Protein AF-A0A814CYY3-F1 (afdb_monomer_lite)

Foldseek 3Di:
DDDDDDDDDDDDDDDDLPDLFQEAEEEEPQPPPDPQSVVLVLLLCLQPVHYDYHPDLVVVLVVLVVDDLSHAYAYEYELVSCVVNCVPPLLRNNYQAYEYAYPCQPVSCVVLVVGLRHPYYDPDSVVVSVVCNVLSVLCCQASQDWPKQWDDDDDPPCDDCQDSNVVLLLLVLLLLQLLPEDDDVVLLVVLLVVLCVSSPPNVSQVVVSVCCVVPDDLLQLQAVCQDSHSSVRNQQSLLNVPPVNSSSVSSCSPSLNSVQVVLVVQFDPDWAKWKAKYKDFPVVLVVLQVQAQTKMFGQGKDKTARDPVLRCVSVPSDDPRPTIAIEMEIEGEDQVQCPPWGKHQCLVSYPNVPRSIIITRGGWMKRFNHWADDPPDRYIYTYIYGHHCCPPSNVVVSVVVCCVQDVVHRYLQSVLVSCLVVVVLVVSLVSLVVVVVVDDPLDLVLLVSLQVQLVSCVVVVNNVSSVVSPVSSVVSVVVVVVVVDVVDDDDDDDDDDDDDDDDDDDDDDDDPDPPDPDDDDDPCVCLVVDDADALLVLCPLVCVVQVCLNVLLVVLLVPADCCAPLRDHSRLLSLQQLLQDADPPRCSRPLNVQLVQLPDPPSVSCVSNSNSCSSNVVSQVSFDFDQAKWKAKDQAACDVVADAFDKDFRRGKGKTAPDPCCRQVDNRYHVDAQMEMETERDGGWGQSLSSYNNVPRSITIDHGGWMKGFHDWDAPDVNYIYTYIYTDDHPD

Sequence (732 aa):
MASASSSTDVSDTKSEEMHLEIFCLLWLDASSSTKEGRDTEPKLRSIINHLKKFQDAAQCQKYIHERSTKERVVMIVSGRLGREIVPSIHQLRQVISIYVYCMDKAGNEKWARNYKKIKAVVTDLDELVSRIKADHKIQKMVEEPLSINIFTAGGGAGSSTTGLNGKFVFSQVLTDLLIQLQCTEDDKKELIDLCKKQYKGNNYELSNIRDFQEEYSSDKVLWWYTRESFFYKTLNAVLRRTPADIHTIFLFRKYIADIQNQLKSHQTKKRLRVYRSQMISNNELETLKQNCGKFISINSFFSTSFDEQKALSFLKDSDDTENLEAILFQIDADPNMAITKPFADITKFSEFKDEAEVLFMLGSIFRLDSVKRRKNSQIWIIEMTLCNDEEHDLKQVLIDMKEQFMSEGINLQTLAKILWEMSEFNLARKYFMRLLEQLSINDPLRIDLYQDLGKLEANAGDLDKSMEWRRKATELKKQIQSTSSSSVSKSKNPVGENIDLQQDRRVWNILQDLQDFEEISVPFRGYAKMPLVSLMEAVTPLISILPKIQTYARMAKQRCDSIPPDDLTQDESASIMLYSLEWEPHDECLYFNLNATLRTEDRQKLKPWFSYLKLILTALKKLPSIRDLVFRGVNLDLSNQYTKGKEFVWWGFSSCTTSIGAVADGQLLSKEGERTIFAIQCDSGKDISRHSYYQSEKEVLLLPARQFIVVACSQPAPGLHMIQLKETKSLI

pLDDT: mean 78.84, std 19.11, range [20.8, 97.56]

InterPro domains:
  IPR000768 NAD:arginine ADP-ribosyltransferase, ART [PF01129] (555-729)
  IPR003540 ADP ribosyltransferase [PF03496] (219-383)
  IPR011990 Tetratricopeptide-like helical domain superfamily [G3DSA:1.25.40.10] (410-494)
  IPR050999 Arg-specific ADP-ribosyltransferase [PTHR10339] (560-729)

Organism: NCBI:txid433720

Structure (mmCIF, N/CA/C/O backbone):
data_AF-A0A814CYY3-F1
#
_entry.id   AF-A0A814CYY3-F1
#
loop_
_atom_site.group_PDB
_atom_site.id
_atom_site.type_symbol
_atom_site.label_atom_id
_atom_site.label_alt_id
_atom_site.label_comp_id
_atom_site.label_asym_id
_atom_site.label_entity_id
_atom_site.label_seq_id
_atom_site.pdbx_PDB_ins_code
_atom_site.Cartn_x
_atom_site.Cartn_y
_atom_site.Cartn_z
_atom_site.occupancy
_atom_site.B_iso_or_equiv
_atom_site.auth_seq_id
_atom_site.auth_comp_id
_atom_site.auth_asym_id
_atom_site.auth_atom_id
_atom_site.pdbx_PDB_model_num
ATOM 1 N N . MET A 1 1 ? 44.680 37.556 23.921 1.00 32.66 1 MET A N 1
ATOM 2 C CA . MET A 1 1 ? 43.218 37.397 23.766 1.00 32.66 1 MET A CA 1
ATOM 3 C C . MET A 1 1 ? 42.987 36.395 22.656 1.00 32.66 1 MET A C 1
ATOM 5 O O . MET A 1 1 ? 43.627 36.529 21.623 1.00 32.66 1 MET A O 1
ATOM 9 N N . ALA A 1 2 ? 42.163 35.377 22.893 1.00 22.52 2 ALA A N 1
ATOM 10 C CA . ALA A 1 2 ? 41.892 34.308 21.937 1.00 22.52 2 ALA A CA 1
ATOM 11 C C . ALA A 1 2 ? 40.385 34.221 21.678 1.00 22.52 2 ALA A C 1
ATOM 13 O O . ALA A 1 2 ? 39.597 34.396 22.604 1.00 22.52 2 ALA A O 1
ATOM 14 N N . SER A 1 3 ? 40.004 33.916 20.440 1.00 22.88 3 SER A N 1
ATOM 15 C CA . SER A 1 3 ? 38.641 33.525 20.074 1.00 22.88 3 SER A CA 1
ATOM 16 C C . SER A 1 3 ? 38.689 32.676 18.804 1.00 22.88 3 SER A C 1
ATOM 18 O O . SER A 1 3 ? 38.605 33.194 17.692 1.00 22.88 3 SER A O 1
ATOM 20 N N . ALA A 1 4 ? 38.860 31.367 18.979 1.00 21.38 4 ALA A N 1
ATOM 21 C CA . ALA A 1 4 ? 38.615 30.380 17.937 1.00 21.38 4 ALA A CA 1
ATOM 22 C C . ALA A 1 4 ? 37.272 29.710 18.248 1.00 21.38 4 ALA A C 1
ATOM 24 O O . ALA A 1 4 ? 37.129 29.068 19.286 1.00 21.38 4 ALA A O 1
ATOM 25 N N . SER A 1 5 ? 36.279 29.903 17.382 1.00 23.25 5 SER A N 1
ATOM 26 C CA . SER A 1 5 ? 34.970 29.257 17.484 1.00 23.25 5 SER A CA 1
ATOM 27 C C . SER A 1 5 ? 35.002 27.922 16.744 1.00 23.25 5 SER A C 1
ATOM 29 O O . SER A 1 5 ? 35.154 27.896 15.523 1.00 23.25 5 SER A O 1
ATOM 31 N N . SER A 1 6 ? 34.869 26.821 17.479 1.00 22.80 6 SER A N 1
ATOM 32 C CA . SER A 1 6 ? 34.861 25.464 16.933 1.00 22.80 6 SER A CA 1
ATOM 33 C C . SER A 1 6 ? 33.574 25.164 16.167 1.00 22.80 6 SER A C 1
ATOM 35 O O . SER A 1 6 ? 32.483 25.229 16.733 1.00 22.80 6 SER A O 1
ATOM 37 N N . SER A 1 7 ? 33.710 24.748 14.911 1.00 21.17 7 SER A N 1
ATOM 38 C CA . SER A 1 7 ? 32.679 23.998 14.198 1.00 21.17 7 SER A CA 1
ATOM 39 C C . SER A 1 7 ? 32.516 22.614 14.832 1.00 21.17 7 SER A C 1
ATOM 41 O O . SER A 1 7 ? 33.495 21.875 14.935 1.00 21.17 7 SER A O 1
ATOM 43 N N . THR A 1 8 ? 31.300 22.248 15.229 1.00 23.88 8 THR A N 1
ATOM 44 C CA . THR A 1 8 ? 30.953 20.866 15.595 1.00 23.88 8 THR A CA 1
ATOM 45 C C . THR A 1 8 ? 30.152 20.225 14.477 1.00 23.88 8 THR A C 1
ATOM 47 O O . THR A 1 8 ? 29.076 20.719 14.137 1.00 23.88 8 THR A O 1
ATOM 50 N N . ASP A 1 9 ? 30.682 19.128 13.939 1.00 21.84 9 ASP A N 1
ATOM 51 C CA . ASP A 1 9 ? 29.998 18.280 12.967 1.00 21.84 9 ASP A CA 1
ATOM 52 C C . ASP A 1 9 ? 28.665 17.773 13.527 1.00 21.84 9 ASP A C 1
ATOM 54 O O . ASP A 1 9 ? 28.610 17.163 14.598 1.00 21.84 9 ASP A O 1
ATOM 58 N N . VAL A 1 10 ? 27.592 17.977 12.764 1.00 26.16 10 VAL A N 1
ATOM 59 C CA . VAL A 1 10 ? 26.349 17.221 12.922 1.00 26.16 10 VAL A CA 1
ATOM 60 C C . VAL A 1 10 ? 26.362 16.151 11.842 1.00 26.16 10 VAL A C 1
ATOM 62 O O . VAL A 1 10 ? 26.433 16.457 10.656 1.00 26.16 10 VAL A O 1
ATOM 65 N N . SER A 1 11 ? 26.348 14.894 12.273 1.00 24.00 11 SER A N 1
ATOM 66 C CA . SER A 1 11 ? 26.443 13.733 11.391 1.00 24.00 11 SER A CA 1
ATOM 67 C C . SER A 1 11 ? 25.264 13.648 10.417 1.00 24.00 11 SER A C 1
ATOM 69 O O . SER A 1 11 ? 24.104 13.650 10.828 1.00 24.00 11 SER A O 1
ATOM 71 N N . ASP A 1 12 ? 25.576 13.517 9.123 1.00 22.48 12 ASP A N 1
ATOM 72 C CA . ASP A 1 12 ? 24.605 13.226 8.066 1.00 22.48 12 ASP A CA 1
ATOM 73 C C . ASP A 1 12 ? 23.913 11.876 8.322 1.00 22.48 12 ASP A C 1
ATOM 75 O O . ASP A 1 12 ? 24.414 10.803 7.966 1.00 22.48 12 ASP A O 1
ATOM 79 N N . THR A 1 13 ? 22.714 11.914 8.898 1.00 24.55 13 THR A N 1
ATOM 80 C CA . THR A 1 13 ? 21.773 10.800 8.807 1.00 24.55 13 THR A CA 1
ATOM 81 C C . THR A 1 13 ? 21.213 10.761 7.390 1.00 24.55 13 THR A C 1
ATOM 83 O O . THR A 1 13 ? 20.516 11.675 6.951 1.00 24.55 13 THR A O 1
ATOM 86 N N . LYS A 1 14 ? 21.539 9.690 6.652 1.00 25.17 14 LYS A N 1
ATOM 87 C CA . LYS A 1 14 ? 21.060 9.455 5.281 1.00 25.17 14 LYS A CA 1
ATOM 88 C C . LYS A 1 14 ? 19.540 9.613 5.213 1.00 25.17 14 LYS A C 1
ATOM 90 O O . LYS A 1 14 ? 18.811 8.731 5.662 1.00 25.17 14 LYS A O 1
ATOM 95 N N . SER A 1 15 ? 19.065 10.693 4.599 1.00 25.31 15 SER A N 1
ATOM 96 C CA . SER A 1 15 ? 17.674 10.764 4.176 1.00 25.31 15 SER A CA 1
ATOM 97 C C . SER A 1 15 ? 17.496 9.832 2.982 1.00 25.31 15 SER A C 1
ATOM 99 O O . SER A 1 15 ? 18.059 10.041 1.906 1.00 25.31 15 SER A O 1
ATOM 101 N N . GLU A 1 16 ? 16.728 8.764 3.169 1.00 31.27 16 GLU A N 1
ATOM 102 C CA . GLU A 1 16 ? 16.226 8.001 2.035 1.00 31.27 16 GLU A CA 1
ATOM 103 C C . GLU A 1 16 ? 15.272 8.912 1.254 1.00 31.27 16 GLU A C 1
ATOM 105 O O . GLU A 1 16 ? 14.190 9.263 1.730 1.00 31.27 16 GLU A O 1
ATOM 110 N N . GLU A 1 17 ? 15.692 9.352 0.063 1.00 38.97 17 GLU A N 1
ATOM 111 C CA . GLU A 1 17 ? 14.819 10.064 -0.872 1.00 38.97 17 GLU A CA 1
ATOM 112 C C . GLU A 1 17 ? 13.631 9.148 -1.200 1.00 38.97 17 GLU A C 1
ATOM 114 O O . GLU A 1 17 ? 13.770 8.187 -1.960 1.00 38.97 17 GLU A O 1
ATOM 119 N N . MET A 1 18 ? 12.471 9.421 -0.591 1.00 46.00 18 MET A N 1
ATOM 120 C CA . MET A 1 18 ? 11.293 8.559 -0.680 1.00 46.00 18 MET A CA 1
ATOM 121 C C . MET A 1 18 ? 10.748 8.524 -2.114 1.00 46.00 18 MET A C 1
ATOM 123 O O . MET A 1 18 ? 9.956 9.369 -2.533 1.00 46.00 18 MET A O 1
ATOM 127 N N . HIS A 1 19 ? 11.190 7.523 -2.870 1.00 61.34 19 HIS A N 1
ATOM 128 C CA . HIS A 1 19 ? 10.814 7.318 -4.258 1.00 61.34 19 HIS A CA 1
ATOM 129 C C . HIS A 1 19 ? 9.380 6.770 -4.347 1.00 61.34 19 HIS A C 1
ATOM 131 O O . HIS A 1 19 ? 9.086 5.679 -3.855 1.00 61.34 19 HIS A O 1
ATOM 137 N N . LEU A 1 20 ? 8.477 7.550 -4.949 1.00 66.06 20 LEU A N 1
ATOM 138 C CA . LEU A 1 20 ? 7.057 7.197 -5.101 1.00 66.06 20 LEU A CA 1
ATOM 139 C C . LEU A 1 20 ? 6.754 6.449 -6.409 1.00 66.06 20 LEU A C 1
ATOM 141 O O . LEU A 1 20 ? 5.795 5.683 -6.468 1.00 66.06 20 LEU A O 1
ATOM 145 N N . GLU A 1 21 ? 7.556 6.646 -7.457 1.00 75.62 21 GLU A N 1
ATOM 146 C CA . GLU A 1 21 ? 7.372 5.962 -8.742 1.00 75.62 21 GLU A CA 1
ATOM 147 C C . GLU A 1 21 ? 7.878 4.505 -8.674 1.00 75.62 21 GLU A C 1
ATOM 149 O O . GLU A 1 21 ? 8.710 4.148 -7.843 1.00 75.62 21 GLU A O 1
ATOM 154 N N . ILE A 1 22 ? 7.370 3.630 -9.544 1.00 80.12 22 ILE A N 1
ATOM 155 C CA . ILE A 1 22 ? 7.840 2.230 -9.637 1.00 80.12 22 ILE A CA 1
ATOM 156 C C . ILE A 1 22 ? 9.045 2.113 -10.582 1.00 80.12 22 ILE A C 1
ATOM 158 O O . ILE A 1 22 ? 9.870 1.208 -10.446 1.00 80.12 22 ILE A O 1
ATOM 162 N N . PHE A 1 23 ? 9.155 3.041 -11.533 1.00 87.50 23 PHE A N 1
ATOM 163 C CA . PHE A 1 23 ? 10.136 3.002 -12.607 1.00 87.50 23 PHE A CA 1
ATOM 164 C C . PHE A 1 23 ? 11.363 3.861 -12.291 1.00 87.50 23 PHE A C 1
ATOM 166 O O . PHE A 1 23 ? 11.253 4.969 -11.773 1.00 87.50 23 PHE A O 1
ATOM 173 N N . CYS A 1 24 ? 12.533 3.346 -12.650 1.00 91.12 24 CYS A N 1
ATOM 174 C CA . CYS A 1 24 ? 13.832 3.993 -12.545 1.00 91.12 24 CYS A CA 1
ATOM 175 C C . CYS A 1 24 ? 14.511 3.935 -13.915 1.00 91.12 24 CYS A C 1
ATOM 177 O O . CYS A 1 24 ? 14.521 2.883 -14.559 1.00 91.12 24 CYS A O 1
ATOM 179 N N . LEU A 1 25 ? 15.084 5.053 -14.359 1.00 92.88 25 LEU A N 1
ATOM 180 C CA . LEU A 1 25 ? 15.838 5.126 -15.604 1.00 92.88 25 LEU A CA 1
ATOM 181 C C . LEU A 1 25 ? 17.334 5.195 -15.297 1.00 92.88 25 LEU A C 1
ATOM 183 O O . LEU A 1 25 ? 17.804 6.116 -14.628 1.00 92.88 25 LEU A O 1
ATOM 187 N N . LEU A 1 26 ? 18.093 4.230 -15.806 1.00 93.31 26 LEU A N 1
ATOM 188 C CA . LEU A 1 26 ? 19.543 4.178 -15.668 1.00 93.31 26 LEU A CA 1
ATOM 189 C C . LEU A 1 26 ? 20.215 4.526 -16.990 1.00 93.31 26 LEU A C 1
ATOM 191 O O . LEU A 1 26 ? 19.881 3.946 -18.017 1.00 93.31 26 LEU A O 1
ATOM 195 N N . TRP A 1 27 ? 21.190 5.433 -16.971 1.00 92.06 27 TRP A N 1
ATOM 196 C CA . TRP A 1 27 ? 21.990 5.763 -18.152 1.00 92.06 27 TRP A CA 1
ATOM 197 C C . TRP A 1 27 ? 23.473 5.517 -17.872 1.00 92.06 27 TRP A C 1
ATOM 199 O O . TRP A 1 27 ? 24.129 6.284 -17.165 1.00 92.06 27 TRP A O 1
ATOM 209 N N . LEU A 1 28 ? 23.986 4.421 -18.427 1.00 89.50 28 LEU A N 1
ATOM 210 C CA . LEU A 1 28 ? 25.390 4.025 -18.390 1.00 89.50 28 LEU A CA 1
ATOM 211 C C . LEU A 1 28 ? 26.115 4.582 -19.629 1.00 89.50 28 LEU A C 1
ATOM 213 O O . LEU A 1 28 ? 25.600 4.450 -20.739 1.00 89.50 28 LEU A O 1
ATOM 217 N N . ASP A 1 29 ? 27.298 5.175 -19.438 1.00 80.88 29 ASP A N 1
ATOM 218 C CA . ASP A 1 29 ? 28.050 5.945 -20.457 1.00 80.88 29 ASP A CA 1
ATOM 219 C C . ASP A 1 29 ? 27.402 7.304 -20.814 1.00 80.88 29 ASP A C 1
ATOM 221 O O . ASP A 1 29 ? 27.403 7.770 -21.956 1.00 80.88 29 ASP A O 1
ATOM 225 N N . ALA A 1 30 ? 26.779 7.958 -19.827 1.00 66.81 30 ALA A N 1
ATOM 226 C CA . ALA A 1 30 ? 26.155 9.264 -20.021 1.00 66.81 30 ALA A CA 1
ATOM 227 C C . ALA A 1 30 ? 27.219 10.379 -20.057 1.00 66.81 30 ALA A C 1
ATOM 229 O O . ALA A 1 30 ? 27.645 10.869 -19.006 1.00 66.81 30 ALA A O 1
ATOM 230 N N . SER A 1 31 ? 27.632 10.820 -21.248 1.00 60.91 31 SER A N 1
ATOM 231 C CA . SER A 1 31 ? 28.627 11.889 -21.416 1.00 60.91 31 SER A CA 1
ATOM 232 C C . SER A 1 31 ? 28.072 13.263 -20.996 1.00 60.91 31 SER A C 1
ATOM 234 O O . SER A 1 31 ? 27.535 14.035 -21.789 1.00 60.91 31 SER A O 1
ATOM 236 N N . SER A 1 32 ? 28.224 13.593 -19.710 1.00 50.34 32 SER A N 1
ATOM 237 C CA . SER A 1 32 ? 27.711 14.817 -19.065 1.00 50.34 32 SER A CA 1
ATOM 238 C C . SER A 1 32 ? 28.243 16.134 -19.651 1.00 50.34 32 SER A C 1
ATOM 240 O O . SER A 1 32 ? 27.687 17.200 -19.388 1.00 50.34 32 SER A O 1
ATOM 242 N N . SER A 1 33 ? 29.305 16.073 -20.453 1.00 47.78 33 SER A N 1
ATOM 243 C CA . SER A 1 33 ? 29.939 17.208 -21.125 1.00 47.78 33 SER A CA 1
ATOM 244 C C . SER A 1 33 ? 29.256 17.622 -22.438 1.00 47.78 33 SER A C 1
ATOM 246 O O . SER A 1 33 ? 29.307 18.805 -22.797 1.00 47.78 33 SER A O 1
ATOM 248 N N . THR A 1 34 ? 28.593 16.700 -23.144 1.00 58.03 34 THR A N 1
ATOM 249 C CA . THR A 1 34 ? 28.006 16.965 -24.470 1.00 58.03 34 THR A CA 1
ATOM 250 C C . THR A 1 34 ? 26.757 17.848 -24.377 1.00 58.03 34 THR A C 1
ATOM 252 O O . THR A 1 34 ? 26.016 17.817 -23.393 1.00 58.03 34 THR A O 1
ATOM 255 N N . LYS A 1 35 ? 26.527 18.690 -25.395 1.00 58.12 35 LYS A N 1
ATOM 256 C CA . LYS A 1 35 ? 25.342 19.566 -25.453 1.00 58.12 35 LYS A CA 1
ATOM 257 C C . LYS A 1 35 ? 24.056 18.735 -25.590 1.00 58.12 35 LYS A C 1
ATOM 259 O O . LYS A 1 35 ? 23.123 18.914 -24.819 1.00 58.12 35 LYS A O 1
ATOM 264 N N . GLU A 1 36 ? 24.084 17.744 -26.475 1.00 61.12 36 GLU A N 1
ATOM 265 C CA . GLU A 1 36 ? 22.992 16.798 -26.745 1.00 61.12 36 GLU A CA 1
ATOM 266 C C . GLU A 1 36 ? 22.547 16.020 -25.491 1.00 61.12 36 GLU A C 1
ATOM 268 O O . GLU A 1 36 ? 21.350 15.842 -25.256 1.00 61.12 36 GLU A O 1
ATOM 273 N N . GLY A 1 37 ? 23.490 15.619 -24.627 1.00 63.47 37 GLY A N 1
ATOM 274 C CA . GLY A 1 37 ? 23.184 14.954 -23.357 1.00 63.47 37 GLY A CA 1
ATOM 275 C C . GLY A 1 37 ? 22.469 15.852 -22.337 1.00 63.47 37 GLY A C 1
ATOM 276 O O . GLY A 1 37 ? 21.671 15.353 -21.539 1.00 63.47 37 GLY A O 1
ATOM 277 N N . ARG A 1 38 ? 22.708 17.172 -22.374 1.00 66.94 38 ARG A N 1
ATOM 278 C CA . ARG A 1 38 ? 22.007 18.160 -21.530 1.00 66.94 38 ARG A CA 1
ATOM 279 C C . ARG A 1 38 ? 20.586 18.434 -22.011 1.00 66.94 38 ARG A C 1
ATOM 281 O O . ARG A 1 38 ? 19.701 18.588 -21.177 1.00 66.94 38 ARG A O 1
ATOM 288 N N . ASP A 1 39 ? 20.363 18.427 -23.322 1.00 75.88 39 ASP A N 1
ATOM 289 C CA . ASP A 1 39 ? 19.039 18.655 -23.915 1.00 75.88 39 ASP A CA 1
ATOM 290 C C . ASP A 1 39 ? 18.141 17.397 -23.843 1.00 75.88 39 ASP A C 1
ATOM 292 O O . ASP A 1 39 ? 16.913 17.496 -23.842 1.00 75.88 39 ASP A O 1
ATOM 296 N N . THR A 1 40 ? 18.741 16.205 -23.726 1.00 81.38 40 THR A N 1
ATOM 297 C CA . THR A 1 40 ? 18.022 14.915 -23.682 1.00 81.38 40 THR A CA 1
ATOM 298 C C . THR A 1 40 ? 17.597 14.491 -22.274 1.00 81.38 40 THR A C 1
ATOM 300 O O . THR A 1 40 ? 16.533 13.895 -22.112 1.00 81.38 40 THR A O 1
ATOM 303 N N . GLU A 1 41 ? 18.365 14.813 -21.227 1.00 85.56 41 GLU A N 1
ATOM 304 C CA . GLU A 1 41 ? 17.978 14.489 -19.842 1.00 85.56 41 GLU A CA 1
ATOM 305 C C . GLU A 1 41 ? 16.579 15.019 -19.452 1.00 85.56 41 GLU A C 1
ATOM 307 O O . GLU A 1 41 ? 15.791 14.227 -18.931 1.00 85.56 41 GLU A O 1
ATOM 312 N N . PRO A 1 42 ? 16.204 16.286 -19.727 1.00 84.94 42 PRO A N 1
ATOM 313 C CA . PRO A 1 42 ? 14.858 16.785 -19.444 1.00 84.94 42 PRO A CA 1
ATOM 314 C C . PRO A 1 42 ? 13.757 16.014 -20.186 1.00 84.94 42 PRO A C 1
ATOM 316 O O . PRO A 1 42 ? 12.700 15.767 -19.609 1.00 84.94 42 PRO A O 1
ATOM 319 N N . LYS A 1 43 ? 14.014 15.588 -21.434 1.00 87.62 43 LYS A N 1
ATOM 320 C CA . LYS A 1 43 ? 13.086 14.765 -22.230 1.00 87.62 43 LYS A CA 1
ATOM 321 C C . LYS A 1 43 ? 12.911 13.363 -21.642 1.00 87.62 43 LYS A C 1
ATOM 323 O O . LYS A 1 43 ? 11.819 12.821 -21.668 1.00 87.62 43 LYS A O 1
ATOM 328 N N . LEU A 1 44 ? 13.971 12.766 -21.100 1.00 88.94 44 LEU A N 1
ATOM 329 C CA . LEU A 1 44 ? 13.883 11.466 -20.432 1.00 88.94 44 LEU A CA 1
ATOM 330 C C . LEU A 1 44 ? 13.180 11.570 -19.070 1.00 88.94 44 LEU A C 1
ATOM 332 O O . LEU A 1 44 ? 12.365 10.713 -18.730 1.00 88.94 44 LEU A O 1
ATOM 336 N N . ARG A 1 45 ? 13.445 12.649 -18.320 1.00 88.31 45 ARG A N 1
ATOM 337 C CA . ARG A 1 45 ? 12.833 12.908 -17.007 1.00 88.31 45 ARG A CA 1
ATOM 338 C C . ARG A 1 45 ? 11.362 13.327 -17.070 1.00 88.31 45 ARG A C 1
ATOM 340 O O . ARG A 1 45 ? 10.682 13.233 -16.050 1.00 88.31 45 ARG A O 1
ATOM 347 N N . SER A 1 46 ? 10.839 13.738 -18.229 1.00 86.06 46 SER A N 1
ATOM 348 C CA . SER A 1 46 ? 9.387 13.888 -18.416 1.00 86.06 46 SER A CA 1
ATOM 349 C C . SER A 1 46 ? 8.662 12.536 -18.445 1.00 86.06 46 SER A C 1
ATOM 351 O O . SER A 1 46 ? 7.534 12.440 -17.964 1.00 86.06 46 SER A O 1
ATOM 353 N N . ILE A 1 47 ? 9.330 11.482 -18.928 1.00 87.38 47 ILE A N 1
ATOM 354 C CA . ILE A 1 47 ? 8.800 10.115 -18.976 1.00 87.38 47 ILE A CA 1
ATOM 355 C C . ILE A 1 47 ? 8.962 9.465 -17.589 1.00 87.38 47 ILE A C 1
ATOM 357 O O . ILE A 1 47 ? 7.978 9.279 -16.873 1.00 87.38 47 ILE A O 1
ATOM 361 N N . ILE A 1 48 ? 10.209 9.213 -17.165 1.00 88.50 48 ILE A N 1
ATOM 362 C CA . ILE A 1 48 ? 10.562 8.588 -15.876 1.00 88.50 48 ILE A CA 1
ATOM 363 C C . ILE A 1 48 ? 11.369 9.597 -15.052 1.00 88.50 48 ILE A C 1
ATOM 365 O O . ILE A 1 48 ? 12.501 9.923 -15.409 1.00 88.50 48 ILE A O 1
ATOM 369 N N . ASN A 1 49 ? 10.816 10.096 -13.942 1.00 87.25 49 ASN A N 1
ATOM 370 C CA . ASN A 1 49 ? 11.404 11.226 -13.210 1.00 87.25 49 ASN A CA 1
ATOM 371 C C . ASN A 1 49 ? 12.793 10.912 -12.616 1.00 87.25 49 ASN A C 1
ATOM 373 O O . ASN A 1 49 ? 13.693 11.764 -12.618 1.00 87.25 49 ASN A O 1
ATOM 377 N N . HIS A 1 50 ? 12.965 9.688 -12.111 1.00 87.81 50 HIS A N 1
ATOM 378 C CA . HIS A 1 50 ? 14.177 9.219 -11.439 1.00 87.81 50 HIS A CA 1
ATOM 379 C C . HIS A 1 50 ? 15.191 8.651 -12.431 1.00 87.81 50 HIS A C 1
ATOM 381 O O . HIS A 1 50 ? 15.258 7.446 -12.687 1.00 87.81 50 HIS A O 1
ATOM 387 N N . LEU A 1 51 ? 15.992 9.563 -12.979 1.00 89.62 51 LEU A N 1
ATOM 388 C CA . LEU A 1 51 ? 17.165 9.269 -13.794 1.00 89.62 51 LEU A CA 1
ATOM 389 C C . LEU A 1 51 ? 18.420 9.191 -12.908 1.00 89.62 51 LEU A C 1
ATOM 391 O O . LEU A 1 51 ? 18.778 10.169 -12.248 1.00 89.62 51 LEU A O 1
ATOM 395 N N . LYS A 1 52 ? 19.141 8.066 -12.944 1.00 89.69 52 LYS A N 1
ATOM 396 C CA . LYS A 1 52 ? 20.495 7.938 -12.375 1.00 89.69 52 LYS A CA 1
ATOM 397 C C . LYS A 1 52 ? 21.499 7.622 -13.488 1.00 89.69 52 LYS A C 1
ATOM 399 O O . LYS A 1 52 ? 21.214 6.863 -14.412 1.00 89.69 52 LYS A O 1
ATOM 404 N N . LYS A 1 53 ? 22.679 8.240 -13.414 1.00 90.50 53 LYS A N 1
ATOM 405 C CA . LYS A 1 53 ? 23.737 8.139 -14.430 1.00 90.50 53 LYS A CA 1
ATOM 406 C C . LYS A 1 53 ? 24.949 7.411 -13.863 1.00 90.50 53 LYS A C 1
ATOM 408 O O . LYS A 1 53 ? 25.344 7.685 -12.733 1.00 90.50 53 LYS A O 1
ATOM 413 N N . PHE A 1 54 ? 25.561 6.552 -14.670 1.00 90.12 54 PHE A N 1
ATOM 414 C CA . PHE A 1 54 ? 26.758 5.792 -14.321 1.00 90.12 54 PHE A CA 1
ATOM 415 C C . PHE A 1 54 ? 27.811 5.909 -15.429 1.00 90.12 54 PHE A C 1
ATOM 417 O O . PHE A 1 54 ? 27.477 5.983 -16.610 1.00 90.12 54 PHE A O 1
ATOM 424 N N . GLN A 1 55 ? 29.088 5.904 -15.044 1.00 88.12 55 GLN A N 1
ATOM 425 C CA . GLN A 1 55 ? 30.223 5.770 -15.974 1.00 88.12 55 GLN A CA 1
ATOM 426 C C . GLN A 1 55 ? 30.864 4.377 -15.900 1.00 88.12 55 GLN A C 1
ATOM 428 O O . GLN A 1 55 ? 31.559 3.964 -16.821 1.00 88.12 55 GLN A O 1
ATOM 433 N N . ASP A 1 56 ? 30.623 3.658 -14.804 1.00 88.69 56 ASP A N 1
ATOM 434 C CA . ASP A 1 56 ? 31.226 2.368 -14.496 1.00 88.69 56 ASP A CA 1
ATOM 435 C C . ASP A 1 56 ? 30.160 1.262 -14.471 1.00 88.69 56 ASP A C 1
ATOM 437 O O . ASP A 1 56 ? 29.090 1.415 -13.866 1.00 88.69 56 ASP A O 1
ATOM 441 N N . ALA A 1 57 ? 30.450 0.149 -15.147 1.00 89.75 57 ALA A N 1
ATOM 442 C CA . ALA A 1 57 ? 29.521 -0.968 -15.275 1.00 89.75 57 ALA A CA 1
ATOM 443 C C . ALA A 1 57 ? 29.328 -1.717 -13.946 1.00 89.75 57 ALA A C 1
ATOM 445 O O . ALA A 1 57 ? 28.203 -2.106 -13.633 1.00 89.75 57 ALA A O 1
ATOM 446 N N . ALA A 1 58 ? 30.376 -1.863 -13.128 1.00 89.31 58 ALA A N 1
ATOM 447 C CA . ALA A 1 58 ? 30.296 -2.578 -11.856 1.00 89.31 58 ALA A CA 1
ATOM 448 C C . ALA A 1 58 ? 29.470 -1.805 -10.811 1.00 89.31 58 ALA A C 1
ATOM 450 O O . ALA A 1 58 ? 28.651 -2.401 -10.111 1.00 89.31 58 ALA A O 1
ATOM 451 N N . GLN A 1 59 ? 29.608 -0.477 -10.744 1.00 90.62 59 GLN A N 1
ATOM 452 C CA . GLN A 1 59 ? 28.766 0.396 -9.917 1.00 90.62 59 GLN A CA 1
ATOM 453 C C . GLN A 1 59 ? 27.298 0.347 -10.351 1.00 90.62 59 GLN A C 1
ATOM 455 O O . GLN A 1 59 ? 26.417 0.219 -9.500 1.00 90.62 59 GLN A O 1
ATOM 460 N N . CYS A 1 60 ? 27.031 0.399 -11.661 1.00 91.81 60 CYS A N 1
ATOM 461 C CA . CYS A 1 60 ? 25.678 0.269 -12.204 1.00 91.81 60 CYS A CA 1
ATOM 462 C C . CYS A 1 60 ? 25.071 -1.104 -11.861 1.00 91.81 60 CYS A C 1
ATOM 464 O O . CYS A 1 60 ? 23.966 -1.183 -11.325 1.00 91.81 60 CYS A O 1
ATOM 466 N N . GLN A 1 61 ? 25.821 -2.191 -12.078 1.00 92.00 61 GLN A N 1
ATOM 467 C CA . GLN A 1 61 ? 25.387 -3.545 -11.739 1.00 92.00 61 GLN A CA 1
ATOM 468 C C . GLN A 1 61 ? 25.109 -3.684 -10.238 1.00 92.00 61 GLN A C 1
ATOM 470 O O . GLN A 1 61 ? 24.065 -4.222 -9.868 1.00 92.00 61 GLN A O 1
ATOM 475 N N . LYS A 1 62 ? 25.999 -3.181 -9.374 1.00 91.81 62 LYS A N 1
ATOM 476 C CA . LYS A 1 62 ? 25.811 -3.193 -7.919 1.00 91.81 62 LYS A CA 1
ATOM 477 C C . LYS A 1 62 ? 24.535 -2.449 -7.515 1.00 91.81 62 LYS A C 1
ATOM 479 O O . LYS A 1 62 ? 23.723 -3.016 -6.791 1.00 91.81 62 LYS A O 1
ATOM 484 N N . TYR A 1 63 ? 24.309 -1.250 -8.056 1.00 90.62 63 TYR A N 1
ATOM 485 C CA . TYR A 1 63 ? 23.087 -0.480 -7.808 1.00 90.62 63 TYR A CA 1
ATOM 486 C C . TYR A 1 63 ? 21.819 -1.254 -8.200 1.00 90.62 63 TYR A C 1
ATOM 488 O O . TYR A 1 63 ? 20.840 -1.226 -7.465 1.00 90.62 63 TYR A O 1
ATOM 496 N N . ILE A 1 64 ? 21.836 -1.993 -9.317 1.00 90.00 64 ILE A N 1
ATOM 497 C CA . ILE A 1 64 ? 20.701 -2.833 -9.739 1.00 90.00 64 ILE A CA 1
ATOM 498 C C . ILE A 1 64 ? 20.462 -4.004 -8.765 1.00 90.00 64 ILE A C 1
ATOM 500 O O . ILE A 1 64 ? 19.309 -4.378 -8.557 1.00 90.00 64 ILE A O 1
ATOM 504 N N . HIS A 1 65 ? 21.509 -4.584 -8.168 1.00 87.62 65 HIS A N 1
ATOM 505 C CA . HIS A 1 65 ? 21.390 -5.712 -7.229 1.00 87.62 65 HIS 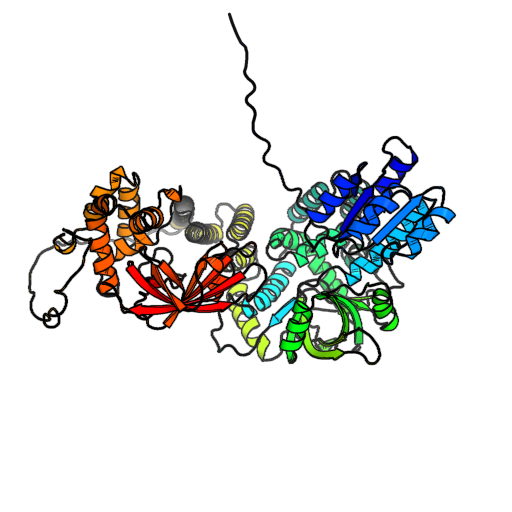A CA 1
ATOM 506 C C . HIS A 1 65 ? 20.972 -5.291 -5.811 1.00 87.62 65 HIS A C 1
ATOM 508 O O . HIS A 1 65 ? 20.308 -6.062 -5.128 1.00 87.62 65 HIS A O 1
ATOM 514 N N . GLU A 1 66 ? 21.323 -4.080 -5.371 1.00 86.38 66 GLU A N 1
ATOM 515 C CA . GLU A 1 66 ? 20.936 -3.530 -4.058 1.00 86.38 66 GLU A CA 1
ATOM 516 C C . GLU A 1 66 ? 19.474 -3.034 -4.008 1.00 86.38 66 GLU A C 1
ATOM 518 O O . GLU A 1 66 ? 19.003 -2.576 -2.967 1.00 86.38 66 GLU A O 1
ATOM 523 N N . ARG A 1 67 ? 18.748 -3.095 -5.131 1.00 78.38 67 ARG A N 1
ATOM 524 C CA . ARG A 1 67 ? 17.386 -2.565 -5.289 1.00 78.38 67 ARG A CA 1
ATOM 525 C C . ARG A 1 67 ? 16.312 -3.628 -5.078 1.00 78.38 67 ARG A C 1
ATOM 527 O O . ARG A 1 67 ? 16.513 -4.810 -5.349 1.00 78.38 67 ARG A O 1
ATOM 534 N N . SER A 1 68 ? 15.133 -3.189 -4.635 1.00 74.56 68 SER A N 1
ATOM 535 C CA . SER A 1 68 ? 13.983 -4.078 -4.455 1.00 74.56 68 SER A CA 1
ATOM 536 C C . SER A 1 68 ? 13.549 -4.699 -5.785 1.00 74.56 68 SER A C 1
ATOM 538 O O . SER A 1 68 ? 13.433 -4.009 -6.797 1.00 74.56 68 SER A O 1
ATOM 540 N N . THR A 1 69 ? 13.178 -5.981 -5.766 1.00 69.69 69 THR A N 1
ATOM 541 C CA . THR A 1 69 ? 12.560 -6.686 -6.908 1.00 69.69 69 THR A CA 1
ATOM 542 C C . THR A 1 69 ? 11.201 -6.099 -7.328 1.00 69.69 69 THR A C 1
ATOM 544 O O . THR A 1 69 ? 10.671 -6.446 -8.389 1.00 69.69 69 THR A O 1
ATOM 547 N N . LYS A 1 70 ? 10.632 -5.194 -6.518 1.00 71.38 70 LYS A N 1
ATOM 548 C CA . LYS A 1 70 ? 9.429 -4.406 -6.829 1.00 71.38 70 LYS A CA 1
ATOM 549 C C . LYS A 1 70 ? 9.711 -3.194 -7.731 1.00 71.38 70 LYS A C 1
ATOM 551 O O . LYS A 1 70 ? 8.790 -2.741 -8.402 1.00 71.38 70 LYS A O 1
ATOM 556 N N . GLU A 1 71 ? 10.943 -2.682 -7.783 1.00 81.75 71 GLU A N 1
ATOM 557 C CA . GLU A 1 71 ? 11.311 -1.589 -8.698 1.00 81.75 71 GLU A CA 1
ATOM 558 C C . GLU A 1 71 ? 11.428 -2.086 -10.153 1.00 81.75 71 GLU A C 1
ATOM 560 O O . GLU A 1 71 ? 11.559 -3.286 -10.428 1.00 81.75 71 GLU A O 1
ATOM 565 N N . ARG A 1 72 ? 11.345 -1.154 -11.109 1.00 87.12 72 ARG A N 1
ATOM 566 C CA . ARG A 1 72 ? 11.403 -1.421 -12.552 1.00 87.12 72 ARG A CA 1
ATOM 567 C C . ARG A 1 72 ? 12.451 -0.548 -13.229 1.00 87.12 72 ARG A C 1
ATOM 569 O O . ARG A 1 72 ? 12.269 0.649 -13.415 1.00 87.12 72 ARG A O 1
ATOM 576 N N . VAL A 1 73 ? 13.558 -1.168 -13.604 1.00 91.25 73 VAL A N 1
ATOM 577 C CA . VAL A 1 73 ? 14.713 -0.553 -14.250 1.00 91.25 73 VAL A CA 1
ATOM 578 C C . VAL A 1 73 ? 14.547 -0.587 -15.768 1.00 91.25 73 VAL A C 1
ATOM 580 O O . VAL A 1 73 ? 14.539 -1.652 -16.396 1.00 91.25 73 VAL A O 1
ATOM 583 N N . VAL A 1 74 ? 14.477 0.606 -16.349 1.00 93.00 74 VAL A N 1
ATOM 584 C CA . VAL A 1 74 ? 14.717 0.865 -17.770 1.00 93.00 74 VAL A CA 1
ATOM 585 C C . VAL A 1 74 ? 16.158 1.352 -17.905 1.00 93.00 74 VAL A C 1
ATOM 587 O O . VAL A 1 74 ? 16.603 2.173 -17.106 1.00 93.00 74 VAL A O 1
ATOM 590 N N . MET A 1 75 ? 16.913 0.847 -18.880 1.00 94.31 75 MET A N 1
ATOM 591 C CA . MET A 1 75 ? 18.351 1.107 -18.966 1.00 94.31 75 MET A CA 1
ATOM 592 C C . MET A 1 75 ? 18.801 1.542 -20.361 1.00 94.31 75 MET A C 1
ATOM 594 O O . MET A 1 75 ? 18.450 0.925 -21.360 1.00 94.31 75 MET A O 1
ATOM 598 N N . ILE A 1 76 ? 19.626 2.582 -20.417 1.00 94.31 76 ILE A N 1
ATOM 599 C CA . ILE A 1 76 ? 20.316 3.084 -21.605 1.00 94.31 76 ILE A CA 1
ATOM 600 C C . ILE A 1 76 ? 21.802 2.746 -21.442 1.00 94.31 76 ILE A C 1
ATOM 602 O O . ILE A 1 76 ? 22.395 3.055 -20.406 1.00 94.31 76 ILE A O 1
ATOM 606 N N . VAL A 1 77 ? 22.404 2.112 -22.449 1.00 93.75 77 VAL A N 1
ATOM 607 C CA . VAL A 1 77 ? 23.823 1.712 -22.457 1.00 93.75 77 VAL A CA 1
ATOM 608 C C . VAL A 1 77 ? 24.508 2.103 -23.758 1.00 93.75 77 VAL A C 1
ATOM 610 O O . VAL A 1 77 ? 23.879 2.091 -24.816 1.00 93.75 77 VAL A O 1
ATOM 613 N N . SER A 1 78 ? 25.819 2.347 -23.718 1.00 90.88 78 SER A N 1
ATOM 614 C CA . SER A 1 78 ? 26.620 2.363 -24.944 1.00 90.88 78 SER A CA 1
ATOM 615 C C . SER A 1 78 ? 26.851 0.957 -25.498 1.00 90.88 78 SER A C 1
ATOM 617 O O . SER A 1 78 ? 26.804 -0.041 -24.778 1.00 90.88 78 SER A O 1
ATOM 619 N N . GLY A 1 79 ? 27.184 0.856 -26.787 1.00 86.50 79 GLY A N 1
ATOM 620 C CA . GLY A 1 79 ? 27.523 -0.426 -27.421 1.00 86.50 79 GLY A CA 1
ATOM 621 C C . GLY A 1 79 ? 28.774 -1.115 -26.846 1.00 86.50 79 GLY A C 1
ATOM 622 O O . GLY A 1 79 ? 28.975 -2.314 -27.049 1.00 86.50 79 GLY A O 1
ATOM 623 N N . ARG A 1 80 ? 29.645 -0.390 -26.127 1.00 88.94 80 ARG A N 1
ATOM 624 C CA . ARG A 1 80 ? 30.772 -0.995 -25.398 1.00 88.94 80 ARG A CA 1
ATOM 625 C C . ARG A 1 80 ? 30.294 -1.564 -24.066 1.00 88.94 80 ARG A C 1
ATOM 627 O O . ARG A 1 80 ? 30.343 -2.778 -23.898 1.00 88.94 80 ARG A O 1
ATOM 634 N N . LEU A 1 81 ? 29.803 -0.711 -23.165 1.00 89.88 81 LEU A N 1
ATOM 635 C CA . LEU A 1 81 ? 29.433 -1.128 -21.809 1.00 89.88 81 LEU A CA 1
ATOM 636 C C . LEU A 1 81 ? 28.208 -2.056 -21.798 1.00 89.88 81 LEU A C 1
ATOM 638 O O . LEU A 1 81 ? 28.107 -2.928 -20.945 1.00 89.88 81 LEU A O 1
ATOM 642 N N . GLY A 1 82 ? 27.327 -1.964 -22.799 1.00 90.31 82 GLY A N 1
ATOM 643 C CA . GLY A 1 82 ? 26.229 -2.908 -23.005 1.00 90.31 82 GLY A CA 1
ATOM 644 C C . GLY A 1 82 ? 26.696 -4.357 -23.188 1.00 90.31 82 GLY A C 1
ATOM 645 O O . GLY A 1 82 ? 26.114 -5.255 -22.589 1.00 90.31 82 GLY A O 1
ATOM 646 N N . ARG A 1 83 ? 27.784 -4.601 -23.934 1.00 90.25 83 ARG A N 1
ATOM 647 C CA . ARG A 1 83 ? 28.347 -5.959 -24.096 1.00 90.25 83 ARG A CA 1
ATOM 648 C C . ARG A 1 83 ? 28.942 -6.525 -22.809 1.00 90.25 83 ARG A C 1
ATOM 650 O O . ARG A 1 83 ? 29.035 -7.740 -22.682 1.00 90.25 83 ARG A O 1
ATOM 657 N N . GLU A 1 84 ? 29.344 -5.654 -21.892 1.00 91.44 84 GLU A N 1
ATOM 658 C CA . GLU A 1 84 ? 29.935 -6.008 -20.603 1.00 91.44 84 GLU A CA 1
ATOM 659 C C . GLU A 1 84 ? 28.854 -6.311 -19.556 1.00 91.44 84 GLU A C 1
ATOM 661 O O . GLU A 1 84 ? 28.892 -7.363 -18.924 1.00 91.44 84 GLU A O 1
ATOM 666 N N . ILE A 1 85 ? 27.855 -5.430 -19.415 1.00 93.62 85 ILE A N 1
ATOM 667 C CA . ILE A 1 85 ? 26.860 -5.512 -18.335 1.00 93.62 85 ILE A CA 1
ATOM 668 C C . ILE A 1 85 ? 25.619 -6.346 -18.679 1.00 93.62 85 ILE A C 1
ATOM 670 O O . ILE A 1 85 ? 25.068 -7.005 -17.803 1.00 93.62 85 ILE A O 1
ATOM 674 N N . VAL A 1 86 ? 25.147 -6.353 -19.934 1.00 93.50 86 VAL A N 1
ATOM 675 C CA . VAL A 1 86 ? 23.903 -7.068 -20.292 1.00 93.50 86 VAL A CA 1
ATOM 676 C C . VAL A 1 86 ? 23.957 -8.563 -19.938 1.00 93.50 86 VAL A C 1
ATOM 678 O O . VAL A 1 86 ? 22.973 -9.032 -19.362 1.00 93.50 86 VAL A O 1
ATOM 681 N N . PRO A 1 87 ? 25.060 -9.308 -20.180 1.00 92.69 87 PRO A N 1
ATOM 682 C CA . PRO A 1 87 ? 25.151 -10.723 -19.814 1.00 92.69 87 PRO A CA 1
ATOM 683 C C . PRO A 1 87 ? 24.926 -11.015 -18.322 1.00 92.69 87 PRO A C 1
ATOM 685 O O . PRO A 1 87 ? 24.424 -12.085 -17.996 1.00 92.69 87 PRO A O 1
ATOM 688 N N . SER A 1 88 ? 25.260 -10.088 -17.413 1.00 90.12 88 SER A N 1
ATOM 689 C CA . SER A 1 88 ? 25.082 -10.290 -15.967 1.00 90.12 88 SER A CA 1
ATOM 690 C C . SER A 1 88 ? 23.714 -9.840 -15.445 1.00 90.12 88 SER A C 1
ATOM 692 O O . SER A 1 88 ? 23.262 -10.358 -14.425 1.00 90.12 88 SER A O 1
ATOM 694 N N . ILE A 1 89 ? 23.034 -8.907 -16.126 1.00 89.94 89 ILE A N 1
ATOM 695 C CA . ILE A 1 89 ? 21.767 -8.328 -15.640 1.00 89.94 89 ILE A CA 1
ATOM 696 C C . ILE A 1 89 ? 20.515 -8.760 -16.408 1.00 89.94 89 ILE A C 1
ATOM 698 O O . ILE A 1 89 ? 19.413 -8.553 -15.904 1.00 89.94 89 ILE A O 1
ATOM 702 N N . HIS A 1 90 ? 20.622 -9.332 -17.614 1.00 86.00 90 HIS A N 1
ATOM 703 C CA . HIS A 1 90 ? 19.435 -9.550 -18.456 1.00 86.00 90 HIS A CA 1
ATOM 704 C C . HIS A 1 90 ? 18.410 -10.519 -17.842 1.00 86.00 90 HIS A C 1
ATOM 706 O O . HIS A 1 90 ? 17.219 -10.394 -18.120 1.00 86.00 90 HIS A O 1
ATOM 712 N N . GLN A 1 91 ? 18.833 -11.436 -16.969 1.00 84.62 91 GLN A N 1
ATOM 713 C CA . GLN A 1 91 ? 17.919 -12.337 -16.259 1.00 84.62 91 GLN A CA 1
ATOM 714 C C . GLN A 1 91 ? 17.209 -11.674 -15.065 1.00 84.62 91 GLN A C 1
ATOM 716 O O . GLN A 1 91 ? 16.165 -12.154 -14.629 1.00 84.62 91 GLN A O 1
ATOM 721 N N . LEU A 1 92 ? 17.708 -10.543 -14.550 1.00 85.00 92 LEU A N 1
ATOM 722 C CA . LEU A 1 92 ? 17.143 -9.889 -13.365 1.00 85.00 92 LEU A CA 1
ATOM 723 C C . LEU A 1 92 ? 15.738 -9.349 -13.643 1.00 85.00 92 LEU A C 1
ATOM 725 O O . LEU A 1 92 ? 15.514 -8.649 -14.634 1.00 85.00 92 LEU A O 1
ATOM 729 N N . ARG A 1 93 ? 14.785 -9.635 -12.747 1.00 80.31 93 ARG A N 1
ATOM 730 C CA . ARG A 1 93 ? 13.378 -9.245 -12.927 1.00 80.31 93 ARG A CA 1
ATOM 731 C C . ARG A 1 93 ? 13.162 -7.734 -12.884 1.00 80.31 93 ARG A C 1
ATOM 733 O O . ARG A 1 93 ? 12.301 -7.243 -13.617 1.00 80.31 93 ARG A O 1
ATOM 740 N N . GLN A 1 94 ? 13.934 -7.010 -12.068 1.00 85.50 94 GLN A N 1
ATOM 741 C CA . GLN A 1 94 ? 13.851 -5.551 -12.014 1.00 85.50 94 GLN A CA 1
ATOM 742 C C . GLN A 1 94 ? 14.245 -4.907 -13.349 1.00 85.50 94 GLN A C 1
ATOM 744 O O . GLN A 1 94 ? 13.671 -3.885 -13.699 1.00 85.50 94 GLN A O 1
ATOM 749 N N . VAL A 1 95 ? 15.146 -5.504 -14.141 1.00 88.62 95 VAL A N 1
ATOM 750 C CA . VAL A 1 95 ? 15.479 -4.996 -15.481 1.00 88.62 95 VAL A CA 1
ATOM 751 C C . VAL A 1 95 ? 14.408 -5.447 -16.471 1.00 88.62 95 VAL A C 1
ATOM 753 O O . VAL A 1 95 ? 14.281 -6.643 -16.741 1.00 88.62 95 VAL A O 1
ATOM 756 N N . ILE A 1 96 ? 13.655 -4.491 -17.021 1.00 86.25 96 ILE A N 1
ATOM 757 C CA . ILE A 1 96 ? 12.544 -4.755 -17.955 1.00 86.25 96 ILE A CA 1
ATOM 758 C C . ILE A 1 96 ? 12.816 -4.325 -19.394 1.00 86.25 96 ILE A C 1
ATOM 760 O O . ILE A 1 96 ? 12.206 -4.855 -20.321 1.00 86.25 96 ILE A O 1
ATOM 764 N N . SER A 1 97 ? 13.711 -3.363 -19.618 1.00 90.44 97 SER A N 1
ATOM 765 C CA . SER A 1 97 ? 14.062 -2.908 -20.965 1.00 90.44 97 SER A CA 1
ATOM 766 C C . SER A 1 97 ? 15.433 -2.267 -21.002 1.00 90.44 97 SER A C 1
ATOM 768 O O . SER A 1 97 ? 15.805 -1.504 -20.112 1.00 90.44 97 SER A O 1
ATOM 770 N N . ILE A 1 98 ? 16.166 -2.578 -22.064 1.00 93.69 98 ILE A N 1
ATOM 771 C CA . ILE A 1 98 ? 17.515 -2.099 -22.327 1.00 93.69 98 ILE A CA 1
ATOM 772 C C . ILE A 1 98 ? 17.536 -1.478 -23.728 1.00 93.69 98 ILE A C 1
ATOM 774 O O . ILE A 1 98 ? 17.018 -2.049 -24.688 1.00 93.69 98 ILE A O 1
ATOM 778 N N . TYR A 1 99 ? 18.158 -0.313 -23.844 1.00 94.50 99 TYR A N 1
ATOM 779 C CA . TYR A 1 99 ? 18.325 0.435 -25.081 1.00 94.50 99 TYR A CA 1
ATOM 780 C C . TYR A 1 99 ? 19.810 0.667 -25.315 1.00 94.50 99 TYR A C 1
ATOM 782 O O . TYR A 1 99 ? 20.503 1.209 -24.453 1.00 94.50 99 TYR A O 1
ATOM 790 N N . VAL A 1 100 ? 20.309 0.260 -26.480 1.00 93.00 100 VAL A N 1
ATOM 791 C CA . VAL A 1 100 ? 21.711 0.467 -26.849 1.00 93.00 100 VAL A CA 1
ATOM 792 C C . VAL A 1 100 ? 21.807 1.741 -27.681 1.00 93.00 100 VAL A C 1
ATOM 794 O O . VAL A 1 100 ? 21.383 1.754 -28.835 1.00 93.00 100 VAL A O 1
ATOM 797 N N . TYR A 1 101 ? 22.361 2.804 -27.102 1.00 91.00 101 TYR A N 1
ATOM 798 C CA . TYR A 1 101 ? 22.655 4.055 -27.798 1.00 91.00 101 TYR A CA 1
ATOM 799 C C . TYR A 1 101 ? 24.102 4.033 -28.307 1.00 91.00 101 TYR A C 1
ATOM 801 O O . TYR A 1 101 ? 25.051 3.971 -27.523 1.00 91.00 101 TYR A O 1
ATOM 809 N N . CYS A 1 102 ? 24.300 4.020 -29.626 1.00 86.50 102 CYS A N 1
ATOM 810 C CA . CYS A 1 102 ? 25.635 3.919 -30.218 1.00 86.50 102 CYS A CA 1
ATOM 811 C C . CYS A 1 102 ? 25.684 4.375 -31.680 1.00 86.50 102 CYS A C 1
ATOM 813 O O . CYS A 1 102 ? 24.740 4.153 -32.429 1.00 86.50 102 CYS A O 1
ATOM 815 N N . MET A 1 103 ? 26.840 4.886 -32.119 1.00 84.38 103 MET A N 1
ATOM 816 C CA . MET A 1 103 ? 27.072 5.253 -33.526 1.00 84.38 103 MET A CA 1
ATOM 817 C C . MET A 1 103 ? 27.125 4.031 -34.466 1.00 84.38 103 MET A C 1
ATOM 819 O O . MET A 1 103 ? 26.628 4.083 -35.586 1.00 84.38 103 MET A O 1
ATOM 823 N N . ASP A 1 104 ? 27.704 2.910 -34.017 1.00 86.31 104 ASP A N 1
ATOM 824 C CA . ASP A 1 104 ? 27.774 1.661 -34.791 1.00 86.31 104 ASP A CA 1
ATOM 825 C C . ASP A 1 104 ? 26.537 0.782 -34.544 1.00 86.31 104 ASP A C 1
ATOM 827 O O . ASP A 1 104 ? 26.563 -0.170 -33.759 1.00 86.31 104 ASP A O 1
ATOM 831 N N . LYS A 1 105 ? 25.430 1.104 -35.216 1.00 88.88 105 LYS A N 1
ATOM 832 C CA . LYS A 1 105 ? 24.190 0.319 -35.126 1.00 88.88 105 LYS A CA 1
ATOM 833 C C . LYS A 1 105 ? 24.386 -1.129 -35.592 1.00 88.88 105 LYS A C 1
ATOM 835 O O . LYS A 1 105 ? 24.033 -2.064 -34.877 1.00 88.88 105 LYS A O 1
ATOM 840 N N . ALA A 1 106 ? 25.003 -1.324 -36.758 1.00 87.69 106 ALA A N 1
ATOM 841 C CA . ALA A 1 106 ? 25.121 -2.633 -37.402 1.00 87.69 106 ALA A CA 1
ATOM 842 C C . ALA A 1 106 ? 26.018 -3.622 -36.632 1.00 87.69 106 ALA A C 1
ATOM 844 O O . ALA A 1 106 ? 25.736 -4.823 -36.610 1.00 87.69 106 ALA A O 1
ATOM 845 N N . GLY A 1 107 ? 27.087 -3.150 -35.986 1.00 88.00 107 GLY A N 1
ATOM 846 C CA . GLY A 1 107 ? 27.920 -3.979 -35.117 1.00 88.00 107 GLY A CA 1
ATOM 847 C C . GLY A 1 107 ? 27.238 -4.341 -33.798 1.00 88.00 107 GLY A C 1
ATOM 848 O O . GLY A 1 107 ? 27.438 -5.450 -33.296 1.00 88.00 107 GLY A O 1
ATOM 849 N N . ASN A 1 108 ? 26.397 -3.454 -33.254 1.00 89.19 108 ASN A N 1
ATOM 850 C CA . ASN A 1 108 ? 25.724 -3.692 -31.977 1.00 89.19 108 ASN A CA 1
ATOM 851 C C . ASN A 1 108 ? 24.423 -4.503 -32.097 1.00 89.19 108 ASN A C 1
ATOM 853 O O . ASN A 1 108 ? 24.146 -5.332 -31.233 1.00 89.19 108 ASN A O 1
ATOM 857 N N . GLU A 1 109 ? 23.686 -4.391 -33.205 1.00 90.38 109 GLU A N 1
ATOM 858 C CA . GLU A 1 109 ? 22.523 -5.250 -33.474 1.00 90.38 109 GLU A CA 1
ATOM 859 C C . GLU A 1 109 ? 22.857 -6.751 -33.448 1.00 90.38 109 GLU A C 1
ATOM 861 O O . GLU A 1 109 ? 22.033 -7.554 -33.011 1.00 90.38 109 GLU A O 1
ATOM 866 N N . LYS A 1 110 ? 24.065 -7.144 -33.879 1.00 90.94 110 LYS A N 1
ATOM 867 C CA . LYS A 1 110 ? 24.485 -8.556 -33.951 1.00 90.94 110 LYS A CA 1
ATOM 868 C C . LYS A 1 110 ? 24.457 -9.265 -32.599 1.00 90.94 110 LYS A C 1
ATOM 870 O O . LYS A 1 110 ? 24.062 -10.423 -32.542 1.00 90.94 110 LYS A O 1
ATOM 875 N N . TRP A 1 111 ? 24.892 -8.592 -31.532 1.00 92.75 111 TRP A N 1
ATOM 876 C CA . TRP A 1 111 ? 24.873 -9.159 -30.182 1.00 92.75 111 TRP A CA 1
ATOM 877 C C . TRP A 1 111 ? 23.570 -8.832 -29.449 1.00 92.75 111 TRP A C 1
ATOM 879 O O . TRP A 1 111 ? 23.095 -9.655 -28.671 1.00 92.75 111 TRP A O 1
ATOM 889 N N . ALA A 1 112 ? 22.964 -7.672 -29.729 1.00 90.50 112 ALA A N 1
ATOM 890 C CA . ALA A 1 112 ? 21.723 -7.245 -29.094 1.00 90.50 112 ALA A CA 1
ATOM 891 C C . ALA A 1 112 ? 20.563 -8.224 -29.338 1.00 90.50 112 ALA A C 1
ATOM 893 O O . ALA A 1 112 ? 19.820 -8.535 -28.413 1.00 90.50 112 ALA A O 1
ATOM 894 N N . ARG A 1 113 ? 20.463 -8.783 -30.555 1.00 89.81 113 ARG A N 1
ATOM 895 C CA . ARG A 1 113 ? 19.437 -9.775 -30.939 1.00 89.81 113 ARG A CA 1
ATOM 896 C C . ARG A 1 113 ? 19.447 -11.058 -30.093 1.00 89.81 113 ARG A C 1
ATOM 898 O O . ARG A 1 113 ? 18.454 -11.777 -30.102 1.00 89.81 113 ARG A O 1
ATOM 905 N N . ASN A 1 114 ? 20.522 -11.336 -29.352 1.00 90.38 114 ASN A N 1
ATOM 906 C CA . ASN A 1 114 ? 20.602 -12.492 -28.453 1.00 90.38 114 ASN A CA 1
ATOM 907 C C . ASN A 1 114 ? 19.877 -12.264 -27.110 1.00 90.38 114 ASN A C 1
ATOM 909 O O . ASN A 1 114 ? 19.692 -13.217 -26.357 1.00 90.38 114 ASN A O 1
ATOM 913 N N . TYR A 1 115 ? 19.461 -11.030 -26.797 1.00 89.56 115 TYR A N 1
ATOM 914 C CA . TYR A 1 115 ? 18.857 -10.661 -25.515 1.00 89.56 115 TYR A CA 1
ATOM 915 C C . TYR A 1 115 ? 17.483 -10.007 -25.723 1.00 89.56 115 TYR A C 1
ATOM 917 O O . TYR A 1 115 ? 17.399 -8.839 -26.094 1.00 89.56 115 TYR A O 1
ATOM 925 N N . LYS A 1 116 ? 16.397 -10.733 -25.414 1.00 84.19 116 LYS A N 1
ATOM 926 C CA . LYS A 1 116 ? 14.998 -10.276 -25.597 1.00 84.19 116 LYS A CA 1
ATOM 927 C C . LYS A 1 116 ? 14.674 -8.921 -24.943 1.00 84.19 116 LYS A C 1
ATOM 929 O O . LYS A 1 116 ? 13.853 -8.163 -25.455 1.00 84.19 116 LYS A O 1
ATOM 934 N N . LYS A 1 117 ? 15.341 -8.595 -23.829 1.00 88.56 117 LYS A N 1
ATOM 935 C CA . LYS A 1 117 ? 15.170 -7.320 -23.113 1.00 88.56 117 LYS A CA 1
ATOM 936 C C . LYS A 1 117 ? 15.816 -6.118 -23.798 1.00 88.56 117 LYS A C 1
ATOM 938 O O . LYS A 1 117 ? 15.540 -4.995 -23.380 1.00 88.56 117 LYS A O 1
ATOM 943 N N . ILE A 1 118 ? 16.652 -6.308 -24.823 1.00 91.44 118 ILE A N 1
ATOM 944 C CA . ILE A 1 118 ? 17.122 -5.186 -25.639 1.00 91.44 118 ILE A CA 1
ATOM 945 C C . ILE A 1 118 ? 16.028 -4.831 -26.645 1.00 91.44 118 ILE A C 1
ATOM 947 O O . ILE A 1 118 ? 15.847 -5.514 -27.650 1.00 91.44 118 ILE A O 1
ATOM 951 N N . LYS A 1 119 ? 15.301 -3.746 -26.366 1.00 90.06 119 LYS A N 1
ATOM 952 C CA . LYS A 1 119 ? 14.160 -3.302 -27.179 1.00 90.06 119 LYS A CA 1
ATOM 953 C C . LYS A 1 119 ? 14.595 -2.553 -28.441 1.00 90.06 119 LYS A C 1
ATOM 955 O O . LYS A 1 119 ? 13.914 -2.621 -29.462 1.00 90.06 119 LYS A O 1
ATOM 960 N N . ALA A 1 120 ? 15.746 -1.873 -28.411 1.00 90.94 120 ALA A N 1
ATOM 961 C CA . ALA A 1 120 ? 16.302 -1.223 -29.597 1.00 90.94 120 ALA A CA 1
ATOM 962 C C . ALA A 1 120 ? 17.821 -0.995 -29.540 1.00 90.94 120 ALA A C 1
ATOM 964 O O . ALA A 1 120 ? 18.409 -0.808 -28.472 1.00 90.94 120 ALA A O 1
ATOM 965 N N . VAL A 1 121 ? 18.423 -0.920 -30.732 1.00 92.00 121 VAL A N 1
ATOM 966 C CA . VAL A 1 121 ? 19.735 -0.305 -30.976 1.00 92.00 121 VAL A CA 1
ATOM 967 C C . VAL A 1 121 ? 19.496 0.967 -31.791 1.00 92.00 121 VAL A C 1
ATOM 969 O O . VAL A 1 121 ? 18.937 0.906 -32.890 1.00 92.00 121 VAL A O 1
ATOM 972 N N . VAL A 1 122 ? 19.879 2.116 -31.243 1.00 91.81 122 VAL A N 1
ATOM 973 C CA . VAL A 1 122 ? 19.562 3.446 -31.781 1.00 91.81 122 VAL A CA 1
ATOM 974 C C . VAL A 1 122 ? 20.807 4.320 -31.883 1.00 91.81 122 VAL A C 1
ATOM 976 O O . VAL A 1 122 ? 21.720 4.243 -31.062 1.00 91.81 122 VAL A O 1
ATOM 979 N N . THR A 1 123 ? 20.832 5.149 -32.921 1.00 88.38 123 THR A N 1
ATOM 980 C CA . THR A 1 123 ? 21.893 6.130 -33.210 1.00 88.38 123 THR A CA 1
ATOM 981 C C . THR A 1 123 ? 21.471 7.556 -32.875 1.00 88.38 123 THR A C 1
ATOM 983 O O . THR A 1 123 ? 22.311 8.445 -32.872 1.00 88.38 123 THR A O 1
ATOM 986 N N . ASP A 1 124 ? 20.179 7.772 -32.629 1.00 87.50 124 ASP A N 1
ATOM 987 C CA . ASP A 1 124 ? 19.559 9.078 -32.440 1.00 87.50 124 ASP A CA 1
ATOM 988 C C . ASP A 1 124 ? 18.850 9.159 -31.078 1.00 87.50 124 ASP A C 1
ATOM 990 O O . ASP A 1 124 ? 18.278 8.174 -30.597 1.00 87.50 124 ASP A O 1
ATOM 994 N N . LEU A 1 125 ? 18.915 10.331 -30.442 1.00 87.00 125 LEU A N 1
ATOM 995 C CA . LEU A 1 125 ? 18.379 10.549 -29.096 1.00 87.00 125 LEU A CA 1
ATOM 996 C C . LEU A 1 125 ? 16.875 10.854 -29.090 1.00 87.00 125 LEU A C 1
ATOM 998 O O . LEU A 1 125 ? 16.210 10.523 -28.109 1.00 87.00 125 LEU A O 1
ATOM 1002 N N . ASP A 1 126 ? 16.316 11.415 -30.163 1.00 87.88 126 ASP A N 1
ATOM 1003 C CA . ASP A 1 126 ? 14.869 11.613 -30.275 1.00 87.88 126 ASP A CA 1
ATOM 1004 C C . ASP A 1 126 ? 14.155 10.293 -30.623 1.00 87.88 126 ASP A C 1
ATOM 1006 O O . ASP A 1 126 ? 13.103 10.001 -30.047 1.00 87.88 126 ASP A O 1
ATOM 1010 N N . GLU A 1 127 ? 14.770 9.420 -31.434 1.00 90.56 127 GLU A N 1
ATOM 1011 C CA . GLU A 1 127 ? 14.349 8.019 -31.602 1.00 90.56 127 GLU A CA 1
ATOM 1012 C C . GLU A 1 127 ? 14.374 7.272 -30.255 1.00 90.56 127 GLU A C 1
ATOM 1014 O O . GLU A 1 127 ? 13.408 6.588 -29.908 1.00 90.56 127 GLU A O 1
ATOM 1019 N N . LEU A 1 128 ? 15.450 7.422 -29.468 1.00 91.25 128 LEU A N 1
ATOM 1020 C CA . LEU A 1 128 ? 15.581 6.812 -28.140 1.00 91.25 128 LEU A CA 1
ATOM 1021 C C . LEU A 1 128 ? 14.460 7.257 -27.189 1.00 91.25 128 LEU A C 1
ATOM 1023 O O . LEU A 1 128 ? 13.785 6.412 -26.600 1.00 91.25 128 LEU A O 1
ATOM 1027 N N . VAL A 1 129 ? 14.248 8.570 -27.055 1.00 90.88 129 VAL A N 1
ATOM 1028 C CA . VAL A 1 129 ? 13.196 9.156 -26.207 1.00 90.88 129 VAL A CA 1
ATOM 1029 C C . VAL A 1 129 ? 11.812 8.691 -26.663 1.00 90.88 129 VAL A C 1
ATOM 1031 O O . VAL A 1 129 ? 11.003 8.283 -25.831 1.00 90.88 129 VAL A O 1
ATOM 1034 N N . SER A 1 130 ? 11.540 8.700 -27.972 1.00 90.00 130 SER A N 1
ATOM 1035 C CA . SER A 1 130 ? 10.255 8.275 -28.539 1.00 90.00 130 SER A CA 1
ATOM 1036 C C . SER A 1 130 ? 9.949 6.801 -28.249 1.00 90.00 130 SER A C 1
ATOM 1038 O O . SER A 1 130 ? 8.848 6.482 -27.795 1.00 90.00 130 SER A O 1
ATOM 1040 N N . ARG A 1 131 ? 10.935 5.908 -28.422 1.00 90.56 131 ARG A N 1
ATOM 1041 C CA . ARG A 1 131 ? 10.799 4.478 -28.099 1.00 90.56 131 ARG A CA 1
ATOM 1042 C C . ARG A 1 131 ? 10.596 4.243 -26.604 1.00 90.56 131 ARG A C 1
ATOM 1044 O O . ARG A 1 131 ? 9.637 3.577 -26.235 1.00 90.56 131 ARG A O 1
ATOM 1051 N N . ILE A 1 132 ? 11.430 4.846 -25.746 1.00 91.88 132 ILE A N 1
ATOM 1052 C CA . ILE A 1 132 ? 11.275 4.746 -24.283 1.00 91.88 132 ILE A CA 1
ATOM 1053 C C . ILE A 1 132 ? 9.881 5.211 -23.860 1.00 91.88 132 ILE A C 1
ATOM 1055 O O . ILE A 1 132 ? 9.261 4.569 -23.018 1.00 91.88 132 ILE A O 1
ATOM 1059 N N . LYS A 1 133 ? 9.362 6.288 -24.462 1.00 89.69 133 LYS A N 1
ATOM 1060 C CA . LYS A 1 133 ? 8.023 6.803 -24.173 1.00 89.69 133 LYS A CA 1
ATOM 1061 C C . LYS A 1 133 ? 6.918 5.801 -24.527 1.00 89.69 133 LYS A C 1
ATOM 1063 O O . LYS A 1 133 ? 6.028 5.562 -23.711 1.00 89.69 133 LYS A O 1
ATOM 1068 N N . ALA A 1 134 ? 6.975 5.214 -25.723 1.00 85.31 134 ALA A N 1
ATOM 1069 C CA . ALA A 1 134 ? 5.993 4.233 -26.184 1.00 85.31 134 ALA A CA 1
ATOM 1070 C C . ALA A 1 134 ? 6.007 2.957 -25.322 1.00 85.31 134 ALA A C 1
ATOM 1072 O O . ALA A 1 134 ? 4.965 2.534 -24.817 1.00 85.31 134 ALA A O 1
ATOM 1073 N N . ASP A 1 135 ? 7.192 2.395 -25.086 1.00 86.94 135 ASP A N 1
ATOM 1074 C CA . ASP A 1 135 ? 7.374 1.174 -24.302 1.00 86.94 135 ASP A CA 1
ATOM 1075 C C . ASP A 1 135 ? 7.008 1.393 -22.826 1.00 86.94 135 ASP A C 1
ATOM 1077 O O . ASP A 1 135 ? 6.301 0.571 -22.240 1.00 86.94 135 ASP A O 1
ATOM 1081 N N . HIS A 1 136 ? 7.416 2.519 -22.221 1.00 86.44 136 HIS A N 1
ATOM 1082 C CA . HIS A 1 136 ? 7.068 2.851 -20.835 1.00 86.44 136 HIS A CA 1
ATOM 1083 C C . HIS A 1 136 ? 5.551 2.934 -20.639 1.00 86.44 136 HIS A C 1
ATOM 1085 O O . HIS A 1 136 ? 5.035 2.435 -19.638 1.00 86.44 136 HIS A O 1
ATOM 1091 N N . LYS A 1 137 ? 4.818 3.496 -21.609 1.00 80.62 137 LYS A N 1
ATOM 1092 C CA . LYS A 1 137 ? 3.354 3.573 -21.555 1.00 80.62 137 LYS A CA 1
ATOM 1093 C C . LYS A 1 137 ? 2.701 2.186 -21.474 1.00 80.62 137 LYS A C 1
ATOM 1095 O O . LYS A 1 137 ? 1.791 1.992 -20.668 1.00 80.62 137 LYS A O 1
ATOM 1100 N N . ILE A 1 138 ? 3.185 1.222 -22.260 1.00 79.44 138 ILE A N 1
ATOM 1101 C CA . ILE A 1 138 ? 2.707 -0.171 -22.232 1.00 79.44 138 ILE A CA 1
ATOM 1102 C C . ILE A 1 138 ? 3.096 -0.839 -20.908 1.00 79.44 138 ILE A C 1
ATOM 1104 O O . ILE A 1 138 ? 2.248 -1.403 -20.216 1.00 79.44 138 ILE A O 1
ATOM 1108 N N . GLN A 1 139 ? 4.370 -0.726 -20.523 1.00 82.69 139 GLN A N 1
ATOM 1109 C CA . GLN A 1 139 ? 4.911 -1.322 -19.300 1.00 82.69 139 GLN A CA 1
ATOM 1110 C C . GLN A 1 139 ? 4.144 -0.856 -18.068 1.00 82.69 139 GLN A C 1
ATOM 1112 O O . GLN A 1 139 ? 3.757 -1.674 -17.247 1.00 82.69 139 GLN A O 1
ATOM 1117 N N . LYS A 1 140 ? 3.844 0.437 -17.966 1.00 80.19 140 LYS A N 1
ATOM 1118 C CA . LYS A 1 140 ? 3.058 1.034 -16.884 1.00 80.19 140 LYS A CA 1
ATOM 1119 C C . LYS A 1 140 ? 1.682 0.375 -16.697 1.00 80.19 140 LYS A C 1
ATOM 1121 O O . LYS A 1 140 ? 1.265 0.171 -15.564 1.00 80.19 140 LYS A O 1
ATOM 1126 N N . MET A 1 141 ? 0.994 -0.021 -17.769 1.00 76.25 141 MET A N 1
ATOM 1127 C CA . MET A 1 141 ? -0.307 -0.701 -17.649 1.00 76.25 141 MET A CA 1
ATOM 1128 C C . MET A 1 141 ? -0.190 -2.151 -17.147 1.00 76.25 141 MET A C 1
ATOM 1130 O O . MET A 1 141 ? -1.094 -2.636 -16.462 1.00 76.25 141 MET A O 1
ATOM 1134 N N . VAL A 1 142 ? 0.922 -2.818 -17.472 1.00 79.75 142 VAL A N 1
ATOM 1135 C CA . VAL A 1 142 ? 1.154 -4.257 -17.251 1.00 79.75 142 VAL A CA 1
ATOM 1136 C C . VAL A 1 142 ? 1.933 -4.560 -15.961 1.00 79.75 142 VAL A C 1
ATOM 1138 O O . VAL A 1 142 ? 1.698 -5.592 -15.336 1.00 79.75 142 VAL A O 1
ATOM 1141 N N . GLU A 1 143 ? 2.856 -3.676 -15.576 1.00 79.69 143 GLU A N 1
ATOM 1142 C CA . GLU A 1 143 ? 3.822 -3.835 -14.476 1.00 79.69 143 GLU A CA 1
ATOM 1143 C C . GLU A 1 143 ? 3.414 -3.125 -13.182 1.00 79.69 143 GLU A C 1
ATOM 1145 O O . GLU A 1 143 ? 3.908 -3.488 -12.114 1.00 79.69 143 GLU A O 1
ATOM 1150 N N . GLU A 1 144 ? 2.552 -2.101 -13.239 1.00 77.75 144 GLU A N 1
ATOM 1151 C CA . GLU A 1 144 ? 2.039 -1.483 -12.014 1.00 77.75 144 GLU A CA 1
ATOM 1152 C C . GLU A 1 144 ? 1.089 -2.472 -11.305 1.00 77.75 144 GLU A C 1
ATOM 1154 O O . GLU A 1 144 ? 0.092 -2.884 -11.907 1.00 77.75 144 GLU A O 1
ATOM 1159 N N . PRO A 1 145 ? 1.358 -2.872 -10.045 1.00 77.12 145 PRO A N 1
ATOM 1160 C CA . PRO A 1 145 ? 0.518 -3.817 -9.317 1.00 77.12 145 PRO A CA 1
ATOM 1161 C C . PRO A 1 145 ? -0.814 -3.168 -8.924 1.00 77.12 145 PRO A C 1
ATOM 1163 O O . PRO A 1 145 ? -0.876 -1.969 -8.636 1.00 77.12 145 PRO A O 1
ATOM 1166 N N . LEU A 1 146 ? -1.881 -3.967 -8.877 1.00 80.06 146 LEU A N 1
ATOM 1167 C CA . LEU A 1 146 ? -3.177 -3.526 -8.356 1.00 80.06 146 LEU A CA 1
ATOM 1168 C C . LEU A 1 146 ? -3.207 -3.715 -6.838 1.00 80.06 146 LEU A C 1
ATOM 1170 O O . LEU A 1 146 ? -2.765 -4.740 -6.325 1.00 80.06 146 LEU A O 1
ATOM 1174 N N . SER A 1 147 ? -3.773 -2.749 -6.114 1.00 81.50 147 SER A N 1
ATOM 1175 C CA . SER A 1 147 ? -4.075 -2.927 -4.690 1.00 81.50 147 SER A CA 1
ATOM 1176 C C . SER A 1 147 ? -5.388 -3.701 -4.569 1.00 81.50 147 SER A C 1
ATOM 1178 O O . SER A 1 147 ? -6.457 -3.117 -4.736 1.00 81.50 147 SER A O 1
ATOM 1180 N N . ILE A 1 148 ? -5.312 -5.017 -4.352 1.00 82.94 148 ILE A N 1
ATOM 1181 C CA . ILE A 1 148 ? -6.481 -5.903 -4.258 1.00 82.94 148 ILE A CA 1
ATOM 1182 C C . ILE A 1 148 ? -6.698 -6.324 -2.802 1.00 82.94 148 ILE A C 1
ATOM 1184 O O . ILE A 1 148 ? -5.833 -6.966 -2.208 1.00 82.94 148 ILE A O 1
ATOM 1188 N N . ASN A 1 149 ? -7.876 -6.026 -2.250 1.00 81.69 149 ASN A N 1
ATOM 1189 C CA . ASN A 1 149 ? -8.366 -6.642 -1.014 1.00 81.69 149 ASN A CA 1
ATOM 1190 C C . ASN A 1 149 ? -9.336 -7.781 -1.351 1.00 81.69 149 ASN A C 1
ATOM 1192 O O . ASN A 1 149 ? -10.085 -7.689 -2.321 1.00 81.69 149 ASN A O 1
ATOM 1196 N N . ILE A 1 150 ? -9.361 -8.833 -0.529 1.00 80.94 150 ILE A N 1
ATOM 1197 C CA . ILE A 1 150 ? -10.257 -9.989 -0.691 1.00 80.94 150 ILE A CA 1
ATOM 1198 C C . ILE A 1 150 ? -11.142 -10.109 0.549 1.00 80.94 150 ILE A C 1
ATOM 1200 O O . ILE A 1 150 ? -10.637 -10.098 1.671 1.00 80.94 150 ILE A O 1
ATOM 1204 N N . PHE A 1 151 ? -12.447 -10.255 0.335 1.00 75.06 151 PHE A N 1
ATOM 1205 C CA . PHE A 1 151 ? -13.432 -10.508 1.381 1.00 75.06 151 PHE A CA 1
ATOM 1206 C C . PHE A 1 151 ? -13.711 -12.011 1.510 1.00 75.06 151 PHE A C 1
ATOM 1208 O O . PHE A 1 151 ? -13.968 -12.704 0.524 1.00 75.06 151 PHE A O 1
ATOM 1215 N N . THR A 1 152 ? -13.677 -12.530 2.733 1.00 64.69 152 THR A N 1
ATOM 1216 C CA . THR A 1 152 ? -13.899 -13.940 3.059 1.00 64.69 152 THR A CA 1
ATOM 1217 C C . THR A 1 152 ? -15.099 -14.106 3.995 1.00 64.69 152 THR A C 1
ATOM 1219 O O . THR A 1 152 ? -14.968 -14.129 5.221 1.00 64.69 152 THR A O 1
ATOM 1222 N N . ALA A 1 153 ? -16.289 -14.280 3.412 1.00 52.03 153 ALA A N 1
ATOM 1223 C CA . ALA A 1 153 ? -17.458 -14.768 4.142 1.00 52.03 153 ALA A CA 1
ATOM 1224 C C . ALA A 1 153 ? -17.184 -16.199 4.654 1.00 52.03 153 ALA A C 1
ATOM 1226 O O . ALA A 1 153 ? -16.788 -17.070 3.876 1.00 52.03 153 ALA A O 1
ATOM 1227 N N . GLY A 1 154 ? -17.335 -16.436 5.962 1.00 43.22 154 GLY A N 1
ATOM 1228 C CA . GLY A 1 154 ? -17.059 -17.744 6.581 1.00 43.22 154 GLY A CA 1
ATOM 1229 C C . GLY A 1 154 ? -16.553 -17.703 8.027 1.00 43.22 154 GLY A C 1
ATOM 1230 O O . GLY A 1 154 ? -16.630 -18.711 8.724 1.00 43.22 154 GLY A O 1
ATOM 1231 N N . GLY A 1 155 ? -16.079 -16.552 8.512 1.00 37.59 155 GLY A N 1
ATOM 1232 C CA . GLY A 1 155 ? -15.994 -16.306 9.954 1.00 37.59 155 GLY A CA 1
ATOM 1233 C C . GLY A 1 155 ? -17.394 -16.051 10.518 1.00 37.59 155 GLY A C 1
ATOM 1234 O O . GLY A 1 155 ? -18.179 -15.350 9.883 1.00 37.59 155 GLY A O 1
ATOM 1235 N N . GLY A 1 156 ? -17.716 -16.607 11.692 1.00 32.44 156 GLY A N 1
ATOM 1236 C CA . GLY A 1 156 ? -18.970 -16.295 12.392 1.00 32.44 156 GLY A CA 1
ATOM 1237 C C . GLY A 1 156 ? -19.099 -14.799 12.719 1.00 32.44 156 GLY A C 1
ATOM 1238 O O . GLY A 1 156 ? -18.117 -14.064 12.609 1.00 32.44 156 GLY A O 1
ATOM 1239 N N . ALA A 1 157 ? -20.295 -14.365 13.140 1.00 31.69 157 ALA A N 1
ATOM 1240 C CA . ALA A 1 157 ? -20.730 -12.965 13.313 1.00 31.69 157 ALA A CA 1
ATOM 1241 C C . ALA A 1 157 ? -20.032 -12.167 14.450 1.00 31.69 157 ALA A C 1
ATOM 1243 O O . ALA A 1 157 ? -20.666 -11.532 15.285 1.00 31.69 157 ALA A O 1
ATOM 1244 N N . GLY A 1 158 ? -18.704 -12.227 14.481 1.00 37.66 158 GLY A N 1
ATOM 1245 C CA . GLY A 1 158 ? -17.784 -11.523 15.366 1.00 37.66 158 GLY A CA 1
ATOM 1246 C C . GLY A 1 158 ? -16.336 -11.586 14.854 1.00 37.66 158 GLY A C 1
ATOM 1247 O O . GLY A 1 158 ? -15.405 -11.463 15.647 1.00 37.66 158 GLY A O 1
ATOM 1248 N N . SER A 1 159 ? -16.114 -11.832 13.551 1.00 37.72 159 SER A N 1
ATOM 1249 C CA . SER A 1 159 ? -14.768 -11.793 12.963 1.00 37.72 159 SER A CA 1
ATOM 1250 C C . SER A 1 159 ? -14.197 -10.380 13.086 1.00 37.72 159 SER A C 1
ATOM 1252 O O . SER A 1 159 ? -14.815 -9.432 12.606 1.00 37.72 159 SER A O 1
ATOM 1254 N N . SER A 1 160 ? -13.040 -10.243 13.733 1.00 39.09 160 SER A N 1
ATOM 1255 C CA . SER A 1 160 ? -12.521 -8.950 14.181 1.00 39.09 160 SER A CA 1
ATOM 1256 C C . SER A 1 160 ? -12.317 -7.929 13.056 1.00 39.09 160 SER A C 1
ATOM 1258 O O . SER A 1 160 ? -11.894 -8.258 11.944 1.00 39.09 160 SER A O 1
ATOM 1260 N N . THR A 1 161 ? -12.493 -6.654 13.412 1.00 41.25 161 THR A N 1
ATOM 1261 C CA . THR A 1 161 ? -12.177 -5.459 12.603 1.00 41.25 161 THR A CA 1
ATOM 1262 C C . THR A 1 161 ? -10.714 -5.384 12.137 1.00 41.25 161 THR A C 1
ATOM 1264 O O . THR A 1 161 ? -10.373 -4.546 11.310 1.00 41.25 161 THR A O 1
ATOM 1267 N N . THR A 1 162 ? -9.850 -6.278 12.624 1.00 40.03 162 THR A N 1
ATOM 1268 C CA . THR A 1 162 ? -8.409 -6.342 12.343 1.00 40.03 162 THR A CA 1
ATOM 1269 C C . THR A 1 162 ? -8.008 -7.334 11.239 1.00 40.03 162 THR A C 1
ATOM 1271 O O . THR A 1 162 ? -6.867 -7.302 10.782 1.00 40.03 162 THR A O 1
ATOM 1274 N N . GLY A 1 163 ? -8.910 -8.218 10.788 1.00 50.41 163 GLY A N 1
ATOM 1275 C CA . GLY A 1 163 ? -8.599 -9.258 9.791 1.00 50.41 163 GLY A CA 1
ATOM 1276 C C . GLY A 1 163 ? -8.553 -8.778 8.328 1.00 50.41 163 GLY A C 1
ATOM 1277 O O . GLY A 1 163 ? -8.678 -7.590 8.032 1.00 50.41 163 GLY A O 1
ATOM 1278 N N . LEU A 1 164 ? -8.447 -9.718 7.375 1.00 50.78 164 LEU A N 1
ATOM 1279 C CA . LEU A 1 164 ? -8.559 -9.428 5.928 1.00 50.78 164 LEU A CA 1
ATOM 1280 C C . LEU A 1 164 ? -9.888 -8.735 5.576 1.00 50.78 164 LEU A C 1
ATOM 1282 O O . LEU A 1 164 ? -9.888 -7.746 4.845 1.00 50.78 164 LEU A O 1
ATOM 1286 N N . ASN A 1 165 ? -10.994 -9.184 6.181 1.00 63.19 165 ASN A N 1
ATOM 1287 C CA . ASN A 1 165 ? -12.300 -8.526 6.068 1.00 63.19 165 ASN A CA 1
ATOM 1288 C C . ASN A 1 165 ? -12.272 -7.104 6.645 1.00 63.19 165 ASN A C 1
ATOM 1290 O O . ASN A 1 165 ? -12.849 -6.202 6.048 1.00 63.19 165 ASN A O 1
ATOM 1294 N N . GLY A 1 166 ? -11.540 -6.881 7.740 1.00 63.59 166 GLY A N 1
ATOM 1295 C CA . GLY A 1 166 ? -11.292 -5.550 8.295 1.00 63.59 166 GLY A CA 1
ATOM 1296 C C . GLY A 1 166 ? -10.602 -4.628 7.290 1.00 63.59 166 GLY A C 1
ATOM 1297 O O . GLY A 1 166 ? -11.116 -3.555 6.996 1.00 63.59 166 GLY A O 1
ATOM 1298 N N . LYS A 1 167 ? -9.500 -5.077 6.670 1.00 69.25 167 LYS A N 1
ATOM 1299 C CA . LYS A 1 167 ? -8.775 -4.320 5.625 1.00 69.25 167 LYS A CA 1
ATOM 1300 C C . LYS A 1 167 ? -9.660 -4.020 4.406 1.00 69.25 167 LYS A C 1
ATOM 1302 O O . LYS A 1 167 ? -9.630 -2.897 3.899 1.00 69.25 167 LYS A O 1
ATOM 1307 N N . PHE A 1 168 ? -10.473 -4.987 3.970 1.00 75.88 168 PHE A N 1
ATOM 1308 C CA . PHE A 1 168 ? -11.471 -4.799 2.913 1.00 75.88 168 PHE A CA 1
ATOM 1309 C C . PHE A 1 168 ? -12.480 -3.706 3.295 1.00 75.88 168 PHE A C 1
ATOM 1311 O O . PHE A 1 168 ? -12.534 -2.670 2.633 1.00 75.88 168 PHE A O 1
ATOM 1318 N N . VAL A 1 169 ? -13.228 -3.880 4.387 1.00 74.81 169 VAL A N 1
ATOM 1319 C CA . VAL A 1 169 ? -14.313 -2.963 4.777 1.00 74.81 169 VAL A CA 1
ATOM 1320 C C . VAL A 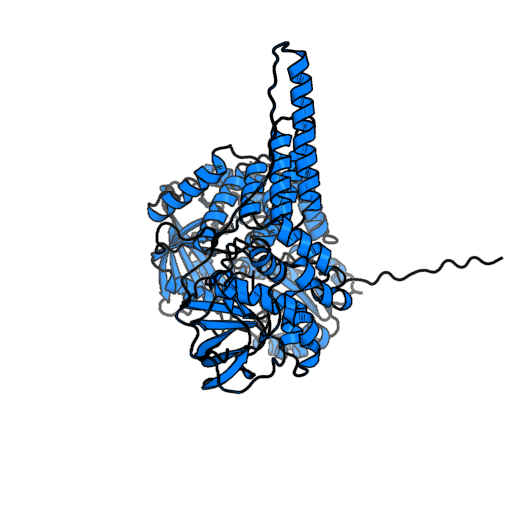1 169 ? -13.771 -1.573 5.125 1.00 74.81 169 VAL A C 1
ATOM 1322 O O . VAL A 1 169 ? -14.331 -0.573 4.678 1.00 74.81 169 VAL A O 1
ATOM 1325 N N . PHE A 1 170 ? -12.625 -1.489 5.806 1.00 74.81 170 PHE A N 1
ATOM 1326 C CA . PHE A 1 170 ? -11.918 -0.232 6.056 1.00 74.81 170 PHE A CA 1
ATOM 1327 C C . PHE A 1 170 ? -11.616 0.531 4.762 1.00 74.81 170 PHE A C 1
ATOM 1329 O O . PHE A 1 170 ? -11.911 1.720 4.678 1.00 74.81 170 PHE A O 1
ATOM 1336 N N . SER A 1 171 ? -11.071 -0.133 3.734 1.00 80.56 171 SER A N 1
ATOM 1337 C CA . SER A 1 171 ? -10.744 0.535 2.464 1.00 80.56 171 SER A CA 1
ATOM 1338 C C . SER A 1 171 ? -11.979 1.114 1.758 1.00 80.56 171 SER A C 1
ATOM 1340 O O . SER A 1 171 ? -11.895 2.183 1.150 1.00 80.56 171 SER A O 1
ATOM 1342 N N . GLN A 1 172 ? -13.137 0.461 1.908 1.00 83.19 172 GLN A N 1
ATOM 1343 C CA . GLN A 1 172 ? -14.425 0.939 1.403 1.00 83.19 172 GLN A CA 1
ATOM 1344 C C . GLN A 1 172 ? -14.907 2.169 2.189 1.00 83.19 172 GLN A C 1
ATOM 1346 O O . GLN A 1 172 ? -15.145 3.222 1.602 1.00 83.19 172 GLN A O 1
ATOM 1351 N N . VAL A 1 173 ? -14.986 2.066 3.522 1.00 80.88 173 VAL A N 1
ATOM 1352 C CA . VAL A 1 173 ? -15.475 3.149 4.396 1.00 80.88 173 VAL A CA 1
ATOM 1353 C C . VAL A 1 173 ? -14.560 4.378 4.347 1.00 80.88 173 VAL A C 1
ATOM 1355 O O . VAL A 1 173 ? -15.056 5.500 4.266 1.00 80.88 173 VAL A O 1
ATOM 1358 N N . LEU A 1 174 ? -13.234 4.196 4.328 1.00 83.44 174 LEU A N 1
ATOM 1359 C CA . LEU A 1 174 ? -12.275 5.296 4.194 1.00 83.44 174 LEU A CA 1
ATOM 1360 C C . LEU A 1 174 ? -12.450 6.033 2.859 1.00 83.44 174 LEU A C 1
ATOM 1362 O O . LEU A 1 174 ? -12.434 7.262 2.841 1.00 83.44 174 LEU A O 1
ATOM 1366 N N . THR A 1 175 ? -12.631 5.302 1.755 1.00 84.06 175 THR A N 1
ATOM 1367 C CA . THR A 1 175 ? -12.861 5.893 0.426 1.00 84.06 175 THR A CA 1
ATOM 1368 C C . THR A 1 175 ? -14.137 6.731 0.418 1.00 84.06 175 THR A C 1
ATOM 1370 O O . THR A 1 175 ? -14.093 7.912 0.066 1.00 84.06 175 THR A O 1
ATOM 1373 N N . ASP A 1 176 ? -15.249 6.142 0.868 1.00 83.06 176 ASP A N 1
ATOM 1374 C CA . ASP A 1 176 ? -16.550 6.809 0.938 1.00 83.06 176 ASP A CA 1
ATOM 1375 C C . ASP A 1 176 ? -16.490 8.066 1.826 1.00 83.06 176 ASP A C 1
ATOM 1377 O O . ASP A 1 176 ? -17.062 9.099 1.471 1.00 83.06 176 ASP A O 1
ATOM 1381 N N . LEU A 1 177 ? -15.774 8.013 2.956 1.00 85.06 177 LEU A N 1
ATOM 1382 C CA . LEU A 1 177 ? -15.598 9.154 3.855 1.00 85.06 177 LEU A CA 1
ATOM 1383 C C . LEU A 1 177 ? -14.755 10.264 3.213 1.00 85.06 177 LEU A C 1
ATOM 1385 O O . LEU A 1 177 ? -15.177 11.420 3.199 1.00 85.06 177 LEU A O 1
ATOM 1389 N N . LEU A 1 178 ? -13.569 9.935 2.685 1.00 88.06 178 LEU A N 1
ATOM 1390 C CA . LEU A 1 178 ? -12.626 10.922 2.146 1.00 88.06 178 LEU A CA 1
ATOM 1391 C C . LEU A 1 178 ? -13.253 11.760 1.029 1.00 88.06 178 LEU A C 1
ATOM 1393 O O . LEU A 1 178 ? -13.073 12.975 1.010 1.00 88.06 178 LEU A O 1
ATOM 1397 N N . ILE A 1 179 ? -14.018 11.125 0.142 1.00 87.31 179 ILE A N 1
ATOM 1398 C CA . ILE A 1 179 ? -14.706 11.766 -0.988 1.00 87.31 179 ILE A CA 1
ATOM 1399 C C . ILE A 1 179 ? -15.759 12.788 -0.530 1.00 87.31 179 ILE A C 1
ATOM 1401 O O . ILE A 1 179 ? -15.981 13.789 -1.209 1.00 87.31 179 ILE A O 1
ATOM 1405 N N . GLN A 1 180 ? -16.392 12.561 0.622 1.00 85.88 180 GLN A N 1
ATOM 1406 C CA . GLN A 1 180 ? -17.445 13.429 1.159 1.00 85.88 180 GLN A CA 1
ATOM 1407 C C . GLN A 1 180 ? -16.902 14.586 2.024 1.00 85.88 180 GLN A C 1
ATOM 1409 O O . GLN A 1 180 ? -17.636 15.531 2.323 1.00 85.88 180 GLN A O 1
ATOM 1414 N N . LEU A 1 181 ? -15.620 14.559 2.408 1.00 87.44 181 LEU A N 1
ATOM 1415 C CA . LEU A 1 181 ? -14.991 15.633 3.181 1.00 87.44 181 LEU A CA 1
ATOM 1416 C C . LEU A 1 181 ? -14.704 16.870 2.320 1.00 87.44 181 LEU A C 1
ATOM 1418 O O . LEU A 1 181 ? -13.992 16.808 1.316 1.00 87.44 181 LEU A O 1
ATOM 1422 N N . GLN A 1 182 ? -15.156 18.031 2.797 1.00 85.50 182 GLN A N 1
ATOM 1423 C CA . GLN A 1 182 ? -14.856 19.331 2.189 1.00 85.50 182 GLN A CA 1
ATOM 1424 C C . GLN A 1 182 ? -13.344 19.584 2.089 1.00 85.50 182 GLN A C 1
ATOM 1426 O O . GLN A 1 182 ? -12.576 19.142 2.944 1.00 85.50 182 GLN A O 1
ATOM 1431 N N . CYS A 1 183 ? -12.923 20.307 1.049 1.00 88.19 183 CYS A N 1
ATOM 1432 C CA . CYS A 1 183 ? -11.527 20.630 0.743 1.00 88.19 183 CYS A CA 1
ATOM 1433 C C . CYS A 1 183 ? -11.300 22.142 0.816 1.00 88.19 183 CYS A C 1
ATOM 1435 O O . CYS A 1 183 ? -11.996 22.898 0.137 1.00 88.19 183 CYS A O 1
ATOM 1437 N N . THR A 1 184 ? -10.319 22.576 1.606 1.00 88.62 184 THR A N 1
ATOM 1438 C CA . THR A 1 184 ? -9.926 23.985 1.740 1.00 88.62 184 THR A CA 1
ATOM 1439 C C . THR A 1 184 ? -8.889 24.373 0.681 1.00 88.62 184 THR A C 1
ATOM 1441 O O . THR A 1 184 ? -8.330 23.520 -0.013 1.00 88.62 184 THR A O 1
ATOM 1444 N N . GLU A 1 185 ? -8.604 25.670 0.547 1.00 89.44 185 GLU A N 1
ATOM 1445 C CA . GLU A 1 185 ? -7.492 26.137 -0.295 1.00 89.44 185 GLU A CA 1
ATOM 1446 C C . GLU A 1 185 ? -6.122 25.745 0.287 1.00 89.44 185 GLU A C 1
ATOM 1448 O O . GLU A 1 185 ? -5.194 25.461 -0.472 1.00 89.44 185 GLU A O 1
ATOM 1453 N N . ASP A 1 186 ? -6.006 25.631 1.616 1.00 89.81 186 ASP A N 1
ATOM 1454 C CA . ASP A 1 186 ? -4.786 25.155 2.278 1.00 89.81 186 ASP A CA 1
ATOM 1455 C C . ASP A 1 186 ? -4.490 23.686 1.952 1.00 89.81 186 ASP A C 1
ATOM 1457 O O . ASP A 1 186 ? -3.333 23.344 1.726 1.00 89.81 186 ASP A O 1
ATOM 1461 N N . ASP A 1 187 ? -5.514 22.827 1.838 1.00 91.94 187 ASP A N 1
ATOM 1462 C CA . ASP A 1 187 ? -5.339 21.442 1.372 1.00 91.94 187 ASP A CA 1
ATOM 1463 C C . ASP A 1 187 ? -4.737 21.394 -0.042 1.00 91.94 187 ASP A C 1
ATOM 1465 O O . ASP A 1 187 ? -3.803 20.633 -0.304 1.00 91.94 187 ASP A O 1
ATOM 1469 N N . LYS A 1 188 ? -5.239 22.231 -0.962 1.00 93.19 188 LYS A N 1
ATOM 1470 C CA . LYS A 1 188 ? -4.699 22.302 -2.330 1.00 93.19 188 LYS A CA 1
ATOM 1471 C C . LYS A 1 188 ? -3.262 22.809 -2.327 1.00 93.19 188 LYS A C 1
ATOM 1473 O O . LYS A 1 188 ? -2.430 22.294 -3.068 1.00 93.19 188 LYS A O 1
ATOM 1478 N N . LYS A 1 189 ? -2.955 23.811 -1.500 1.00 94.44 189 LYS A N 1
ATOM 1479 C CA . LYS A 1 189 ? -1.599 24.348 -1.374 1.00 94.44 189 LYS A CA 1
ATOM 1480 C C . LYS A 1 189 ? -0.634 23.303 -0.803 1.00 94.44 189 LYS A C 1
ATOM 1482 O O . LYS A 1 189 ? 0.430 23.105 -1.381 1.00 94.44 189 LYS A O 1
ATOM 1487 N N . GLU A 1 190 ? -1.030 22.587 0.252 1.00 94.69 190 GLU A N 1
ATOM 1488 C CA . GLU A 1 190 ? -0.264 21.485 0.857 1.00 94.69 190 GLU A CA 1
ATOM 1489 C C . GLU A 1 190 ? 0.019 20.377 -0.179 1.00 94.69 190 GLU A C 1
ATOM 1491 O O . GLU A 1 190 ? 1.158 19.918 -0.281 1.00 94.69 190 GLU A O 1
ATOM 1496 N N . LEU A 1 191 ? -0.963 20.024 -1.026 1.00 94.88 191 LEU A N 1
ATOM 1497 C CA . LEU A 1 191 ? -0.771 19.092 -2.147 1.00 94.88 191 LEU A CA 1
ATOM 1498 C C . LEU A 1 191 ? 0.261 19.598 -3.163 1.00 94.88 191 LEU A C 1
ATOM 1500 O O . LEU A 1 191 ? 1.190 18.880 -3.531 1.00 94.88 191 LEU A O 1
ATOM 1504 N N . ILE A 1 192 ? 0.094 20.835 -3.631 1.00 95.75 192 ILE A N 1
ATOM 1505 C CA . ILE A 1 192 ? 0.945 21.428 -4.664 1.00 95.75 192 ILE A CA 1
ATOM 1506 C C . ILE A 1 192 ? 2.391 21.578 -4.171 1.00 95.75 192 ILE A C 1
ATOM 1508 O O . ILE A 1 192 ? 3.325 21.294 -4.924 1.00 95.75 192 ILE A O 1
ATOM 1512 N N . ASP A 1 193 ? 2.598 21.976 -2.916 1.00 94.75 193 ASP A N 1
ATOM 1513 C CA . ASP A 1 193 ? 3.931 22.111 -2.323 1.00 94.75 193 ASP A CA 1
ATOM 1514 C C . ASP A 1 193 ? 4.596 20.736 -2.100 1.00 94.75 193 ASP A C 1
ATOM 1516 O O . ASP A 1 193 ? 5.798 20.585 -2.351 1.00 94.75 193 ASP A O 1
ATOM 1520 N N . LEU A 1 194 ? 3.822 19.698 -1.745 1.00 92.88 194 LEU A N 1
ATOM 1521 C CA . LEU A 1 194 ? 4.286 18.304 -1.702 1.00 92.88 194 LEU A CA 1
ATOM 1522 C C . LEU A 1 194 ? 4.738 17.826 -3.091 1.00 92.88 194 LEU A C 1
ATOM 1524 O O . LEU A 1 194 ? 5.854 17.316 -3.230 1.00 92.88 194 LEU A O 1
ATOM 1528 N N . CYS A 1 195 ? 3.938 18.055 -4.137 1.00 91.88 195 CYS A N 1
ATOM 1529 C CA . CYS A 1 195 ? 4.302 17.704 -5.512 1.00 91.88 195 CYS A CA 1
ATOM 1530 C C . CYS A 1 195 ? 5.539 18.481 -6.001 1.00 91.88 195 CYS A C 1
ATOM 1532 O O . CYS A 1 195 ? 6.451 17.884 -6.573 1.00 91.88 195 CYS A O 1
ATOM 1534 N N . LYS A 1 196 ? 5.647 19.788 -5.717 1.00 93.75 196 LYS A N 1
ATOM 1535 C CA . LYS A 1 196 ? 6.841 20.598 -6.044 1.00 93.75 196 LYS A CA 1
ATOM 1536 C C . LYS A 1 196 ? 8.105 20.077 -5.350 1.00 93.75 196 LYS A C 1
ATOM 1538 O O . LYS A 1 196 ? 9.183 20.117 -5.943 1.00 93.75 196 LYS A O 1
ATOM 1543 N N . LYS A 1 197 ? 7.986 19.559 -4.121 1.00 91.94 197 LYS A N 1
ATOM 1544 C CA . LYS A 1 197 ? 9.090 18.909 -3.397 1.00 91.94 197 LYS A CA 1
ATOM 1545 C C . LYS A 1 197 ? 9.478 17.565 -4.028 1.00 91.94 197 LYS A C 1
ATOM 1547 O O . LYS A 1 197 ? 10.670 17.316 -4.189 1.00 91.94 197 LYS A O 1
ATOM 1552 N N . GLN A 1 198 ? 8.503 16.737 -4.414 1.00 87.50 198 GLN A N 1
ATOM 1553 C CA . GLN A 1 198 ? 8.720 15.440 -5.076 1.00 87.50 198 GLN A CA 1
ATOM 1554 C C . GLN A 1 198 ? 9.411 15.591 -6.444 1.00 87.50 198 GLN A C 1
ATOM 1556 O O . GLN A 1 198 ? 10.356 14.868 -6.750 1.00 87.50 198 GLN A O 1
ATOM 1561 N N . TYR A 1 199 ? 8.973 16.554 -7.258 1.00 89.06 199 TYR A N 1
ATOM 1562 C CA . TYR A 1 199 ? 9.484 16.794 -8.614 1.00 89.06 199 TYR A CA 1
ATOM 1563 C C . TYR A 1 199 ? 10.579 17.875 -8.669 1.00 89.06 199 TYR A C 1
ATOM 1565 O O . TYR A 1 199 ? 10.801 18.517 -9.700 1.00 89.06 199 TYR A O 1
ATOM 1573 N N . LYS A 1 200 ? 11.305 18.085 -7.562 1.00 87.88 200 LYS A N 1
ATOM 1574 C CA . LYS A 1 200 ? 12.378 19.083 -7.476 1.00 87.88 200 LYS A CA 1
ATOM 1575 C C . LYS A 1 200 ? 13.446 18.832 -8.551 1.00 87.88 200 LYS A C 1
ATOM 1577 O O . LYS A 1 200 ? 14.013 17.748 -8.667 1.00 87.88 200 LYS A O 1
ATOM 1582 N N . GLY A 1 201 ? 13.735 19.863 -9.345 1.00 84.75 201 GLY A N 1
ATOM 1583 C CA . GLY A 1 201 ? 14.692 19.781 -10.453 1.00 84.75 201 GLY A CA 1
ATOM 1584 C C . GLY A 1 201 ? 14.175 19.057 -11.704 1.00 84.75 201 GLY A C 1
ATOM 1585 O O . GLY A 1 201 ? 14.974 18.786 -12.597 1.00 84.75 201 GLY A O 1
ATOM 1586 N N . ASN A 1 202 ? 12.877 18.744 -11.789 1.00 87.69 202 ASN A N 1
ATOM 1587 C CA . ASN A 1 202 ? 12.216 18.300 -13.015 1.00 87.69 202 ASN A CA 1
ATOM 1588 C C . ASN A 1 202 ? 11.348 19.440 -13.569 1.00 87.69 202 ASN A C 1
ATOM 1590 O O . ASN A 1 202 ? 10.178 19.582 -13.220 1.00 87.69 202 ASN A O 1
ATOM 1594 N N . ASN A 1 203 ? 11.932 20.280 -14.427 1.00 88.62 203 ASN A N 1
ATOM 1595 C CA . ASN A 1 203 ? 11.259 21.477 -14.947 1.00 88.62 203 ASN A CA 1
ATOM 1596 C C . ASN A 1 203 ? 9.987 21.166 -15.755 1.00 88.62 203 ASN A C 1
ATOM 1598 O O . ASN A 1 203 ? 9.101 22.014 -15.813 1.00 88.62 203 ASN A O 1
ATOM 1602 N N . TYR A 1 204 ? 9.883 19.972 -16.351 1.00 88.06 204 TYR A N 1
ATOM 1603 C CA . TYR A 1 204 ? 8.692 19.548 -17.087 1.00 88.06 204 TYR A CA 1
ATOM 1604 C C . TYR A 1 204 ? 7.509 19.335 -16.136 1.00 88.06 204 TYR A C 1
ATOM 1606 O O . TYR A 1 204 ? 6.468 19.969 -16.288 1.00 88.06 204 TYR A O 1
ATOM 1614 N N . GLU A 1 205 ? 7.697 18.524 -15.092 1.00 90.62 205 GLU A N 1
ATOM 1615 C CA . GLU A 1 205 ? 6.638 18.278 -14.106 1.00 90.62 205 GLU A CA 1
ATOM 1616 C C . GLU A 1 205 ? 6.339 19.520 -13.256 1.00 90.62 205 GLU A C 1
ATOM 1618 O O . GLU A 1 205 ? 5.184 19.779 -12.936 1.00 90.62 205 GLU A O 1
ATOM 1623 N N . LEU A 1 206 ? 7.338 20.362 -12.969 1.00 93.44 206 LEU A N 1
ATOM 1624 C CA . LEU A 1 206 ? 7.109 21.666 -12.334 1.00 93.44 206 LEU A CA 1
ATOM 1625 C C . LEU A 1 206 ? 6.292 22.629 -13.218 1.00 93.44 206 LEU A C 1
ATOM 1627 O O . LEU A 1 206 ? 5.598 23.486 -12.668 1.00 93.44 206 LEU A O 1
ATOM 1631 N N . SER A 1 207 ? 6.338 22.487 -14.550 1.00 93.56 207 SER A N 1
ATOM 1632 C CA . SER A 1 207 ? 5.413 23.186 -15.453 1.00 93.56 207 SER A CA 1
ATOM 1633 C C . SER A 1 207 ? 4.022 22.565 -15.387 1.00 93.56 207 SER A C 1
ATOM 1635 O O . SER A 1 207 ? 3.082 23.287 -15.093 1.00 93.56 207 SER A O 1
ATOM 1637 N N . ASN A 1 208 ? 3.887 21.238 -15.517 1.00 93.56 208 ASN A N 1
ATOM 1638 C CA . ASN A 1 208 ? 2.590 20.554 -15.391 1.00 93.56 208 ASN A CA 1
ATOM 1639 C C . ASN A 1 208 ? 1.869 20.895 -14.068 1.00 93.56 208 ASN A C 1
ATOM 1641 O O . ASN A 1 208 ? 0.652 21.051 -14.054 1.00 93.56 208 ASN A O 1
ATOM 1645 N N . ILE A 1 209 ? 2.606 21.039 -12.959 1.00 95.56 209 ILE A N 1
ATOM 1646 C CA . ILE A 1 209 ? 2.066 21.464 -11.657 1.00 95.56 209 ILE A CA 1
ATOM 1647 C C . ILE A 1 209 ? 1.570 22.920 -11.692 1.00 95.56 209 ILE A C 1
ATOM 1649 O O . ILE A 1 209 ? 0.572 23.230 -11.042 1.00 95.56 209 ILE A O 1
ATOM 1653 N N . ARG A 1 210 ? 2.236 23.817 -12.433 1.00 95.88 210 ARG A N 1
ATOM 1654 C CA . ARG A 1 210 ? 1.773 25.199 -12.636 1.00 95.88 210 ARG A CA 1
ATOM 1655 C C . ARG A 1 210 ? 0.525 25.232 -13.514 1.00 95.88 210 ARG A C 1
ATOM 1657 O O . ARG A 1 210 ? -0.473 25.794 -13.081 1.00 95.88 210 ARG A O 1
ATOM 1664 N N . ASP A 1 211 ? 0.564 24.573 -14.672 1.00 95.00 211 ASP A N 1
ATOM 1665 C CA . ASP A 1 211 ? -0.575 24.432 -15.585 1.00 95.00 211 ASP A CA 1
ATOM 1666 C C . ASP A 1 211 ? -1.808 23.903 -14.822 1.00 95.00 211 ASP A C 1
ATOM 1668 O O . ASP A 1 211 ? -2.907 24.429 -14.945 1.00 95.00 211 ASP A O 1
ATOM 1672 N N . PHE A 1 212 ? -1.624 22.894 -13.963 1.00 95.19 212 PHE A N 1
ATOM 1673 C CA . PHE A 1 212 ? -2.683 22.359 -13.106 1.00 95.19 212 PHE A CA 1
ATOM 1674 C C . PHE A 1 212 ? -3.156 23.372 -12.051 1.00 95.19 212 PHE A C 1
ATOM 1676 O O . PHE A 1 212 ? -4.351 23.487 -11.801 1.00 95.19 212 PHE A O 1
ATOM 1683 N N . GLN A 1 213 ? -2.248 24.124 -11.425 1.00 94.31 213 GLN A N 1
ATOM 1684 C CA . GLN A 1 213 ? -2.611 25.145 -10.438 1.00 94.31 213 GLN A CA 1
ATOM 1685 C C . GLN A 1 213 ? -3.410 26.312 -11.061 1.00 94.31 213 GLN A C 1
ATOM 1687 O O . GLN A 1 213 ? -4.246 26.897 -10.373 1.00 94.31 213 GLN A O 1
ATOM 1692 N N . GLU A 1 214 ? -3.164 26.641 -12.332 1.00 93.69 214 GLU A N 1
ATOM 1693 C CA . GLU A 1 214 ? -3.762 27.785 -13.039 1.00 93.69 214 GLU A CA 1
ATOM 1694 C C . GLU A 1 214 ? -5.003 27.409 -13.877 1.00 93.69 214 GLU A C 1
ATOM 1696 O O . GLU A 1 214 ? -5.959 28.181 -13.925 1.00 93.69 214 GLU A O 1
ATOM 1701 N N . GLU A 1 215 ? -5.031 26.222 -14.496 1.00 93.50 215 GLU A N 1
ATOM 1702 C CA . GLU A 1 215 ? -6.070 25.806 -15.456 1.00 93.50 215 GLU A CA 1
ATOM 1703 C C . GLU A 1 215 ? -7.005 24.681 -14.966 1.00 93.50 215 GLU A C 1
ATOM 1705 O O . GLU A 1 215 ? -7.874 24.234 -15.725 1.00 93.50 215 GLU A O 1
ATOM 1710 N N . TYR A 1 216 ? -6.843 24.166 -13.738 1.00 95.44 216 TYR A N 1
ATOM 1711 C CA . TYR A 1 216 ? -7.693 23.072 -13.255 1.00 95.44 216 TYR A CA 1
ATOM 1712 C C . TYR A 1 216 ? -9.170 23.472 -13.153 1.00 95.44 216 TYR A C 1
ATOM 1714 O O . TYR A 1 216 ? -9.549 24.405 -12.443 1.00 95.44 216 TYR A O 1
ATOM 1722 N N . SER A 1 217 ? -10.020 22.654 -13.768 1.00 95.12 217 SER A N 1
ATOM 1723 C CA . SER A 1 217 ? -11.469 22.701 -13.632 1.00 95.12 217 SER A CA 1
ATOM 1724 C C . SER A 1 217 ? -12.028 21.284 -13.461 1.00 95.12 217 SER A C 1
ATOM 1726 O O . SER A 1 217 ? -11.471 20.311 -13.981 1.00 95.12 217 SER A O 1
ATOM 1728 N N . SER A 1 218 ? -13.122 21.140 -12.708 1.00 95.06 218 SER A N 1
ATOM 1729 C CA . SER A 1 218 ? -13.686 19.824 -12.371 1.00 95.06 218 SER A CA 1
ATOM 1730 C C . SER A 1 218 ? -14.278 19.088 -13.578 1.00 95.06 218 SER A C 1
ATOM 1732 O O . SER A 1 218 ? -14.384 17.866 -13.541 1.00 95.06 218 SER A O 1
ATOM 1734 N N . ASP A 1 219 ? -14.582 19.785 -14.679 1.00 93.69 219 ASP A N 1
ATOM 1735 C CA . ASP A 1 219 ? -14.954 19.218 -15.986 1.00 93.69 219 ASP A CA 1
ATOM 1736 C C . ASP A 1 219 ? -13.754 18.676 -16.791 1.00 93.69 219 ASP A C 1
ATOM 1738 O O . ASP A 1 219 ? -13.942 17.849 -17.683 1.00 93.69 219 ASP A O 1
ATOM 1742 N N . LYS A 1 220 ? -12.512 19.015 -16.420 1.00 93.62 220 LYS A N 1
ATOM 1743 C CA . LYS A 1 220 ? -11.282 18.495 -17.049 1.00 93.62 220 LYS A CA 1
ATOM 1744 C C . LYS A 1 220 ? -10.553 17.420 -16.235 1.00 93.62 220 LYS A C 1
ATOM 1746 O O . LYS A 1 220 ? -9.492 16.965 -16.658 1.00 93.62 220 LYS A O 1
ATOM 1751 N N . VAL A 1 221 ? -11.074 16.981 -15.086 1.00 95.88 221 VAL A N 1
ATOM 1752 C CA . VAL A 1 221 ? -10.342 16.062 -14.189 1.00 95.88 221 VAL A CA 1
ATOM 1753 C C . VAL A 1 221 ? -9.998 14.709 -14.830 1.00 95.88 221 VAL A C 1
ATOM 1755 O O . VAL A 1 221 ? -8.914 14.196 -14.577 1.00 95.88 221 VAL A O 1
ATOM 1758 N N . LEU A 1 222 ? -10.836 14.158 -15.721 1.00 95.12 222 LEU A N 1
ATOM 1759 C CA . LEU A 1 222 ? -10.513 12.925 -16.460 1.00 95.12 222 LEU A CA 1
ATOM 1760 C C . LEU A 1 222 ? -9.381 13.126 -17.482 1.00 95.12 222 LEU A C 1
ATOM 1762 O O . LEU A 1 222 ? -8.559 12.230 -17.683 1.00 95.12 222 LEU A O 1
ATOM 1766 N N . TRP A 1 223 ? -9.290 14.313 -18.085 1.00 93.94 223 TRP A N 1
ATOM 1767 C CA . TRP A 1 223 ? -8.170 14.668 -18.955 1.00 93.94 223 TRP A CA 1
ATOM 1768 C C . TRP A 1 223 ? -6.878 14.822 -18.147 1.00 93.94 223 TRP A C 1
ATOM 1770 O O . TRP A 1 223 ? -5.860 14.244 -18.504 1.00 93.94 223 TRP A O 1
ATOM 1780 N N . TRP A 1 224 ? -6.928 15.505 -16.999 1.00 93.94 224 TRP A N 1
ATOM 1781 C CA . TRP A 1 224 ? -5.788 15.589 -16.077 1.00 93.94 224 TRP A CA 1
ATOM 1782 C C . TRP A 1 224 ? -5.363 14.228 -15.518 1.00 93.94 224 TRP A C 1
ATOM 1784 O O . TRP A 1 224 ? -4.170 13.982 -15.361 1.00 93.94 224 TRP A O 1
ATOM 1794 N N . TYR A 1 225 ? -6.324 13.340 -15.245 1.00 93.31 225 TYR A N 1
ATOM 1795 C CA . TYR A 1 225 ? -6.062 11.972 -14.812 1.00 93.31 225 TYR A CA 1
ATOM 1796 C C . TYR A 1 225 ? -5.348 11.158 -15.890 1.00 93.31 225 TYR A C 1
ATOM 1798 O O . TYR A 1 225 ? -4.394 10.461 -15.582 1.00 93.31 225 TYR A O 1
ATOM 1806 N N . THR A 1 226 ? -5.776 11.247 -17.147 1.00 90.25 226 THR A N 1
ATOM 1807 C CA . THR A 1 226 ? -5.176 10.472 -18.248 1.00 90.25 226 THR A CA 1
ATOM 1808 C C . THR A 1 226 ? -3.892 11.093 -18.804 1.00 90.25 226 THR A C 1
ATOM 1810 O O . THR A 1 226 ? -3.049 10.353 -19.314 1.00 90.25 226 THR A O 1
ATOM 1813 N N . ARG A 1 227 ? -3.704 12.416 -18.665 1.00 87.25 227 ARG A N 1
ATOM 1814 C CA . ARG A 1 227 ? -2.513 13.145 -19.125 1.00 87.25 227 ARG A CA 1
ATOM 1815 C C . ARG A 1 227 ? -1.242 12.638 -18.454 1.00 87.25 227 ARG A C 1
ATOM 1817 O O . ARG A 1 227 ? -1.172 12.488 -17.231 1.00 87.25 227 ARG A O 1
ATOM 1824 N N . GLU A 1 228 ? -0.190 12.454 -19.248 1.00 82.06 228 GLU A N 1
ATOM 1825 C CA . GLU A 1 228 ? 1.129 12.054 -18.751 1.00 82.06 228 GLU A CA 1
ATOM 1826 C C . GLU A 1 228 ? 1.789 13.172 -17.920 1.00 82.06 228 GLU A C 1
ATOM 1828 O O . GLU A 1 228 ? 2.523 14.023 -18.419 1.00 82.06 228 GLU A O 1
ATOM 1833 N N . SER A 1 229 ? 1.489 13.179 -16.622 1.00 88.69 229 SER A N 1
ATOM 1834 C CA . SER A 1 229 ? 1.899 14.220 -15.681 1.00 88.69 229 SER A CA 1
ATOM 1835 C C . SER A 1 229 ? 1.998 13.695 -14.247 1.00 88.69 229 SER A C 1
ATOM 1837 O O . SER A 1 229 ? 1.537 12.588 -13.934 1.00 88.69 229 SER A O 1
ATOM 1839 N N . PHE A 1 230 ? 2.534 14.532 -13.356 1.00 90.12 230 PHE A N 1
ATOM 1840 C CA . PHE A 1 230 ? 2.559 14.326 -11.906 1.00 90.12 230 PHE A CA 1
ATOM 1841 C C . PHE A 1 230 ? 1.213 13.849 -11.327 1.00 90.12 230 PHE A C 1
ATOM 1843 O O . PHE A 1 230 ? 1.208 13.060 -10.385 1.00 90.12 230 PHE A O 1
ATOM 1850 N N . PHE A 1 231 ? 0.078 14.299 -11.881 1.00 92.19 231 PHE A N 1
ATOM 1851 C CA . PHE A 1 231 ? -1.241 14.032 -11.315 1.00 92.19 231 PHE A CA 1
ATOM 1852 C C . PHE A 1 231 ? -1.586 12.537 -11.377 1.00 92.19 231 PHE A C 1
ATOM 1854 O O . PHE A 1 231 ? -1.837 11.944 -10.329 1.00 92.19 231 PHE A O 1
ATOM 1861 N N . TYR A 1 232 ? -1.481 11.886 -12.548 1.00 88.75 232 TYR A N 1
ATOM 1862 C CA . TYR A 1 232 ? -1.584 10.418 -12.628 1.00 88.75 232 TYR A CA 1
ATOM 1863 C C . TYR A 1 232 ? -0.521 9.756 -11.748 1.00 88.75 232 TYR A C 1
ATOM 1865 O O . TYR A 1 232 ? -0.832 8.826 -10.997 1.00 88.75 232 TYR A O 1
ATOM 1873 N N . LYS A 1 233 ? 0.746 10.175 -11.915 1.00 86.94 233 LYS A N 1
ATOM 1874 C CA . LYS A 1 233 ? 1.927 9.476 -11.379 1.00 86.94 233 LYS A CA 1
ATOM 1875 C C . LYS A 1 233 ? 1.863 9.392 -9.857 1.00 86.94 233 LYS A C 1
ATOM 1877 O O . LYS A 1 233 ? 1.920 8.292 -9.310 1.00 86.94 233 LYS A O 1
ATOM 1882 N N . THR A 1 234 ? 1.667 10.523 -9.182 1.00 89.38 234 THR A N 1
ATOM 1883 C CA . THR A 1 234 ? 1.573 10.577 -7.722 1.00 89.38 234 THR A CA 1
ATOM 1884 C C . THR A 1 234 ? 0.270 9.956 -7.214 1.00 89.38 234 THR A C 1
ATOM 1886 O O . THR A 1 234 ? 0.335 9.171 -6.273 1.00 89.38 234 THR A O 1
ATOM 1889 N N . LEU A 1 235 ? -0.892 10.217 -7.833 1.00 91.19 235 LEU A N 1
ATOM 1890 C CA . LEU A 1 235 ? -2.178 9.682 -7.355 1.00 91.19 235 LEU A CA 1
ATOM 1891 C C . LEU A 1 235 ? -2.213 8.146 -7.369 1.00 91.19 235 LEU A C 1
ATOM 1893 O O . LEU A 1 235 ? -2.541 7.520 -6.362 1.00 91.19 235 LEU A O 1
ATOM 1897 N N . ASN A 1 236 ? -1.812 7.516 -8.476 1.00 87.25 236 ASN A N 1
ATOM 1898 C CA . ASN A 1 236 ? -1.783 6.055 -8.555 1.00 87.25 236 ASN A CA 1
ATOM 1899 C C . ASN A 1 236 ? -0.668 5.440 -7.693 1.00 87.25 236 ASN A C 1
ATOM 1901 O O . ASN A 1 236 ? -0.850 4.349 -7.150 1.00 87.25 236 ASN A O 1
ATOM 1905 N N . ALA A 1 237 ? 0.458 6.138 -7.502 1.00 84.69 237 ALA A N 1
ATOM 1906 C CA . ALA A 1 237 ? 1.507 5.706 -6.581 1.00 84.69 237 ALA A CA 1
ATOM 1907 C C . ALA A 1 237 ? 1.030 5.642 -5.120 1.00 84.69 237 ALA A C 1
ATOM 1909 O O . ALA A 1 237 ? 1.274 4.633 -4.456 1.00 84.69 237 ALA A O 1
ATOM 1910 N N . VAL A 1 238 ? 0.331 6.672 -4.626 1.00 86.81 238 VAL A N 1
ATOM 1911 C CA . VAL A 1 238 ? -0.119 6.708 -3.221 1.00 86.81 238 VAL A CA 1
ATOM 1912 C C . VAL A 1 238 ? -1.243 5.714 -2.941 1.00 86.81 238 VAL A C 1
ATOM 1914 O O . VAL A 1 238 ? -1.210 5.045 -1.911 1.00 86.81 238 VAL A O 1
ATOM 1917 N N . LEU A 1 239 ? -2.173 5.517 -3.885 1.00 86.25 239 LEU A N 1
ATOM 1918 C CA . LEU A 1 239 ? -3.247 4.522 -3.754 1.00 86.25 239 LEU A CA 1
ATOM 1919 C C . LEU A 1 239 ? -2.689 3.097 -3.569 1.00 86.25 239 LEU A C 1
ATOM 1921 O O . LEU A 1 239 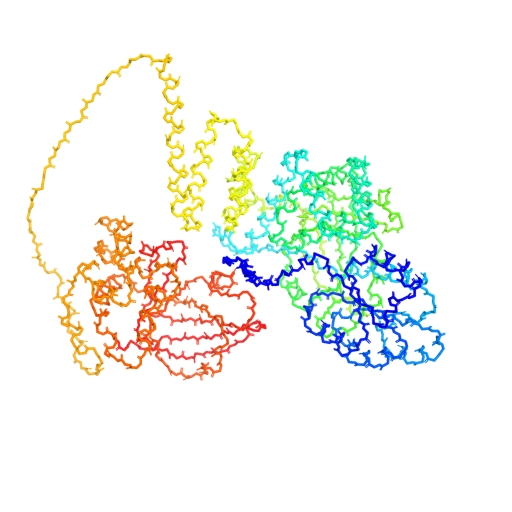? -3.159 2.353 -2.706 1.00 86.25 239 LEU A O 1
ATOM 1925 N N . ARG A 1 240 ? -1.614 2.745 -4.291 1.00 79.88 240 ARG A N 1
ATOM 1926 C CA . ARG A 1 240 ? -0.907 1.455 -4.146 1.00 79.88 240 ARG A CA 1
ATOM 1927 C C . ARG A 1 240 ? -0.184 1.271 -2.808 1.00 79.88 240 ARG A C 1
ATOM 1929 O O . ARG A 1 240 ? 0.100 0.135 -2.442 1.00 79.88 240 ARG A O 1
ATOM 1936 N N . ARG A 1 241 ? 0.140 2.358 -2.101 1.00 75.12 241 ARG A N 1
ATOM 1937 C CA . ARG A 1 241 ? 0.940 2.364 -0.861 1.00 75.12 241 ARG A CA 1
ATOM 1938 C C . ARG A 1 241 ? 0.102 2.540 0.415 1.00 75.12 241 ARG A C 1
ATOM 1940 O O . ARG A 1 241 ? 0.655 2.606 1.511 1.00 75.12 241 ARG A O 1
ATOM 1947 N N . THR A 1 242 ? -1.225 2.569 0.296 1.00 63.25 242 THR A N 1
ATOM 1948 C CA . THR A 1 242 ? -2.179 2.539 1.421 1.00 63.25 242 THR A CA 1
ATOM 1949 C C . THR A 1 242 ? -1.858 1.376 2.384 1.00 63.25 242 THR A C 1
ATOM 1951 O O . THR A 1 242 ? -1.711 0.249 1.908 1.00 63.25 242 THR A O 1
ATOM 1954 N N . PRO A 1 243 ? -1.755 1.589 3.716 1.00 57.44 243 PRO A N 1
ATOM 1955 C CA . PRO A 1 243 ? -2.141 2.787 4.475 1.00 57.44 243 PRO A CA 1
ATOM 1956 C C . PRO A 1 243 ? -1.079 3.898 4.606 1.00 57.44 243 PRO A C 1
ATOM 1958 O O . PRO A 1 243 ? -1.423 4.993 5.041 1.00 57.44 243 PRO A O 1
ATOM 1961 N N . ALA A 1 244 ? 0.178 3.680 4.205 1.00 57.38 244 ALA A N 1
ATOM 1962 C CA . ALA A 1 244 ? 1.283 4.602 4.514 1.00 57.38 244 ALA A CA 1
ATOM 1963 C C . ALA A 1 244 ? 1.088 6.037 3.974 1.00 57.38 244 ALA A C 1
ATOM 1965 O O . ALA A 1 244 ? 1.540 6.999 4.590 1.00 57.38 244 ALA A O 1
ATOM 1966 N N . ASP A 1 245 ? 0.390 6.190 2.844 1.00 79.69 245 ASP A N 1
ATOM 1967 C CA . ASP A 1 245 ? 0.191 7.475 2.162 1.00 79.69 245 ASP A CA 1
ATOM 1968 C C . ASP A 1 245 ? -1.249 8.037 2.277 1.00 79.69 245 ASP A C 1
ATOM 1970 O O . ASP A 1 245 ? -1.641 8.903 1.489 1.00 79.69 245 ASP A O 1
ATOM 1974 N N . ILE A 1 246 ? -2.045 7.608 3.277 1.00 86.06 246 ILE A N 1
ATOM 1975 C CA . ILE A 1 246 ? -3.436 8.085 3.487 1.00 86.06 246 ILE A CA 1
ATOM 1976 C C . ILE A 1 246 ? -3.536 9.615 3.523 1.00 86.06 246 ILE A C 1
ATOM 1978 O O . ILE A 1 246 ? -4.482 10.182 2.974 1.00 86.06 246 ILE A O 1
ATOM 1982 N N . HIS A 1 247 ? -2.561 10.308 4.119 1.00 90.00 247 HIS A N 1
ATOM 1983 C CA . HIS A 1 247 ? -2.588 11.770 4.153 1.00 90.00 247 HIS A CA 1
ATOM 1984 C C . HIS A 1 247 ? -2.537 12.394 2.750 1.00 90.00 247 HIS A C 1
ATOM 1986 O O . HIS A 1 247 ? -3.265 13.344 2.469 1.00 90.00 247 HIS A O 1
ATOM 1992 N N . THR A 1 248 ? -1.739 11.835 1.842 1.00 91.06 248 THR A N 1
ATOM 1993 C CA . THR A 1 248 ? -1.663 12.314 0.458 1.00 91.06 248 THR A CA 1
ATOM 1994 C C . THR A 1 248 ? -2.954 11.993 -0.301 1.00 91.06 248 THR A C 1
ATOM 1996 O O . THR A 1 248 ? -3.439 12.835 -1.051 1.00 91.06 248 THR A O 1
ATOM 1999 N N . ILE A 1 249 ? -3.583 10.838 -0.045 1.00 91.81 249 ILE A N 1
ATOM 2000 C CA . ILE A 1 249 ? -4.915 10.503 -0.592 1.00 91.81 249 ILE A CA 1
ATOM 2001 C C . ILE A 1 249 ? -5.970 11.510 -0.102 1.00 91.81 249 ILE A C 1
ATOM 2003 O O . ILE A 1 249 ? -6.776 11.995 -0.894 1.00 91.81 249 ILE A O 1
ATOM 2007 N N . PHE A 1 250 ? -5.927 11.907 1.175 1.00 92.75 250 PHE A N 1
ATOM 2008 C CA . PHE A 1 250 ? -6.765 12.983 1.710 1.00 92.75 250 PHE A CA 1
ATOM 2009 C C . PHE A 1 250 ? -6.526 14.317 0.991 1.00 92.75 250 PHE A C 1
ATOM 2011 O O . PHE A 1 250 ? -7.491 15.005 0.670 1.00 92.75 250 PHE A O 1
ATOM 2018 N N . LEU A 1 251 ? -5.284 14.693 0.681 1.00 94.50 251 LEU A N 1
ATOM 2019 C CA . LEU A 1 251 ? -5.014 15.902 -0.109 1.00 94.50 251 LEU A CA 1
ATOM 2020 C C . LEU A 1 251 ? -5.569 15.791 -1.546 1.00 94.50 251 LEU A C 1
ATOM 2022 O O . LEU A 1 251 ? -6.081 16.769 -2.088 1.00 94.50 251 LEU A O 1
ATOM 2026 N N . PHE A 1 252 ? -5.578 14.589 -2.133 1.00 95.00 252 PHE A N 1
ATOM 2027 C CA . PHE A 1 252 ? -6.209 14.320 -3.431 1.00 95.00 252 PHE A CA 1
ATOM 2028 C C . PHE A 1 252 ? -7.748 14.207 -3.403 1.00 95.00 252 PHE A C 1
ATOM 2030 O O . PHE A 1 252 ? -8.365 14.188 -4.471 1.00 95.00 252 PHE A O 1
ATOM 2037 N N . ARG A 1 253 ? -8.395 14.153 -2.229 1.00 94.38 253 ARG A N 1
ATOM 2038 C CA . ARG A 1 253 ? -9.812 13.754 -2.081 1.00 94.38 253 ARG A CA 1
ATOM 2039 C C . ARG A 1 253 ? -10.804 14.527 -2.952 1.00 94.38 253 ARG A C 1
ATOM 2041 O O . ARG A 1 253 ? -11.706 13.920 -3.521 1.00 94.38 253 ARG A O 1
ATOM 2048 N N . LYS A 1 254 ? -10.602 15.840 -3.127 1.00 94.94 254 LYS A N 1
ATOM 2049 C CA . LYS A 1 254 ? -11.445 16.670 -4.003 1.00 94.94 254 LYS A CA 1
ATOM 2050 C C . LYS A 1 254 ? -11.391 16.180 -5.448 1.00 94.94 254 LYS A C 1
ATOM 2052 O O . LYS A 1 254 ? -12.420 16.047 -6.094 1.00 94.94 254 LYS A O 1
ATOM 2057 N N . TYR A 1 255 ? -10.191 15.907 -5.944 1.00 95.88 255 TYR A N 1
ATOM 2058 C CA . TYR A 1 255 ? -9.973 15.473 -7.318 1.00 95.88 255 TYR A CA 1
ATOM 2059 C C . TYR A 1 255 ? -10.508 14.052 -7.539 1.00 95.88 255 TYR A C 1
ATOM 2061 O O . TYR A 1 255 ? -11.072 13.763 -8.587 1.00 95.88 255 TYR A O 1
ATOM 2069 N N . ILE A 1 256 ? -10.418 13.188 -6.522 1.00 95.81 256 ILE A N 1
ATOM 2070 C CA . ILE A 1 256 ? -11.062 11.866 -6.512 1.00 95.81 256 ILE A CA 1
ATOM 2071 C C . ILE A 1 256 ? -12.597 12.006 -6.590 1.00 95.81 256 ILE A C 1
ATOM 2073 O O . ILE A 1 256 ? -13.232 11.301 -7.374 1.00 95.81 256 ILE A O 1
ATOM 2077 N N . ALA A 1 257 ? -13.192 12.940 -5.840 1.00 95.12 257 ALA A N 1
ATOM 2078 C CA . ALA A 1 257 ? -14.624 13.243 -5.908 1.00 95.12 257 ALA A CA 1
ATOM 2079 C C . ALA A 1 257 ? -15.038 13.834 -7.271 1.00 95.12 257 ALA A C 1
ATOM 2081 O O . ALA A 1 257 ? -16.050 13.427 -7.840 1.00 95.12 257 ALA A O 1
ATOM 2082 N N . ASP A 1 258 ? -14.237 14.739 -7.841 1.00 96.56 258 ASP A N 1
ATOM 2083 C CA . ASP A 1 258 ? -14.453 15.282 -9.188 1.00 96.56 258 ASP A CA 1
ATOM 2084 C C . ASP A 1 258 ? -14.404 14.156 -10.252 1.00 96.56 258 ASP A C 1
ATOM 2086 O O . ASP A 1 258 ? -15.266 14.119 -11.135 1.00 96.56 258 ASP A O 1
ATOM 2090 N N . ILE A 1 259 ? -13.486 13.179 -10.134 1.00 96.56 259 ILE A N 1
ATOM 2091 C CA . ILE A 1 259 ? -13.466 11.972 -10.989 1.00 96.56 259 ILE A CA 1
ATOM 2092 C C . ILE A 1 259 ? -14.750 11.156 -10.806 1.00 96.56 259 ILE A C 1
ATOM 2094 O O . ILE A 1 259 ? -15.393 10.823 -11.800 1.00 96.56 259 ILE A O 1
ATOM 2098 N N . GLN A 1 260 ? -15.167 10.865 -9.568 1.00 95.56 260 GLN A N 1
ATOM 2099 C CA . GLN A 1 260 ? -16.405 10.118 -9.304 1.00 95.56 260 GLN A CA 1
ATOM 2100 C C . GLN A 1 260 ? -17.624 10.799 -9.946 1.00 95.56 260 GLN A C 1
ATOM 2102 O O . GLN A 1 260 ? -18.442 10.136 -10.584 1.00 95.56 260 GLN A O 1
ATOM 2107 N N . ASN A 1 261 ? -17.721 12.126 -9.830 1.00 95.31 261 ASN A N 1
ATOM 2108 C CA . ASN A 1 261 ? -18.793 12.921 -10.423 1.00 95.31 261 ASN A CA 1
ATOM 2109 C C . ASN A 1 261 ? -18.779 12.859 -11.960 1.00 95.31 261 ASN A C 1
ATOM 2111 O O . ASN A 1 261 ? -19.840 12.696 -12.566 1.00 95.31 261 ASN A O 1
ATOM 2115 N N . GLN A 1 262 ? -17.602 12.925 -12.594 1.00 95.94 262 GLN A N 1
ATOM 2116 C CA . GLN A 1 262 ? -17.476 12.758 -14.046 1.00 95.94 262 GLN A CA 1
ATOM 2117 C C . GLN A 1 262 ? -17.797 11.341 -14.530 1.00 95.94 262 GLN A C 1
ATOM 2119 O O . GLN A 1 262 ? -18.446 11.185 -15.563 1.00 95.94 262 GLN A O 1
ATOM 2124 N N . LEU A 1 263 ? -17.368 10.307 -13.803 1.00 95.75 263 LEU A N 1
ATOM 2125 C CA . LEU A 1 263 ? -17.719 8.924 -14.127 1.00 95.75 263 LEU A CA 1
ATOM 2126 C C . LEU A 1 263 ? -19.233 8.712 -13.990 1.00 95.75 263 LEU A C 1
ATOM 2128 O O . LEU A 1 263 ? -19.847 8.101 -14.857 1.00 95.75 263 LEU A O 1
ATOM 2132 N N . LYS A 1 264 ? -19.863 9.288 -12.959 1.00 94.50 264 LYS A N 1
ATOM 2133 C CA . LYS A 1 264 ? -21.314 9.207 -12.739 1.00 94.50 264 LYS A CA 1
ATOM 2134 C C . LYS A 1 264 ? -22.126 9.925 -13.821 1.00 94.50 264 LYS A C 1
ATOM 2136 O O . LYS A 1 264 ? -23.159 9.407 -14.238 1.00 94.50 264 LYS A O 1
ATOM 2141 N N . SER A 1 265 ? -21.682 11.091 -14.298 1.00 93.81 265 SER A N 1
ATOM 2142 C CA . SER A 1 265 ? -22.376 11.821 -15.372 1.00 93.81 265 SER A CA 1
ATOM 2143 C C . SER A 1 265 ? -22.226 11.161 -16.749 1.00 93.81 265 SER A C 1
ATOM 2145 O O . SER A 1 265 ? -23.122 11.291 -17.584 1.00 93.81 265 SER A O 1
ATOM 2147 N N . HIS A 1 266 ? -21.151 10.395 -16.962 1.00 93.44 266 HIS A N 1
ATOM 2148 C CA . HIS A 1 266 ? -20.879 9.649 -18.198 1.00 93.44 266 HIS A CA 1
ATOM 2149 C C . HIS A 1 266 ? -21.081 8.129 -18.068 1.00 93.44 266 HIS A C 1
ATOM 2151 O O . HIS A 1 266 ? -20.667 7.374 -18.951 1.00 93.44 266 HIS A O 1
ATOM 2157 N N . GLN A 1 267 ? -21.745 7.681 -16.998 1.00 92.88 267 GLN A N 1
ATOM 2158 C CA . GLN A 1 267 ? -22.019 6.273 -16.709 1.00 92.88 267 GLN A CA 1
ATOM 2159 C C . GLN A 1 267 ? -22.650 5.583 -17.927 1.00 92.88 267 GLN A C 1
ATOM 2161 O O . GLN A 1 267 ? -23.640 6.060 -18.498 1.00 92.88 267 GLN A O 1
ATOM 2166 N N . THR A 1 268 ? -22.095 4.437 -18.332 1.00 89.69 268 THR A N 1
ATOM 2167 C CA . THR A 1 268 ? -22.672 3.656 -19.438 1.00 89.69 268 THR A CA 1
ATOM 2168 C C . THR A 1 268 ? -24.107 3.228 -19.109 1.00 89.69 268 THR A C 1
ATOM 2170 O O . THR A 1 268 ? -24.428 2.880 -17.977 1.00 89.69 268 THR A O 1
ATOM 2173 N N . LYS A 1 269 ? -24.988 3.212 -20.116 1.00 90.44 269 LYS A N 1
ATOM 2174 C CA . LYS A 1 269 ? -26.377 2.723 -19.988 1.00 90.44 269 LYS A CA 1
ATOM 2175 C C . LYS A 1 269 ? -26.545 1.253 -20.378 1.00 90.44 269 LYS A C 1
ATOM 2177 O O . LYS A 1 269 ? -27.656 0.734 -20.349 1.00 90.44 269 LYS A O 1
ATOM 2182 N N . LYS A 1 270 ? -25.469 0.598 -20.818 1.00 92.19 270 LYS A N 1
ATOM 2183 C CA . LYS A 1 270 ? -25.464 -0.801 -21.261 1.00 92.19 270 LYS A CA 1
ATOM 2184 C C . LYS A 1 270 ? -24.450 -1.586 -20.445 1.00 92.19 270 LYS A C 1
ATOM 2186 O O . LYS A 1 270 ? -23.393 -1.052 -20.118 1.00 92.19 270 LYS A O 1
ATOM 2191 N N . ARG A 1 271 ? -24.764 -2.853 -20.176 1.00 93.88 271 ARG A N 1
ATOM 2192 C CA . ARG A 1 271 ? -23.814 -3.834 -19.647 1.00 93.88 271 ARG A CA 1
ATOM 2193 C C . ARG A 1 271 ? -22.660 -4.004 -20.634 1.00 93.88 271 ARG A C 1
ATOM 2195 O O . ARG A 1 271 ? -22.903 -4.167 -21.831 1.00 93.88 271 ARG A O 1
ATOM 2202 N N . LEU A 1 272 ? -21.431 -3.909 -20.140 1.00 93.62 272 LEU A N 1
ATOM 2203 C CA . LEU A 1 272 ? -20.207 -3.946 -20.938 1.00 93.62 272 LEU A CA 1
ATOM 2204 C C . LEU A 1 272 ? -19.359 -5.151 -20.542 1.00 93.62 272 LEU A C 1
ATOM 2206 O O . LEU A 1 272 ? -19.335 -5.538 -19.376 1.00 93.62 272 LEU A O 1
ATOM 2210 N N . ARG A 1 273 ? -18.606 -5.692 -21.501 1.00 95.62 273 ARG A N 1
ATOM 2211 C CA . ARG A 1 273 ? -17.484 -6.584 -21.211 1.00 95.62 273 ARG A CA 1
ATOM 2212 C C . ARG A 1 273 ? -16.190 -5.873 -21.564 1.00 95.62 273 ARG A C 1
ATOM 2214 O O . ARG A 1 273 ? -16.063 -5.371 -22.678 1.00 95.62 273 ARG A O 1
ATOM 2221 N N . VAL A 1 274 ? -15.279 -5.803 -20.603 1.00 95.56 274 VAL A N 1
ATOM 2222 C CA . VAL A 1 274 ? -14.025 -5.048 -20.709 1.00 95.56 274 VAL A CA 1
ATOM 2223 C C . VAL A 1 274 ? -12.854 -5.873 -20.197 1.00 95.56 274 VAL A C 1
ATOM 2225 O O . VAL A 1 274 ? -13.028 -6.829 -19.436 1.00 95.56 274 VAL A O 1
ATOM 2228 N N . TYR A 1 275 ? -11.660 -5.509 -20.651 1.00 93.69 275 TYR A N 1
ATOM 2229 C CA . TYR A 1 275 ? -10.464 -6.324 -20.534 1.00 93.69 275 TYR A CA 1
ATOM 2230 C C . TYR A 1 275 ? -9.285 -5.518 -19.993 1.00 93.69 275 TYR A C 1
ATOM 2232 O O . TYR A 1 275 ? -9.081 -4.359 -20.365 1.00 93.69 275 TYR A O 1
ATOM 2240 N N . ARG A 1 276 ? -8.470 -6.153 -19.147 1.00 91.56 276 ARG A N 1
ATOM 2241 C CA . ARG A 1 276 ? -7.182 -5.613 -18.694 1.00 91.56 276 ARG A CA 1
ATOM 2242 C C . ARG A 1 276 ? -6.141 -6.713 -18.570 1.00 91.56 276 ARG A C 1
ATOM 2244 O O . ARG A 1 276 ? -6.358 -7.701 -17.881 1.00 91.56 276 ARG A O 1
ATOM 2251 N N . SER A 1 277 ? -4.991 -6.488 -19.189 1.00 90.25 277 SER A N 1
ATOM 2252 C CA . SER A 1 277 ? -3.807 -7.325 -19.029 1.00 90.25 277 SER A CA 1
ATOM 2253 C C . SER A 1 277 ? -2.947 -6.891 -17.845 1.00 90.25 277 SER A C 1
ATOM 2255 O O . SER A 1 277 ? -2.831 -5.696 -17.576 1.00 90.25 277 SER A O 1
ATOM 2257 N N . GLN A 1 278 ? -2.305 -7.848 -17.177 1.00 88.88 278 GLN A N 1
ATOM 2258 C CA . GLN A 1 278 ? -1.314 -7.593 -16.129 1.00 88.88 278 GLN A CA 1
ATOM 2259 C C . GLN A 1 278 ? -0.325 -8.764 -16.018 1.00 88.88 278 GLN A C 1
ATOM 2261 O O . GLN A 1 278 ? -0.660 -9.892 -16.377 1.00 88.88 278 GLN A O 1
ATOM 2266 N N . MET A 1 279 ? 0.877 -8.510 -15.498 1.00 85.56 279 MET A N 1
ATOM 2267 C CA . MET A 1 279 ? 1.771 -9.558 -14.995 1.00 85.56 279 MET A CA 1
ATOM 2268 C C . MET A 1 279 ? 1.647 -9.626 -13.471 1.00 85.56 279 MET A C 1
ATOM 2270 O O . MET A 1 279 ? 1.899 -8.626 -12.800 1.00 85.56 279 MET A O 1
ATOM 2274 N N . ILE A 1 280 ? 1.292 -10.788 -12.922 1.00 85.50 280 ILE A N 1
ATOM 2275 C CA . ILE A 1 280 ? 1.201 -11.005 -11.465 1.00 85.50 280 ILE A CA 1
ATOM 2276 C C . ILE A 1 280 ? 2.084 -12.172 -11.031 1.00 85.50 280 ILE A C 1
ATOM 2278 O O . ILE A 1 280 ? 2.480 -12.999 -11.850 1.00 85.50 280 ILE A O 1
ATOM 2282 N N . SER A 1 281 ? 2.418 -12.247 -9.745 1.00 84.56 281 SER A N 1
ATOM 2283 C CA . SER A 1 281 ? 3.211 -13.353 -9.209 1.00 84.56 281 SER A CA 1
ATOM 2284 C C . SER A 1 281 ? 2.419 -14.651 -9.106 1.00 84.56 281 SER A C 1
ATOM 2286 O O . SER A 1 281 ? 1.198 -14.649 -8.939 1.00 84.56 281 SER A O 1
ATOM 2288 N N . ASN A 1 282 ? 3.140 -15.775 -9.107 1.00 84.81 282 ASN A N 1
ATOM 2289 C CA . ASN A 1 282 ? 2.566 -17.095 -8.833 1.00 84.81 282 ASN A CA 1
ATOM 2290 C C . ASN A 1 282 ? 1.744 -17.099 -7.529 1.00 84.81 282 ASN A C 1
ATOM 2292 O O . ASN A 1 282 ? 0.662 -17.676 -7.482 1.00 84.81 282 ASN A O 1
ATOM 2296 N N . ASN A 1 283 ? 2.211 -16.398 -6.488 1.00 82.69 283 ASN A N 1
ATOM 2297 C CA . ASN A 1 283 ? 1.500 -16.296 -5.213 1.00 82.69 283 ASN A CA 1
ATOM 2298 C C . ASN A 1 283 ? 0.188 -15.497 -5.321 1.00 82.69 283 ASN A C 1
ATOM 2300 O O . ASN A 1 283 ? -0.825 -15.905 -4.755 1.00 82.69 283 ASN A O 1
ATOM 2304 N N . GLU A 1 284 ? 0.171 -14.385 -6.062 1.00 85.62 284 GLU A N 1
ATOM 2305 C CA . GLU A 1 284 ? -1.060 -13.625 -6.332 1.00 85.62 284 GLU A CA 1
ATOM 2306 C C . GLU A 1 284 ? -2.045 -14.449 -7.173 1.00 85.62 284 GLU A C 1
ATOM 2308 O O . GLU A 1 284 ? -3.239 -14.470 -6.879 1.00 85.62 284 GLU A O 1
ATOM 2313 N N . LEU A 1 285 ? -1.553 -15.197 -8.166 1.00 89.75 285 LEU A N 1
ATOM 2314 C CA . LEU A 1 285 ? -2.386 -16.063 -8.999 1.00 89.75 285 LEU A CA 1
ATOM 2315 C C . LEU A 1 285 ? -3.009 -17.210 -8.189 1.00 89.75 285 LEU A C 1
ATOM 2317 O O . LEU A 1 285 ? -4.207 -17.462 -8.318 1.00 89.75 285 LEU A O 1
ATOM 2321 N N . GLU A 1 286 ? -2.234 -17.890 -7.338 1.00 89.25 286 GLU A N 1
ATOM 2322 C CA . GLU A 1 286 ? -2.766 -18.912 -6.426 1.00 89.25 286 GLU A CA 1
ATOM 2323 C C . GLU A 1 286 ? -3.737 -18.314 -5.402 1.00 89.25 286 GLU A C 1
ATOM 2325 O O . GLU A 1 286 ? -4.784 -18.904 -5.135 1.00 89.25 286 GLU A O 1
ATOM 2330 N N . THR A 1 287 ? -3.465 -17.105 -4.902 1.00 87.19 287 THR A N 1
ATOM 2331 C CA . THR A 1 287 ? -4.398 -16.375 -4.033 1.00 87.19 287 THR A CA 1
ATOM 2332 C C . THR A 1 287 ? -5.730 -16.120 -4.746 1.00 87.19 287 THR A C 1
ATOM 2334 O O . THR A 1 287 ? -6.787 -16.337 -4.155 1.00 87.19 287 THR A O 1
ATOM 2337 N N . LEU A 1 288 ? -5.725 -15.726 -6.024 1.00 90.56 288 LEU A N 1
ATOM 2338 C CA . LEU A 1 288 ? -6.958 -15.551 -6.800 1.00 90.56 288 LEU A CA 1
ATOM 2339 C C . LEU A 1 288 ? -7.664 -16.900 -7.039 1.00 90.56 288 LEU A C 1
ATOM 2341 O O . LEU A 1 288 ? -8.862 -17.013 -6.779 1.00 90.56 288 LEU A O 1
ATOM 2345 N N . LYS A 1 289 ? -6.941 -17.963 -7.420 1.00 91.56 289 LYS A N 1
ATOM 2346 C CA . LYS A 1 289 ? -7.513 -19.319 -7.575 1.00 91.56 289 LYS A CA 1
ATOM 2347 C C . LYS A 1 289 ? -8.224 -19.801 -6.302 1.00 91.56 289 LYS A C 1
ATOM 2349 O O . LYS A 1 289 ? -9.364 -20.252 -6.381 1.00 91.56 289 LYS A O 1
ATOM 2354 N N . GLN A 1 290 ? -7.600 -19.647 -5.133 1.00 89.62 290 GLN A N 1
ATOM 2355 C CA . GLN A 1 290 ? -8.151 -20.055 -3.829 1.00 89.62 290 GLN A CA 1
ATOM 2356 C C . GLN A 1 290 ? -9.371 -19.233 -3.372 1.00 89.62 290 GLN A C 1
ATOM 2358 O O . GLN A 1 290 ? -10.081 -19.640 -2.450 1.00 89.62 290 GLN A O 1
ATOM 2363 N N . ASN A 1 291 ? -9.622 -18.078 -3.992 1.00 87.06 291 ASN A N 1
ATOM 2364 C CA . ASN A 1 291 ? -10.710 -17.168 -3.635 1.00 87.06 291 ASN A CA 1
ATOM 2365 C C . ASN A 1 291 ? -11.763 -17.016 -4.751 1.00 87.06 291 ASN A C 1
ATOM 2367 O O . ASN A 1 291 ? -12.558 -16.077 -4.722 1.00 87.06 291 ASN A O 1
ATOM 2371 N N . CYS A 1 292 ? -11.827 -17.960 -5.699 1.00 91.69 292 CYS A N 1
ATOM 2372 C CA . CYS A 1 292 ? -12.956 -18.060 -6.628 1.00 91.69 292 CYS A CA 1
ATOM 2373 C C . CYS A 1 292 ? -14.290 -18.183 -5.864 1.00 91.69 292 CYS A C 1
ATOM 2375 O O . CYS A 1 292 ? -14.373 -18.845 -4.829 1.00 91.69 292 CYS A O 1
ATOM 2377 N N . GLY A 1 293 ? -15.328 -17.522 -6.374 1.00 87.81 293 GLY A N 1
ATOM 2378 C CA . GLY A 1 293 ? -16.636 -17.360 -5.736 1.00 87.81 293 GLY A CA 1
ATOM 2379 C C . GLY A 1 293 ? -16.721 -16.218 -4.715 1.00 87.81 293 GLY A C 1
ATOM 2380 O O . GLY A 1 293 ? -17.827 -15.885 -4.299 1.00 87.81 293 GLY A O 1
ATOM 2381 N N . LYS A 1 294 ? -15.599 -15.601 -4.316 1.00 87.88 294 LYS A N 1
ATOM 2382 C CA . LYS A 1 294 ? -15.565 -14.525 -3.310 1.00 87.88 294 LYS A CA 1
ATOM 2383 C C . LYS A 1 294 ? -15.488 -13.135 -3.940 1.00 87.88 294 LYS A C 1
ATOM 2385 O O . LYS A 1 294 ? -15.254 -12.988 -5.140 1.00 87.88 294 LYS A O 1
ATOM 2390 N N . PHE A 1 295 ? -15.655 -12.110 -3.109 1.00 87.88 295 PHE A N 1
ATOM 2391 C CA . PHE A 1 295 ? -15.564 -10.712 -3.519 1.00 87.88 295 PHE A CA 1
ATOM 2392 C C . PHE A 1 295 ? -14.148 -10.164 -3.339 1.00 87.88 295 PHE A C 1
ATOM 2394 O O . PHE A 1 295 ? -13.468 -10.454 -2.352 1.00 87.88 295 PHE A O 1
ATOM 2401 N N . ILE A 1 296 ? -13.727 -9.336 -4.287 1.00 89.44 296 ILE A N 1
ATOM 2402 C CA . ILE A 1 296 ? -12.479 -8.578 -4.254 1.00 89.44 296 ILE A CA 1
ATOM 2403 C C . ILE A 1 296 ? -12.780 -7.092 -4.471 1.00 89.44 296 ILE A C 1
ATOM 2405 O O . ILE A 1 296 ? -13.722 -6.756 -5.187 1.00 89.44 296 ILE A O 1
ATOM 2409 N N . SER A 1 297 ? -11.984 -6.198 -3.886 1.00 88.88 297 SER A N 1
ATOM 2410 C CA . SER A 1 297 ? -12.030 -4.763 -4.187 1.00 88.88 297 SER A CA 1
ATOM 2411 C C . SER A 1 297 ? -10.690 -4.280 -4.706 1.00 88.88 297 SER A C 1
ATOM 2413 O O . SER A 1 297 ? -9.640 -4.712 -4.230 1.00 88.88 297 SER A O 1
ATOM 2415 N N . ILE A 1 298 ? -10.730 -3.365 -5.673 1.00 88.94 298 ILE A N 1
ATOM 2416 C CA . ILE A 1 298 ? -9.532 -2.768 -6.265 1.00 88.94 298 ILE A CA 1
ATOM 2417 C C . ILE A 1 298 ? -9.395 -1.345 -5.725 1.00 88.94 298 ILE A C 1
ATOM 2419 O O . ILE A 1 298 ? -10.151 -0.452 -6.095 1.00 88.94 298 ILE A O 1
ATOM 2423 N N . ASN A 1 299 ? -8.426 -1.119 -4.840 1.00 84.75 299 ASN A N 1
ATOM 2424 C CA . ASN A 1 299 ? -8.233 0.141 -4.108 1.00 84.75 299 ASN A CA 1
ATOM 2425 C C . ASN A 1 299 ? -7.422 1.178 -4.910 1.00 84.75 299 ASN A C 1
ATOM 2427 O O . ASN A 1 299 ? -6.692 2.000 -4.362 1.00 84.75 299 ASN A O 1
ATOM 2431 N N . SER A 1 300 ? -7.531 1.119 -6.232 1.00 88.69 300 SER A N 1
ATOM 2432 C CA . SER A 1 300 ? -6.989 2.078 -7.188 1.00 88.69 300 SER A CA 1
ATOM 2433 C C . SER A 1 300 ? -8.010 2.269 -8.302 1.00 88.69 300 SER A C 1
ATOM 2435 O O . SER A 1 300 ? -8.881 1.421 -8.494 1.00 88.69 300 SER A O 1
ATOM 2437 N N . PHE A 1 301 ? -7.898 3.343 -9.078 1.00 91.69 301 PHE A N 1
ATOM 2438 C CA . PHE A 1 301 ? -8.671 3.444 -10.313 1.00 91.69 301 PHE A CA 1
ATOM 2439 C C . PHE A 1 301 ? -8.319 2.275 -11.240 1.00 91.69 301 PHE A C 1
ATOM 2441 O O . PHE A 1 301 ? -7.141 1.957 -11.429 1.00 91.69 301 PHE A O 1
ATOM 2448 N N . PHE A 1 302 ? -9.330 1.625 -11.813 1.00 91.88 302 PHE A N 1
ATOM 2449 C CA . PHE A 1 302 ? -9.122 0.454 -12.661 1.00 91.88 302 PHE A CA 1
ATOM 2450 C C . PHE A 1 302 ? -9.401 0.834 -14.115 1.00 91.88 302 PHE A C 1
ATOM 2452 O O . PHE A 1 302 ? -10.541 0.857 -14.569 1.00 91.88 302 PHE A O 1
ATOM 2459 N N . SER A 1 303 ? -8.335 1.212 -14.822 1.00 91.00 303 SER A N 1
ATOM 2460 C CA . SER A 1 303 ? -8.359 1.485 -16.264 1.00 91.00 303 SER A CA 1
ATOM 2461 C C . SER A 1 303 ? -8.403 0.165 -17.035 1.00 91.00 303 SER A C 1
ATOM 2463 O O . SER A 1 303 ? -7.631 -0.744 -16.720 1.00 91.00 303 SER A O 1
ATOM 2465 N N . THR A 1 304 ? -9.311 0.048 -18.004 1.00 92.44 304 THR A N 1
ATOM 2466 C CA . THR A 1 304 ? -9.592 -1.154 -18.811 1.00 92.44 304 THR A CA 1
ATOM 2467 C C . THR A 1 304 ? -9.927 -0.758 -20.256 1.00 92.44 304 THR A C 1
ATOM 2469 O O . THR A 1 304 ? -10.141 0.421 -20.533 1.00 92.44 304 THR A O 1
ATOM 2472 N N . SER A 1 305 ? -9.990 -1.710 -21.192 1.00 90.38 305 SER A N 1
ATOM 2473 C CA . SER A 1 305 ? -10.370 -1.440 -22.589 1.00 90.38 305 SER A CA 1
ATOM 2474 C C . SER A 1 305 ? -11.517 -2.331 -23.064 1.00 90.38 305 SER A C 1
ATOM 2476 O O . SER A 1 305 ? -11.665 -3.471 -22.619 1.00 90.38 305 SER A O 1
ATOM 2478 N N . PHE A 1 306 ? -12.311 -1.830 -24.010 1.00 88.56 306 PHE A N 1
ATOM 2479 C CA . PHE A 1 306 ? -13.308 -2.623 -24.739 1.00 88.56 306 PHE A CA 1
ATOM 2480 C C . PHE A 1 306 ? -12.698 -3.713 -25.630 1.00 88.56 306 PHE A C 1
ATOM 2482 O O . PHE A 1 306 ? -13.348 -4.720 -25.910 1.00 88.56 306 PHE A O 1
ATOM 2489 N N . ASP A 1 307 ? -11.474 -3.499 -26.112 1.00 88.06 307 ASP A N 1
ATOM 2490 C CA . ASP A 1 307 ? -10.834 -4.358 -27.103 1.00 88.06 307 ASP A CA 1
ATOM 2491 C C . ASP A 1 307 ? -9.915 -5.388 -26.424 1.00 88.06 307 ASP A C 1
ATOM 2493 O O . ASP A 1 307 ? -8.837 -5.072 -25.913 1.00 88.06 307 ASP A O 1
ATOM 2497 N N . GLU A 1 308 ? -10.348 -6.652 -26.446 1.00 89.75 308 GLU A N 1
ATOM 2498 C CA . GLU A 1 308 ? -9.584 -7.800 -25.950 1.00 89.75 308 GLU A CA 1
ATOM 2499 C C . GLU A 1 308 ? -8.225 -7.939 -26.658 1.00 89.75 308 GLU A C 1
ATOM 2501 O O . GLU A 1 308 ? -7.216 -8.215 -26.013 1.00 89.75 308 GLU A O 1
ATOM 2506 N N . GLN A 1 309 ? -8.168 -7.727 -27.978 1.00 86.81 309 GLN A N 1
ATOM 2507 C CA . GLN A 1 309 ? -6.931 -7.842 -28.756 1.00 86.81 309 GLN A CA 1
ATOM 2508 C C . GLN A 1 309 ? -5.967 -6.702 -28.435 1.00 86.81 309 GLN A C 1
ATOM 2510 O O . GLN A 1 309 ? -4.756 -6.933 -28.355 1.00 86.81 309 GLN A O 1
ATOM 2515 N N . LYS A 1 310 ? -6.488 -5.495 -28.185 1.00 83.38 310 LYS A N 1
ATOM 2516 C CA . LYS A 1 310 ? -5.700 -4.364 -27.685 1.00 83.38 310 LYS A CA 1
ATOM 2517 C C . LYS A 1 310 ? -5.144 -4.641 -26.291 1.00 83.38 310 LYS A C 1
ATOM 2519 O O . LYS A 1 310 ? -3.938 -4.492 -26.105 1.00 83.38 310 LYS A O 1
ATOM 2524 N N . ALA A 1 311 ? -5.963 -5.128 -25.356 1.00 84.75 311 ALA A N 1
ATOM 2525 C CA . ALA A 1 311 ? -5.495 -5.514 -24.024 1.00 84.75 311 ALA A CA 1
ATOM 2526 C C . ALA A 1 311 ? -4.406 -6.599 -24.109 1.00 84.75 311 ALA A C 1
ATOM 2528 O O . ALA A 1 311 ? -3.336 -6.459 -23.515 1.00 84.75 311 ALA A O 1
ATOM 2529 N N . LEU A 1 312 ? -4.626 -7.651 -24.902 1.00 86.19 312 LEU A N 1
ATOM 2530 C CA . LEU A 1 312 ? -3.653 -8.727 -25.124 1.00 86.19 312 LEU A CA 1
ATOM 2531 C C . LEU A 1 312 ? -2.377 -8.264 -25.831 1.00 86.19 312 LEU A C 1
ATOM 2533 O O . LEU A 1 312 ? -1.334 -8.887 -25.647 1.00 86.19 312 LEU A O 1
ATOM 2537 N N . SER A 1 313 ? -2.424 -7.199 -26.640 1.00 80.44 313 SER A N 1
ATOM 2538 C CA . SER A 1 313 ? -1.230 -6.702 -27.333 1.00 80.44 313 SER A CA 1
ATOM 2539 C C . SER A 1 313 ? -0.126 -6.287 -26.355 1.00 80.44 313 SER A C 1
ATOM 2541 O O . SER A 1 313 ? 1.041 -6.551 -26.626 1.00 80.44 313 SER A O 1
ATOM 2543 N N . PHE A 1 314 ? -0.501 -5.778 -25.177 1.00 74.94 314 PHE A N 1
ATOM 2544 C CA . PHE A 1 314 ? 0.418 -5.397 -24.107 1.00 74.94 314 PHE A CA 1
ATOM 2545 C C . PHE A 1 314 ? 1.179 -6.579 -23.470 1.00 74.94 314 PHE A C 1
ATOM 2547 O O . PHE A 1 314 ? 2.211 -6.362 -22.843 1.00 74.94 314 PHE A O 1
ATOM 2554 N N . LEU A 1 315 ? 0.710 -7.825 -23.641 1.00 76.31 315 LEU A N 1
ATOM 2555 C CA . LEU A 1 315 ? 1.379 -9.042 -23.142 1.00 76.31 315 LEU A CA 1
ATOM 2556 C C . LEU A 1 315 ? 2.272 -9.722 -24.192 1.00 76.31 315 LEU A C 1
ATOM 2558 O O . LEU A 1 315 ? 2.913 -10.724 -23.896 1.00 76.31 315 LEU A O 1
ATOM 2562 N N . LYS A 1 316 ? 2.323 -9.227 -25.436 1.00 63.91 316 LYS A N 1
ATOM 2563 C CA . LYS A 1 316 ? 3.102 -9.886 -26.505 1.00 63.91 316 LYS A CA 1
ATOM 2564 C C . LYS A 1 316 ? 4.620 -9.768 -26.317 1.00 63.91 316 LYS A C 1
ATOM 2566 O O . LYS A 1 316 ? 5.353 -10.568 -26.888 1.00 63.91 316 LYS A O 1
ATOM 2571 N N . ASP A 1 317 ? 5.059 -8.811 -25.500 1.00 57.06 317 ASP A N 1
ATOM 2572 C CA . ASP A 1 317 ? 6.465 -8.476 -25.243 1.00 57.06 317 ASP A CA 1
ATOM 2573 C C . ASP A 1 317 ? 6.946 -8.812 -23.816 1.00 57.06 317 ASP A C 1
ATOM 2575 O O . ASP A 1 317 ? 8.064 -8.428 -23.445 1.00 57.06 317 ASP A O 1
ATOM 2579 N N . SER A 1 318 ? 6.122 -9.491 -23.004 1.00 55.31 318 SER A N 1
ATOM 2580 C CA . SER A 1 318 ? 6.494 -9.935 -21.655 1.00 55.31 318 SER A CA 1
ATOM 2581 C C . SER A 1 318 ? 7.311 -11.228 -21.708 1.00 55.31 318 SER A C 1
ATOM 2583 O O . SER A 1 318 ? 6.830 -12.244 -22.208 1.00 55.31 318 SER A O 1
ATOM 2585 N N . ASP A 1 319 ? 8.532 -11.196 -21.170 1.00 55.47 319 ASP A N 1
ATOM 2586 C CA . ASP A 1 319 ? 9.391 -12.378 -21.062 1.00 55.47 319 ASP A CA 1
ATOM 2587 C C . ASP A 1 319 ? 8.804 -13.440 -20.116 1.00 55.47 319 ASP A C 1
ATOM 2589 O O . ASP A 1 319 ? 8.280 -13.112 -19.046 1.00 55.47 319 ASP A O 1
ATOM 2593 N N . ASP A 1 320 ? 9.011 -14.715 -20.467 1.00 52.91 320 ASP A N 1
ATOM 2594 C CA . ASP A 1 320 ? 8.894 -15.849 -19.547 1.00 52.91 320 ASP A CA 1
ATOM 2595 C C . ASP A 1 320 ? 9.875 -15.630 -18.377 1.00 52.91 320 ASP A C 1
ATOM 2597 O O . ASP A 1 320 ? 11.075 -15.886 -18.488 1.00 52.91 320 ASP A O 1
ATOM 2601 N N . THR A 1 321 ? 9.379 -15.097 -17.260 1.00 56.47 321 THR A N 1
ATOM 2602 C CA . THR A 1 321 ? 10.164 -14.860 -16.041 1.00 56.47 321 THR A CA 1
ATOM 2603 C C . THR A 1 321 ? 9.718 -15.851 -14.977 1.00 56.47 321 THR A C 1
ATOM 2605 O O . THR A 1 321 ? 8.526 -15.979 -14.726 1.00 56.47 321 THR A O 1
ATOM 2608 N N . GLU A 1 322 ? 10.666 -16.546 -14.338 1.00 57.34 322 GLU A N 1
ATOM 2609 C CA . GLU A 1 322 ? 10.445 -17.804 -13.587 1.00 57.34 322 GLU A CA 1
ATOM 2610 C C . GLU A 1 322 ? 9.454 -17.756 -12.399 1.00 57.34 322 GLU A C 1
ATOM 2612 O O . GLU A 1 322 ? 9.257 -18.769 -11.735 1.00 57.34 322 GLU A O 1
ATOM 2617 N N . ASN A 1 323 ? 8.829 -16.613 -12.098 1.00 68.38 323 ASN A N 1
ATOM 2618 C CA . ASN A 1 323 ? 7.896 -16.453 -10.977 1.00 68.38 323 ASN A CA 1
ATOM 2619 C C . ASN A 1 323 ? 6.651 -15.590 -11.271 1.00 68.38 323 ASN A C 1
ATOM 2621 O O . ASN A 1 323 ? 5.902 -15.299 -10.332 1.00 68.38 323 ASN A O 1
ATOM 2625 N N . LEU A 1 324 ? 6.434 -15.154 -12.521 1.00 77.00 324 LEU A N 1
ATOM 2626 C CA . LEU A 1 324 ? 5.251 -14.375 -12.901 1.00 77.00 324 LEU A CA 1
ATOM 2627 C C . LEU A 1 324 ? 4.450 -15.033 -14.023 1.00 77.00 324 LEU A C 1
ATOM 2629 O O . LEU A 1 324 ? 5.003 -15.626 -14.944 1.00 77.00 324 LEU A O 1
ATOM 2633 N N . GLU A 1 325 ? 3.145 -14.803 -13.983 1.00 85.44 325 GLU A N 1
ATOM 2634 C CA . GLU A 1 325 ? 2.168 -15.326 -14.927 1.00 85.44 325 GLU A CA 1
ATOM 2635 C C . GLU A 1 325 ? 1.452 -14.161 -15.620 1.00 85.44 325 GLU A C 1
ATOM 2637 O O . GLU A 1 325 ? 1.075 -13.163 -14.993 1.00 85.44 325 GLU A O 1
ATOM 2642 N N . ALA A 1 326 ? 1.266 -14.292 -16.934 1.00 89.50 326 ALA A N 1
ATOM 2643 C CA . ALA A 1 326 ? 0.531 -13.325 -17.735 1.00 89.50 326 ALA A CA 1
ATOM 2644 C C . ALA A 1 326 ? -0.973 -13.536 -17.535 1.00 89.50 326 ALA A C 1
ATOM 2646 O O . ALA A 1 326 ? -1.490 -14.638 -17.751 1.00 89.50 326 ALA A O 1
ATOM 2647 N N . ILE A 1 327 ? -1.692 -12.484 -17.143 1.00 91.62 327 ILE A N 1
ATOM 2648 C CA . ILE A 1 327 ? -3.127 -12.560 -16.870 1.00 91.62 327 ILE A CA 1
ATOM 2649 C C . ILE A 1 327 ? -3.933 -11.555 -17.687 1.00 91.62 327 ILE A C 1
ATOM 2651 O O . ILE A 1 327 ? -3.477 -10.453 -17.989 1.00 91.62 327 ILE A O 1
ATOM 2655 N N . LEU A 1 328 ? -5.164 -11.944 -18.009 1.00 93.75 328 LEU A N 1
ATOM 2656 C CA . LEU A 1 328 ? -6.192 -11.108 -18.607 1.00 93.75 328 LEU A CA 1
ATOM 2657 C C . LEU A 1 328 ? -7.418 -11.114 -17.689 1.00 93.75 328 LEU A C 1
ATOM 2659 O O . LEU A 1 328 ? -8.141 -12.108 -17.613 1.00 93.75 328 LEU A O 1
ATOM 2663 N N . PHE A 1 329 ? -7.679 -9.997 -17.021 1.00 94.69 329 PHE A N 1
ATOM 2664 C CA . PHE A 1 329 ? -8.975 -9.746 -16.407 1.00 94.69 329 PHE A CA 1
ATOM 2665 C C . PHE A 1 329 ? -10.029 -9.592 -17.502 1.00 94.69 329 PHE A C 1
ATOM 2667 O O . PHE A 1 329 ? -9.859 -8.790 -18.422 1.00 94.69 329 PHE A O 1
ATOM 2674 N N . GLN A 1 330 ? -11.113 -10.351 -17.380 1.00 96.81 330 GLN A N 1
ATOM 2675 C CA . GLN A 1 330 ? -12.313 -10.257 -18.201 1.00 96.81 330 GLN A CA 1
ATOM 2676 C C . GLN A 1 330 ? -13.473 -9.899 -17.274 1.00 96.81 330 GLN A C 1
ATOM 2678 O O . GLN A 1 330 ? -13.940 -10.735 -16.499 1.00 96.81 330 GLN A O 1
ATOM 2683 N N . ILE A 1 331 ? -13.922 -8.651 -17.358 1.00 96.81 331 ILE A N 1
ATOM 2684 C CA . ILE A 1 331 ? -14.894 -8.073 -16.432 1.00 96.81 331 ILE A CA 1
ATOM 2685 C C . ILE A 1 331 ? -16.246 -7.972 -17.122 1.00 96.81 331 ILE A C 1
ATOM 2687 O O . ILE A 1 331 ? -16.350 -7.384 -18.200 1.00 96.81 331 ILE A O 1
ATOM 2691 N N . ASP A 1 332 ? -17.283 -8.509 -16.491 1.00 96.50 332 ASP A N 1
ATOM 2692 C CA . ASP A 1 332 ? -18.672 -8.291 -16.876 1.00 96.50 332 ASP A CA 1
ATOM 2693 C C . ASP A 1 332 ? -19.286 -7.197 -15.990 1.00 96.50 332 ASP A C 1
ATOM 2695 O O . ASP A 1 332 ? -19.482 -7.380 -14.788 1.00 96.50 332 ASP A O 1
ATOM 2699 N N . ALA A 1 333 ? -19.522 -6.024 -16.574 1.00 95.25 333 ALA A N 1
ATOM 2700 C CA . ALA A 1 333 ? -19.836 -4.799 -15.854 1.00 95.25 333 ALA A CA 1
ATOM 2701 C C . ALA A 1 333 ? -21.257 -4.320 -16.178 1.00 95.25 333 ALA A C 1
ATOM 2703 O O . ALA A 1 333 ? -21.515 -3.740 -17.238 1.00 95.25 333 ALA A O 1
ATOM 2704 N N . ASP A 1 334 ? -22.190 -4.555 -15.255 1.00 93.50 334 ASP A N 1
ATOM 2705 C CA . ASP A 1 334 ? -23.562 -4.053 -15.344 1.00 93.50 334 ASP A CA 1
ATOM 2706 C C . ASP A 1 334 ? -23.669 -2.669 -14.671 1.00 93.50 334 ASP A C 1
ATOM 2708 O O . ASP A 1 334 ? -23.412 -2.557 -13.469 1.00 93.50 334 ASP A O 1
ATOM 2712 N N . PRO A 1 335 ? -24.049 -1.596 -15.393 1.00 90.88 335 PRO A N 1
ATOM 2713 C CA . PRO A 1 335 ? -24.139 -0.258 -14.810 1.00 90.88 335 PRO A CA 1
ATOM 2714 C C . PRO A 1 335 ? -25.155 -0.131 -13.677 1.00 90.88 335 PRO A C 1
ATOM 2716 O O . PRO A 1 335 ? -25.010 0.769 -12.856 1.00 90.88 335 PRO A O 1
ATOM 2719 N N . ASN A 1 336 ? -26.144 -1.024 -13.586 1.00 89.00 336 ASN A N 1
ATOM 2720 C CA . ASN A 1 336 ? -27.114 -1.000 -12.492 1.00 89.00 336 ASN A CA 1
ATOM 2721 C C . ASN A 1 336 ? -26.486 -1.399 -11.145 1.00 89.00 336 ASN A C 1
ATOM 2723 O O . ASN A 1 336 ? -27.046 -1.086 -10.098 1.00 89.00 336 ASN A O 1
ATOM 2727 N N . MET A 1 337 ? -25.327 -2.071 -11.154 1.00 85.69 337 MET A N 1
ATOM 2728 C CA . MET A 1 337 ? -24.578 -2.410 -9.937 1.00 85.69 337 MET A CA 1
ATOM 2729 C C . MET A 1 337 ? -23.674 -1.252 -9.468 1.00 85.69 337 MET A C 1
ATOM 2731 O O . MET A 1 337 ? -23.305 -1.178 -8.299 1.00 85.69 337 MET A O 1
ATOM 2735 N N . ALA A 1 338 ? -23.357 -0.301 -10.350 1.00 83.88 338 ALA A N 1
ATOM 2736 C CA . ALA A 1 338 ? -22.388 0.775 -10.125 1.00 83.88 338 ALA A CA 1
ATOM 2737 C C . ALA A 1 338 ? -22.992 2.034 -9.462 1.00 83.88 338 ALA A C 1
ATOM 2739 O O . ALA A 1 338 ? -22.769 3.157 -9.914 1.00 83.88 338 ALA A O 1
ATOM 2740 N N . ILE A 1 339 ? -23.791 1.858 -8.403 1.00 80.19 339 ILE A N 1
ATOM 2741 C CA . ILE A 1 339 ? -24.580 2.945 -7.787 1.00 80.19 339 ILE A CA 1
ATOM 2742 C C . ILE A 1 339 ? -23.682 3.959 -7.053 1.00 80.19 339 ILE A C 1
ATOM 2744 O O . ILE A 1 339 ? -23.814 5.173 -7.232 1.00 80.19 339 ILE A O 1
ATOM 2748 N N . THR A 1 340 ? -22.774 3.455 -6.217 1.00 81.56 340 THR A N 1
ATOM 2749 C CA . THR A 1 340 ? -21.830 4.226 -5.388 1.00 81.56 340 THR A CA 1
ATOM 2750 C C . THR A 1 340 ? -20.486 4.431 -6.088 1.00 81.56 340 THR A C 1
ATOM 2752 O O . THR A 1 340 ? -19.880 5.499 -5.987 1.00 81.56 340 THR A O 1
ATOM 2755 N N . LYS A 1 341 ? -20.028 3.418 -6.832 1.00 90.56 341 LYS A N 1
ATOM 2756 C CA . LYS A 1 341 ? -18.707 3.357 -7.471 1.00 90.56 341 LYS A CA 1
ATOM 2757 C C . LYS A 1 341 ? -18.879 3.269 -8.996 1.00 90.56 341 LYS A C 1
ATOM 2759 O O . LYS A 1 341 ? -18.920 2.163 -9.536 1.00 90.56 341 LYS A O 1
ATOM 2764 N N . PRO A 1 342 ? -19.058 4.418 -9.678 1.00 94.25 342 PRO A N 1
ATOM 2765 C CA . PRO A 1 342 ? -19.366 4.475 -11.106 1.00 94.25 342 PRO A CA 1
ATOM 2766 C C . PRO A 1 342 ? -18.213 3.976 -11.988 1.00 94.25 342 PRO A C 1
ATOM 2768 O O . PRO A 1 342 ? -17.055 3.919 -11.574 1.00 94.25 342 PRO A O 1
ATOM 2771 N N . PHE A 1 343 ? -18.534 3.665 -13.241 1.00 95.75 343 PHE A N 1
ATOM 2772 C CA . PHE A 1 343 ? -17.567 3.387 -14.298 1.00 95.75 343 PHE A CA 1
ATOM 2773 C C . PHE A 1 343 ? -18.082 3.902 -15.647 1.00 95.75 343 PHE A C 1
ATOM 2775 O O . PHE A 1 343 ? -19.255 3.740 -15.995 1.00 95.75 343 PHE A O 1
ATOM 2782 N N . ALA A 1 344 ? -17.198 4.517 -16.426 1.00 95.19 344 ALA A N 1
ATOM 2783 C CA . ALA A 1 344 ? -17.567 5.163 -17.681 1.00 95.19 344 ALA A CA 1
ATOM 2784 C C . ALA A 1 344 ? -16.559 4.871 -18.790 1.00 95.19 344 ALA A C 1
ATOM 2786 O O . ALA A 1 344 ? -15.376 4.655 -18.534 1.00 95.19 344 ALA A O 1
ATOM 2787 N N . ASP A 1 345 ? -17.047 4.920 -20.029 1.00 93.44 345 ASP A N 1
ATOM 2788 C CA . ASP A 1 345 ? -16.208 5.116 -21.209 1.00 93.44 345 ASP A CA 1
ATOM 2789 C C . ASP A 1 345 ? -15.670 6.553 -21.174 1.00 93.44 345 ASP A C 1
ATOM 2791 O O . ASP A 1 345 ? -16.420 7.517 -21.358 1.00 93.44 345 ASP A O 1
ATOM 2795 N N . ILE A 1 346 ? -14.370 6.690 -20.911 1.00 92.69 346 ILE A N 1
ATOM 2796 C CA . ILE A 1 346 ? -13.692 7.983 -20.808 1.00 92.69 346 ILE A CA 1
ATOM 2797 C C . ILE A 1 346 ? -12.925 8.353 -22.081 1.00 92.69 346 ILE A C 1
ATOM 2799 O O . ILE A 1 346 ? -12.258 9.385 -22.111 1.00 92.69 346 ILE A O 1
ATOM 2803 N N . THR A 1 347 ? -13.066 7.583 -23.164 1.00 89.75 347 THR A N 1
ATOM 2804 C CA . THR A 1 347 ? -12.342 7.757 -24.440 1.00 89.75 347 THR A CA 1
ATOM 2805 C C . THR A 1 347 ? -12.416 9.183 -24.995 1.00 89.75 347 THR A C 1
ATOM 2807 O O . THR A 1 347 ? -11.464 9.677 -25.592 1.00 89.75 347 THR A O 1
ATOM 2810 N N . LYS A 1 348 ? -13.537 9.885 -24.785 1.00 89.81 348 LYS A N 1
ATOM 2811 C CA . LYS A 1 348 ? -13.735 11.272 -25.250 1.00 89.81 348 LYS A CA 1
ATOM 2812 C C . LYS A 1 348 ? -13.021 12.325 -24.397 1.00 89.81 348 LYS A C 1
ATOM 2814 O O . LYS A 1 348 ? -12.765 13.419 -24.900 1.00 89.81 348 LYS A O 1
ATOM 2819 N N . PHE A 1 349 ? -12.729 11.995 -23.142 1.00 88.88 349 PHE A N 1
ATOM 2820 C CA . PHE A 1 349 ? -12.114 12.867 -22.136 1.00 88.88 349 PHE A CA 1
ATOM 2821 C C . PHE A 1 349 ? -10.631 12.549 -21.918 1.00 88.88 349 PHE A C 1
ATOM 2823 O O . PHE A 1 349 ? -9.897 13.400 -21.425 1.00 88.88 349 PHE A O 1
ATOM 2830 N N . SER A 1 350 ? -10.192 11.348 -22.306 1.00 86.31 350 SER A N 1
ATOM 2831 C CA . SER A 1 350 ? -8.798 10.925 -22.233 1.00 86.31 350 SER A CA 1
ATOM 2832 C C . SER A 1 350 ? -7.894 11.783 -23.128 1.00 86.31 350 SER A C 1
ATOM 2834 O O . SER A 1 350 ? -8.276 12.148 -24.246 1.00 86.31 350 SER A O 1
ATOM 2836 N N . GLU A 1 351 ? -6.666 12.064 -22.675 1.00 83.75 351 GLU A N 1
ATOM 2837 C CA . GLU A 1 351 ? -5.582 12.539 -23.553 1.00 83.75 351 GLU A CA 1
ATOM 2838 C C . GLU A 1 351 ? -5.363 11.556 -24.722 1.00 83.75 351 GLU A C 1
ATOM 2840 O O . GLU A 1 351 ? -5.081 11.964 -25.850 1.00 83.75 351 GLU A O 1
ATOM 2845 N N . PHE A 1 352 ? -5.592 10.261 -24.484 1.00 79.12 352 PHE A N 1
ATOM 2846 C CA . PHE A 1 352 ? -5.356 9.179 -25.432 1.00 79.12 352 PHE A CA 1
ATOM 2847 C C . PHE A 1 352 ? -6.663 8.601 -25.987 1.00 79.12 352 PHE A C 1
ATOM 2849 O O . PHE A 1 352 ? -7.077 7.483 -25.678 1.00 79.12 352 PHE A O 1
ATOM 2856 N N . LYS A 1 353 ? -7.300 9.364 -26.878 1.00 76.06 353 LYS A N 1
ATOM 2857 C CA . LYS A 1 353 ? -8.583 9.017 -27.522 1.00 76.06 353 LYS A CA 1
ATOM 2858 C C . LYS A 1 353 ? -8.595 7.678 -28.270 1.00 76.06 353 LYS A C 1
ATOM 2860 O O . LYS A 1 353 ? -9.664 7.124 -28.497 1.00 76.06 353 LYS A O 1
ATOM 2865 N N . ASP A 1 354 ? -7.435 7.140 -28.631 1.00 74.38 354 ASP A N 1
ATOM 2866 C CA . ASP A 1 354 ? -7.336 5.844 -29.306 1.00 74.38 354 ASP A CA 1
ATOM 2867 C C . ASP A 1 354 ? -7.453 4.648 -28.343 1.00 74.38 354 ASP A C 1
ATOM 2869 O O . ASP A 1 354 ? -7.521 3.504 -28.794 1.00 74.38 354 ASP A O 1
ATOM 2873 N N . GLU A 1 355 ? -7.427 4.847 -27.018 1.00 73.31 355 GLU A N 1
ATOM 2874 C CA . GLU A 1 355 ? -7.316 3.743 -26.046 1.00 73.31 355 GLU A CA 1
ATOM 2875 C C . GLU A 1 355 ? -8.616 2.994 -25.752 1.00 73.31 355 GLU A C 1
ATOM 2877 O O . GLU A 1 355 ? -8.551 1.874 -25.237 1.00 73.31 355 GLU A O 1
ATOM 2882 N N . ALA A 1 356 ? -9.762 3.540 -26.176 1.00 81.81 356 ALA A N 1
ATOM 2883 C CA . ALA A 1 356 ? -11.084 2.970 -25.907 1.00 81.81 356 ALA A CA 1
ATOM 2884 C C . ALA A 1 356 ? -11.254 2.656 -24.403 1.00 81.81 356 ALA A C 1
ATOM 2886 O O . ALA A 1 356 ? -11.634 1.546 -24.018 1.00 81.81 356 ALA A O 1
ATOM 2887 N N . GLU A 1 357 ? -10.835 3.610 -23.564 1.00 88.50 357 GLU A N 1
ATOM 2888 C CA . GLU A 1 357 ? -10.603 3.424 -22.135 1.00 88.50 357 GLU A CA 1
ATOM 2889 C C . GLU A 1 357 ? -11.912 3.475 -21.341 1.00 88.50 357 GLU A C 1
ATOM 2891 O O . GLU A 1 357 ? -12.652 4.461 -21.381 1.00 88.50 357 GLU A O 1
ATOM 2896 N N . VAL A 1 358 ? -12.160 2.422 -20.564 1.00 93.31 358 VAL A N 1
ATOM 2897 C CA . VAL A 1 358 ? -13.216 2.360 -19.553 1.00 93.31 358 VAL A CA 1
ATOM 2898 C C . VAL A 1 358 ? -12.565 2.398 -18.178 1.00 93.31 358 VAL A C 1
ATOM 2900 O O . VAL A 1 358 ? -11.785 1.508 -17.829 1.00 93.31 358 VAL A O 1
ATOM 2903 N N . LEU A 1 359 ? -12.894 3.426 -17.398 1.00 95.00 359 LEU A N 1
ATOM 2904 C CA . LEU A 1 359 ? -12.329 3.658 -16.073 1.00 95.00 359 LEU A CA 1
ATOM 2905 C C . LEU A 1 359 ? -13.371 3.346 -14.996 1.00 95.00 359 LEU A C 1
ATOM 2907 O O . LEU A 1 359 ? -14.449 3.943 -14.988 1.00 95.00 359 LEU A O 1
ATOM 2911 N N . PHE A 1 360 ? -13.036 2.441 -14.075 1.00 95.25 360 PHE A N 1
ATOM 2912 C CA . PHE A 1 360 ? -13.817 2.201 -12.859 1.00 95.25 360 PHE A CA 1
ATOM 2913 C C . PHE A 1 360 ? -13.294 3.058 -11.707 1.00 95.25 360 PHE A C 1
ATOM 2915 O O . PHE A 1 360 ? -12.081 3.251 -11.552 1.00 95.25 360 PHE A O 1
ATOM 2922 N N . MET A 1 361 ? -14.224 3.534 -10.881 1.00 94.00 361 MET A N 1
ATOM 2923 C CA . MET A 1 361 ? -13.928 4.238 -9.641 1.00 94.00 361 MET A CA 1
ATOM 2924 C C . MET A 1 361 ? -13.092 3.373 -8.686 1.00 94.00 361 MET A C 1
ATOM 2926 O O . MET A 1 361 ? -13.257 2.155 -8.609 1.00 94.00 361 MET A O 1
ATOM 2930 N N . LEU A 1 362 ? -12.197 4.005 -7.925 1.00 90.56 362 LEU A N 1
ATOM 2931 C CA . LEU A 1 362 ? -11.421 3.291 -6.913 1.00 90.56 362 LEU A CA 1
ATOM 2932 C C . LEU A 1 362 ? -12.339 2.696 -5.830 1.00 90.56 362 LEU A C 1
ATOM 2934 O O . LEU A 1 362 ? -13.361 3.278 -5.464 1.00 90.56 362 LEU A O 1
ATOM 2938 N N . GLY A 1 363 ? -11.976 1.517 -5.335 1.00 88.44 363 GLY A N 1
ATOM 2939 C CA . GLY A 1 363 ? -12.772 0.742 -4.389 1.00 88.44 363 GLY A CA 1
ATOM 2940 C C . GLY A 1 363 ? -13.856 -0.131 -5.031 1.00 88.44 363 GLY A C 1
ATOM 2941 O O . GLY A 1 363 ? -14.524 -0.844 -4.287 1.00 88.44 363 GLY A O 1
ATOM 2942 N N . SER A 1 364 ? -14.048 -0.117 -6.362 1.00 91.94 364 SER A N 1
ATOM 2943 C CA . SER A 1 364 ? -15.024 -0.991 -7.042 1.00 91.94 364 SER A CA 1
ATOM 2944 C C . SER A 1 364 ? -14.872 -2.461 -6.633 1.00 91.94 364 SER A C 1
ATOM 2946 O O . SER A 1 364 ? -13.755 -2.978 -6.520 1.00 91.94 364 SER A O 1
ATOM 2948 N N . ILE A 1 365 ? -16.018 -3.114 -6.414 1.00 91.69 365 ILE A N 1
ATOM 2949 C CA . ILE A 1 365 ? -16.129 -4.479 -5.897 1.00 91.69 365 ILE A CA 1
ATOM 2950 C C . ILE A 1 365 ? -16.515 -5.425 -7.033 1.00 91.69 365 ILE A C 1
ATOM 2952 O O . ILE A 1 365 ? -17.436 -5.154 -7.804 1.00 91.69 365 ILE A O 1
ATOM 2956 N N . PHE A 1 366 ? -15.832 -6.560 -7.113 1.00 93.06 366 PHE A N 1
ATOM 2957 C CA . PHE A 1 366 ? -16.061 -7.585 -8.122 1.00 93.06 366 PHE A CA 1
ATOM 2958 C C . PHE A 1 366 ? -16.173 -8.951 -7.450 1.00 93.06 366 PHE A C 1
ATOM 2960 O O . PHE A 1 366 ? -15.364 -9.276 -6.580 1.00 93.06 366 PHE A O 1
ATOM 2967 N N . ARG A 1 367 ? -17.122 -9.788 -7.872 1.00 93.12 367 ARG A N 1
ATOM 2968 C CA . ARG A 1 367 ? -17.079 -11.219 -7.554 1.00 93.12 367 ARG A CA 1
ATOM 2969 C C . ARG A 1 367 ? -16.133 -11.905 -8.530 1.00 93.12 367 ARG A C 1
ATOM 2971 O O . ARG A 1 367 ? -16.268 -11.752 -9.743 1.00 93.12 367 ARG A O 1
ATOM 2978 N N . LEU A 1 368 ? -15.183 -12.667 -8.002 1.00 93.69 368 LEU A N 1
ATOM 2979 C CA . LEU A 1 368 ? -14.252 -13.465 -8.787 1.00 93.69 368 LEU A CA 1
ATOM 2980 C C . LEU A 1 368 ? -14.941 -14.764 -9.220 1.00 93.69 368 LEU A C 1
ATOM 2982 O O . LEU A 1 368 ? -15.051 -15.698 -8.430 1.00 93.69 368 LEU A O 1
ATOM 2986 N N . ASP A 1 369 ? -15.426 -14.834 -10.458 1.00 94.62 369 ASP A N 1
ATOM 2987 C CA . ASP A 1 369 ? -16.240 -15.961 -10.923 1.00 94.62 369 ASP A CA 1
ATOM 2988 C C . ASP A 1 369 ? -15.382 -17.194 -11.259 1.00 94.62 369 ASP A C 1
ATOM 2990 O O . ASP A 1 369 ? -15.732 -18.308 -10.867 1.00 94.62 369 ASP A O 1
ATOM 2994 N N . SER A 1 370 ? -14.249 -17.031 -11.962 1.00 95.81 370 SER A N 1
ATOM 2995 C CA . SER A 1 370 ? -13.288 -18.132 -12.163 1.00 95.81 370 SER A CA 1
ATOM 2996 C C . SER A 1 370 ? -11.899 -17.694 -12.643 1.00 95.81 370 SER A C 1
ATOM 2998 O O . SER A 1 370 ? -11.743 -16.658 -13.286 1.00 95.81 370 SER A O 1
ATOM 3000 N N . VAL A 1 371 ? -10.893 -18.544 -12.405 1.00 95.69 371 VAL A N 1
ATOM 3001 C CA . VAL A 1 371 ? -9.537 -18.424 -12.970 1.00 95.69 371 VAL A CA 1
ATOM 3002 C C . VAL A 1 371 ? -9.269 -19.621 -13.888 1.00 95.69 371 VAL A C 1
ATOM 3004 O O . VAL A 1 371 ? -9.281 -20.769 -13.442 1.00 95.69 371 VAL A O 1
ATOM 3007 N N . LYS A 1 372 ? -9.039 -19.375 -15.182 1.00 94.50 372 LYS A N 1
ATOM 3008 C CA . LYS A 1 372 ? -8.917 -20.410 -16.231 1.00 94.50 372 LYS A CA 1
ATOM 3009 C C . LYS A 1 372 ? -7.706 -20.142 -17.119 1.00 94.50 372 LYS A C 1
ATOM 3011 O O . LYS A 1 372 ? -7.456 -19.003 -17.481 1.00 94.50 372 LYS A O 1
ATOM 3016 N N . ARG A 1 373 ? -6.983 -21.171 -17.563 1.00 90.81 373 ARG A N 1
ATOM 3017 C CA . ARG A 1 373 ? -5.907 -20.996 -18.559 1.00 90.81 373 ARG A CA 1
ATOM 3018 C C . ARG A 1 373 ? -6.490 -20.956 -19.974 1.00 90.81 373 ARG A C 1
ATOM 3020 O O . ARG A 1 373 ? -7.296 -21.817 -20.335 1.00 90.81 373 ARG A O 1
ATOM 3027 N N . ARG A 1 374 ? -6.094 -19.976 -20.788 1.00 86.38 374 ARG A N 1
ATOM 3028 C CA . ARG A 1 374 ? -6.548 -19.850 -22.181 1.00 86.38 374 ARG A CA 1
ATOM 3029 C C . ARG A 1 374 ? -5.936 -20.960 -23.039 1.00 86.38 374 ARG A C 1
ATOM 3031 O O . ARG A 1 374 ? -4.736 -21.219 -22.974 1.00 86.38 374 ARG A O 1
ATOM 3038 N N . LYS A 1 375 ? -6.751 -21.596 -23.888 1.00 79.75 375 LYS A N 1
ATOM 3039 C CA . LYS A 1 375 ? -6.283 -22.633 -24.824 1.00 79.75 375 LYS A CA 1
ATOM 3040 C C . LYS A 1 375 ? -5.168 -22.079 -25.722 1.00 79.75 375 LYS A C 1
ATOM 3042 O O . LYS A 1 375 ? -5.317 -20.998 -26.284 1.00 79.75 375 LYS A O 1
ATOM 3047 N N . ASN A 1 376 ? -4.088 -22.845 -25.869 1.00 68.25 376 ASN A N 1
ATOM 3048 C CA . ASN A 1 376 ? -2.928 -22.552 -26.721 1.00 68.25 376 ASN A CA 1
ATOM 3049 C C . ASN A 1 376 ? -2.156 -21.256 -26.380 1.00 68.25 376 ASN A C 1
ATOM 3051 O O . ASN A 1 376 ? -1.513 -20.687 -27.257 1.00 68.25 376 ASN A O 1
ATOM 3055 N N . SER A 1 377 ? -2.180 -20.786 -25.126 1.00 71.75 377 SER A N 1
ATOM 3056 C CA . SER A 1 377 ? -1.326 -19.670 -24.682 1.00 71.75 377 SER A CA 1
ATOM 3057 C C . SER A 1 377 ? -0.913 -19.798 -23.212 1.00 71.75 377 SER A C 1
ATOM 3059 O O . SER A 1 377 ? -1.551 -20.519 -22.446 1.00 71.75 377 SER A O 1
ATOM 3061 N N . GLN A 1 378 ? 0.122 -19.057 -22.809 1.00 79.81 378 GLN A N 1
ATOM 3062 C CA . GLN A 1 378 ? 0.583 -18.955 -21.416 1.00 79.81 378 GLN A CA 1
ATOM 3063 C C . GLN A 1 378 ? -0.247 -17.969 -20.567 1.00 79.81 378 GLN A C 1
ATOM 3065 O O . GLN A 1 378 ? 0.207 -17.521 -19.526 1.00 79.81 378 GLN A O 1
ATOM 3070 N N . ILE A 1 379 ? -1.451 -17.596 -21.018 1.00 89.00 379 ILE A N 1
ATOM 3071 C CA . ILE A 1 379 ? -2.250 -16.533 -20.397 1.00 89.00 379 ILE A CA 1
ATOM 3072 C C . ILE A 1 379 ? -3.381 -17.137 -19.562 1.00 89.00 379 ILE A C 1
ATOM 3074 O O . ILE A 1 379 ? -4.153 -17.973 -20.051 1.00 89.00 379 ILE A O 1
ATOM 3078 N N . TRP A 1 380 ? -3.527 -16.677 -18.321 1.00 92.81 380 TRP A N 1
ATOM 3079 C CA . TRP A 1 380 ? -4.694 -16.968 -17.488 1.00 92.81 380 TRP A CA 1
ATOM 3080 C C . TRP A 1 380 ? -5.769 -15.901 -17.680 1.00 92.81 380 TRP A C 1
ATOM 3082 O O . TRP A 1 380 ? -5.498 -14.707 -17.645 1.00 92.81 380 TRP A O 1
ATOM 3092 N N . ILE A 1 381 ? -7.007 -16.334 -17.873 1.00 94.94 381 ILE A N 1
ATOM 3093 C CA . ILE A 1 381 ? -8.193 -15.486 -17.899 1.00 94.94 381 ILE A CA 1
ATOM 3094 C C . ILE A 1 381 ? -8.788 -15.494 -16.494 1.00 94.94 381 ILE A C 1
ATOM 3096 O O . ILE A 1 381 ? -9.057 -16.559 -15.929 1.00 94.94 381 ILE A O 1
ATOM 3100 N N . ILE A 1 382 ? -8.987 -14.300 -15.950 1.00 95.81 382 ILE A N 1
ATOM 3101 C CA . ILE A 1 382 ? -9.608 -14.064 -14.652 1.00 95.81 382 ILE A CA 1
ATOM 3102 C C . ILE A 1 382 ? -10.976 -13.448 -14.924 1.00 95.81 382 ILE A C 1
ATOM 3104 O O . ILE A 1 382 ? -11.085 -12.267 -15.250 1.00 95.81 382 ILE A O 1
ATOM 3108 N N . GLU A 1 383 ? -12.012 -14.279 -14.864 1.00 97.56 383 GLU A N 1
ATOM 3109 C CA . GLU A 1 383 ? -13.395 -13.867 -15.092 1.00 97.56 383 GLU A CA 1
ATOM 3110 C C . GLU A 1 383 ? -13.985 -13.309 -13.799 1.00 97.56 383 GLU A C 1
ATOM 3112 O O . GLU A 1 383 ? -13.927 -13.962 -12.755 1.00 97.56 383 GLU A O 1
ATOM 3117 N N . MET A 1 384 ? -14.555 -12.109 -13.874 1.00 96.19 384 MET A N 1
ATOM 3118 C CA . MET A 1 384 ? -15.184 -11.445 -12.737 1.00 96.19 384 MET A CA 1
ATOM 3119 C C . MET A 1 384 ? -16.409 -10.631 -13.148 1.00 96.19 384 MET A C 1
ATOM 3121 O O . MET A 1 384 ? -16.477 -10.096 -14.256 1.00 96.19 384 MET A O 1
ATOM 3125 N N . THR A 1 385 ? -17.352 -10.493 -12.224 1.00 95.44 385 THR A N 1
ATOM 3126 C CA . THR A 1 385 ? -18.582 -9.717 -12.395 1.00 95.44 385 THR A CA 1
ATOM 3127 C C . THR A 1 385 ? -18.555 -8.521 -11.450 1.00 95.44 385 THR A C 1
ATOM 3129 O O . THR A 1 385 ? -18.218 -8.671 -10.277 1.00 95.44 385 THR A O 1
ATOM 3132 N N . LEU A 1 386 ? -18.909 -7.332 -11.945 1.00 94.25 386 LEU A N 1
ATOM 3133 C CA . LEU A 1 386 ? -19.079 -6.140 -11.112 1.00 94.25 386 LEU A CA 1
ATOM 3134 C C . LEU A 1 386 ? -20.264 -6.325 -10.154 1.00 94.25 386 LEU A C 1
ATOM 3136 O O . LEU A 1 386 ? -21.377 -6.613 -10.597 1.00 94.25 386 LEU A O 1
ATOM 3140 N N . CYS A 1 387 ? -20.023 -6.099 -8.867 1.00 89.19 387 CYS A N 1
ATOM 3141 C CA . CYS A 1 387 ? -21.009 -6.223 -7.797 1.00 89.19 387 CYS A CA 1
ATOM 3142 C C . CYS A 1 387 ? -21.330 -4.854 -7.186 1.00 89.19 387 CYS A C 1
ATOM 3144 O O . CYS A 1 387 ? -20.597 -3.882 -7.378 1.00 89.19 387 CYS A O 1
ATOM 3146 N N . ASN A 1 388 ? -22.440 -4.781 -6.454 1.00 80.56 388 ASN A N 1
ATOM 3147 C CA . ASN A 1 388 ? -22.831 -3.591 -5.701 1.00 80.56 388 ASN A CA 1
ATOM 3148 C C . ASN A 1 388 ? -22.506 -3.751 -4.203 1.00 80.56 388 ASN A C 1
ATOM 3150 O O . ASN A 1 388 ? -22.238 -4.850 -3.722 1.00 80.56 388 ASN A O 1
ATOM 3154 N N . ASP A 1 389 ? -22.571 -2.646 -3.459 1.00 68.94 389 ASP A N 1
ATOM 3155 C CA . ASP A 1 389 ? -22.363 -2.627 -2.001 1.00 68.94 389 ASP A CA 1
ATOM 3156 C C . ASP A 1 389 ? -23.561 -3.231 -1.212 1.00 68.94 389 ASP A C 1
ATOM 3158 O O . ASP A 1 389 ? -23.555 -3.247 0.017 1.00 68.94 389 ASP A O 1
ATOM 3162 N N . GLU A 1 390 ? -24.604 -3.704 -1.909 1.00 63.62 390 GLU A N 1
ATOM 3163 C CA . GLU A 1 390 ? -25.914 -4.106 -1.373 1.00 63.62 390 GLU A CA 1
ATOM 3164 C C . GLU A 1 390 ? -26.146 -5.634 -1.389 1.00 63.62 390 GLU A C 1
ATOM 3166 O O . GLU A 1 390 ? -27.190 -6.099 -0.923 1.00 63.62 390 GLU A O 1
ATOM 3171 N N . GLU A 1 391 ? -25.199 -6.435 -1.899 1.00 66.38 391 GLU A N 1
ATOM 3172 C CA . GLU A 1 391 ? -25.268 -7.900 -1.813 1.00 66.38 391 GLU A CA 1
ATOM 3173 C C . GLU A 1 391 ? -25.207 -8.359 -0.343 1.00 66.38 391 GLU A C 1
ATOM 3175 O O . GLU A 1 391 ? -24.428 -7.843 0.460 1.00 66.38 391 GLU A O 1
ATOM 3180 N N . HIS A 1 392 ? -26.056 -9.332 0.011 1.00 58.75 392 HIS A N 1
ATOM 3181 C CA . HIS A 1 392 ? -26.434 -9.667 1.393 1.00 58.75 392 HIS A CA 1
ATOM 3182 C C . HIS A 1 392 ? -25.242 -9.885 2.349 1.00 58.75 392 HIS A C 1
ATOM 3184 O O . HIS A 1 392 ? -25.283 -9.435 3.493 1.00 58.75 392 HIS A O 1
ATOM 3190 N N . ASP A 1 393 ? -24.166 -10.512 1.868 1.00 63.41 393 ASP A N 1
ATOM 3191 C CA . ASP A 1 393 ? -22.986 -10.854 2.674 1.00 63.41 393 ASP A CA 1
ATOM 3192 C C . ASP A 1 393 ? -22.044 -9.662 2.937 1.00 63.41 393 ASP A C 1
ATOM 3194 O O . ASP A 1 393 ? -21.288 -9.680 3.908 1.00 63.41 393 ASP A O 1
ATOM 3198 N N . LEU A 1 394 ? -22.083 -8.620 2.096 1.00 65.00 394 LEU A N 1
ATOM 3199 C CA . LEU A 1 394 ? -21.330 -7.374 2.302 1.00 65.00 394 LEU A CA 1
ATOM 3200 C C . LEU A 1 394 ? -22.168 -6.321 3.020 1.00 65.00 394 LEU A C 1
ATOM 3202 O O . LEU A 1 394 ? -21.646 -5.577 3.852 1.00 65.00 394 LEU A O 1
ATOM 3206 N N . LYS A 1 395 ? -23.459 -6.258 2.683 1.00 67.38 395 LYS A N 1
ATOM 3207 C CA . LYS A 1 395 ? -24.376 -5.202 3.105 1.00 67.38 395 LYS A CA 1
ATOM 3208 C C . LYS A 1 395 ? -24.418 -5.041 4.620 1.00 67.38 395 LYS A C 1
ATOM 3210 O O . LYS A 1 395 ? -24.282 -3.920 5.095 1.00 67.38 395 LYS A O 1
ATOM 3215 N N . GLN A 1 396 ? -24.553 -6.135 5.374 1.00 63.75 396 GLN A N 1
ATOM 3216 C CA . GLN A 1 396 ? -24.621 -6.057 6.837 1.00 63.75 396 GLN A CA 1
ATOM 3217 C C . GLN A 1 396 ? -23.330 -5.472 7.428 1.00 63.75 396 GLN A C 1
ATOM 3219 O O . GLN A 1 396 ? -23.384 -4.492 8.158 1.00 63.75 396 GLN A O 1
ATOM 3224 N N . VAL A 1 397 ? -22.162 -5.989 7.030 1.00 65.00 397 VAL A N 1
ATOM 3225 C CA . VAL A 1 397 ? -20.862 -5.549 7.570 1.00 65.00 397 VAL A CA 1
ATOM 3226 C C . VAL A 1 397 ? -20.545 -4.095 7.193 1.00 65.00 397 VAL A C 1
ATOM 3228 O O . VAL A 1 397 ? -19.987 -3.346 7.997 1.00 65.00 397 VAL A O 1
ATOM 3231 N N . LEU A 1 398 ? -20.914 -3.676 5.977 1.00 66.94 398 LEU A N 1
ATOM 3232 C CA . LEU A 1 398 ? -20.775 -2.286 5.543 1.00 66.94 398 LEU A CA 1
ATOM 3233 C C . LEU A 1 398 ? -21.743 -1.358 6.283 1.00 66.94 398 LEU A C 1
ATOM 3235 O O . LEU A 1 398 ? -21.326 -0.261 6.638 1.00 66.94 398 LEU A O 1
ATOM 3239 N N . ILE A 1 399 ? -22.992 -1.768 6.529 1.00 68.56 399 ILE A N 1
ATOM 3240 C CA . ILE A 1 399 ? -23.958 -0.986 7.316 1.00 68.56 399 ILE A CA 1
ATOM 3241 C C . ILE A 1 399 ? -23.480 -0.852 8.761 1.00 68.56 399 ILE A C 1
ATOM 3243 O O . ILE A 1 399 ? -23.349 0.277 9.221 1.00 68.56 399 ILE A O 1
ATOM 3247 N N . ASP A 1 400 ? -23.128 -1.951 9.432 1.00 65.06 400 ASP A N 1
ATOM 3248 C CA . ASP A 1 400 ? -22.722 -1.950 10.843 1.00 65.06 400 ASP A CA 1
ATOM 3249 C C . ASP A 1 400 ? -21.560 -0.968 11.093 1.00 65.06 400 ASP A C 1
ATOM 3251 O O . ASP A 1 400 ? -21.625 -0.120 11.985 1.00 65.06 400 ASP A O 1
ATOM 3255 N N . MET A 1 401 ? -20.516 -1.000 10.250 1.00 64.12 401 MET A N 1
ATOM 3256 C CA . MET A 1 401 ? -19.402 -0.048 10.355 1.00 64.12 401 MET A CA 1
ATOM 3257 C C . MET A 1 401 ? -19.789 1.378 9.926 1.00 64.12 401 MET A C 1
ATOM 3259 O O . MET A 1 401 ? -19.312 2.349 10.517 1.00 64.12 401 MET A O 1
ATOM 3263 N N . LYS A 1 402 ? -20.659 1.551 8.923 1.00 67.88 402 LYS A N 1
ATOM 3264 C CA . LYS A 1 402 ? -21.134 2.883 8.510 1.00 67.88 402 LYS A CA 1
ATOM 3265 C C . LYS A 1 402 ? -21.985 3.547 9.597 1.00 67.88 402 LYS A C 1
ATOM 3267 O O . LYS A 1 402 ? -21.808 4.739 9.835 1.00 67.88 402 LYS A O 1
ATOM 3272 N N . GLU A 1 403 ? -22.834 2.801 10.297 1.00 67.88 403 GLU A N 1
ATOM 3273 C CA . GLU A 1 403 ? -23.616 3.290 11.439 1.00 67.88 403 GLU A CA 1
ATOM 3274 C C . GLU A 1 403 ? -22.725 3.579 12.656 1.00 67.88 403 GLU A C 1
ATOM 3276 O O . GLU A 1 403 ? -22.873 4.633 13.282 1.00 67.88 403 GLU A O 1
ATOM 3281 N N . GLN A 1 404 ? -21.742 2.714 12.942 1.00 64.38 404 GLN A N 1
ATOM 3282 C CA . GLN A 1 404 ? -20.790 2.906 14.041 1.00 64.38 404 GLN A CA 1
ATOM 3283 C C . GLN A 1 404 ? -19.973 4.203 13.908 1.00 64.38 404 GLN A C 1
ATOM 3285 O O . GLN A 1 404 ? -19.730 4.867 14.915 1.00 64.38 404 GLN A O 1
ATOM 3290 N N . PHE A 1 405 ? -19.544 4.573 12.694 1.00 58.09 405 PHE A N 1
ATOM 3291 C CA . PHE A 1 405 ? -18.648 5.720 12.494 1.00 58.09 405 PHE A CA 1
ATOM 3292 C C . PHE A 1 405 ? -19.309 6.978 11.911 1.00 58.09 405 PHE A C 1
ATOM 3294 O O . PHE A 1 405 ? -18.829 8.073 12.187 1.00 58.09 405 PHE A O 1
ATOM 3301 N N . MET A 1 406 ? -20.379 6.878 11.112 1.00 59.28 406 MET A N 1
ATOM 3302 C CA . MET A 1 406 ? -20.948 8.036 10.391 1.00 59.28 406 MET A CA 1
ATOM 3303 C C . MET A 1 406 ? -22.272 8.563 10.970 1.00 59.28 406 MET A C 1
ATOM 3305 O O . MET A 1 406 ? -22.830 9.519 10.431 1.00 59.28 406 MET A O 1
ATOM 3309 N N . SER A 1 407 ? -22.760 7.997 12.077 1.00 55.28 407 SER A N 1
ATOM 3310 C CA . SER A 1 407 ? -23.981 8.444 12.772 1.00 55.28 407 SER A CA 1
ATOM 3311 C C . SER A 1 407 ? -23.891 9.868 13.346 1.00 55.28 407 SER A C 1
ATOM 3313 O O . SER A 1 407 ? -24.898 10.570 13.391 1.00 55.28 407 SER A O 1
ATOM 3315 N N . GLU A 1 408 ? -22.692 10.336 13.710 1.00 54.25 408 GLU A N 1
ATOM 3316 C CA . GLU A 1 408 ? -22.429 11.713 14.179 1.00 54.25 408 GLU A CA 1
ATOM 3317 C C . GLU A 1 408 ? -22.167 12.715 13.027 1.00 54.25 408 GLU A C 1
ATOM 3319 O O . GLU A 1 408 ? -21.882 13.891 13.262 1.00 54.25 408 GLU A O 1
ATOM 3324 N N . GLY A 1 409 ? -22.271 12.267 11.771 1.00 60.47 409 GLY A N 1
ATOM 3325 C CA . GLY A 1 409 ? -21.983 13.056 10.573 1.00 60.47 409 GLY A CA 1
ATOM 3326 C C . GLY A 1 409 ? -20.562 12.874 10.024 1.00 60.47 409 GLY A C 1
ATOM 3327 O O . GLY A 1 409 ? -19.679 12.273 10.636 1.00 60.47 409 GLY A O 1
ATOM 3328 N N . ILE A 1 410 ? -20.341 13.389 8.813 1.00 65.25 410 ILE A N 1
ATOM 3329 C CA . ILE A 1 410 ? -19.087 13.229 8.063 1.00 65.25 410 ILE A CA 1
ATOM 3330 C C . ILE A 1 410 ? -18.214 14.470 8.252 1.00 65.25 410 ILE A C 1
ATOM 3332 O O . ILE A 1 410 ? -18.496 15.537 7.706 1.00 65.25 410 ILE A O 1
ATOM 3336 N N . ASN A 1 411 ? -17.147 14.336 9.039 1.00 75.75 411 ASN A N 1
ATOM 3337 C CA . ASN A 1 411 ? -16.216 15.422 9.341 1.00 75.75 411 ASN A CA 1
ATOM 3338 C C . ASN A 1 411 ? -14.792 14.889 9.640 1.00 75.75 411 ASN A C 1
ATOM 3340 O O . ASN A 1 411 ? -14.533 13.682 9.613 1.00 75.75 411 ASN A O 1
ATOM 3344 N N . LEU A 1 412 ? -13.846 15.795 9.918 1.00 82.00 412 LEU A N 1
ATOM 3345 C CA . LEU A 1 412 ? -12.453 15.435 10.231 1.00 82.00 412 LEU A CA 1
ATOM 3346 C C . LEU A 1 412 ? -12.298 14.626 11.533 1.00 82.00 412 LEU A C 1
ATOM 3348 O O . LEU A 1 412 ? -11.331 13.876 11.653 1.00 82.00 412 LEU A O 1
ATOM 3352 N N . GLN A 1 413 ? -13.230 14.744 12.486 1.00 81.81 413 GLN A N 1
ATOM 3353 C CA . GLN A 1 413 ? -13.234 13.943 13.713 1.00 81.81 413 GLN A CA 1
ATOM 3354 C C . GLN A 1 413 ? -13.529 12.477 13.383 1.00 81.81 413 GLN A C 1
ATOM 3356 O O . GLN A 1 413 ? -12.827 11.601 13.873 1.00 81.81 413 GLN A O 1
ATOM 3361 N N . THR A 1 414 ? -14.490 12.207 12.493 1.00 81.12 414 THR A N 1
ATOM 3362 C CA . THR A 1 414 ? -14.798 10.854 11.998 1.00 81.12 414 THR A CA 1
ATOM 3363 C C . THR A 1 414 ? -13.587 10.217 11.314 1.00 81.12 414 THR A C 1
ATOM 3365 O O . THR A 1 414 ? -13.248 9.071 11.605 1.00 81.12 414 THR A O 1
ATOM 3368 N N . LEU A 1 415 ? -12.869 10.976 10.475 1.00 84.69 415 LEU A N 1
ATOM 3369 C CA . LEU A 1 415 ? -11.622 10.512 9.852 1.00 84.69 415 LEU A CA 1
ATOM 3370 C C . LEU A 1 415 ? -10.553 10.186 10.905 1.00 84.69 415 LEU A C 1
ATOM 3372 O O . LEU A 1 415 ? -9.920 9.136 10.837 1.00 84.69 415 LEU A O 1
ATOM 3376 N N . ALA A 1 416 ? -10.365 11.060 11.895 1.00 84.81 416 ALA A N 1
ATOM 3377 C CA . ALA A 1 416 ? -9.391 10.853 12.961 1.00 84.81 416 ALA A CA 1
ATOM 3378 C C . ALA A 1 416 ? -9.740 9.656 13.869 1.00 84.81 416 ALA A C 1
ATOM 3380 O O . ALA A 1 416 ? -8.848 8.872 14.183 1.00 84.81 416 ALA A O 1
ATOM 3381 N N . LYS A 1 417 ? -11.021 9.464 14.226 1.00 79.38 417 LYS A N 1
ATOM 3382 C CA . LYS A 1 417 ? -11.520 8.288 14.965 1.00 79.38 417 LYS A CA 1
ATOM 3383 C C . LYS A 1 417 ? -11.245 6.990 14.188 1.00 79.38 417 LYS A C 1
ATOM 3385 O O . LYS A 1 417 ? -10.655 6.069 14.739 1.00 79.38 417 LYS A O 1
ATOM 3390 N N . ILE A 1 418 ? -11.572 6.945 12.894 1.00 77.25 418 ILE A N 1
ATOM 3391 C CA . ILE A 1 418 ? -11.308 5.777 12.032 1.00 77.25 418 ILE A CA 1
ATOM 3392 C C . ILE A 1 418 ? -9.804 5.464 11.921 1.00 77.25 418 ILE A C 1
ATOM 3394 O O . ILE A 1 418 ? -9.408 4.302 11.964 1.00 77.25 418 ILE A O 1
ATOM 3398 N N . LEU A 1 419 ? -8.946 6.482 11.809 1.00 78.69 419 LEU A N 1
ATOM 3399 C CA . LEU A 1 419 ? -7.490 6.286 11.774 1.00 78.69 419 LEU A CA 1
ATOM 3400 C C . LEU A 1 419 ? -6.926 5.825 13.126 1.00 78.69 419 LEU A C 1
ATOM 3402 O O . LEU A 1 419 ? -5.972 5.052 13.165 1.00 78.69 419 LEU A O 1
ATOM 3406 N N . TRP A 1 420 ? -7.525 6.262 14.233 1.00 78.69 420 TRP A N 1
ATOM 3407 C CA . TRP A 1 420 ? -7.140 5.841 15.577 1.00 78.69 420 TRP A CA 1
ATOM 3408 C C . TRP A 1 420 ? -7.446 4.354 15.817 1.00 78.69 420 TRP A C 1
ATOM 3410 O O . TRP A 1 420 ? -6.563 3.638 16.287 1.00 78.69 420 TRP A O 1
ATOM 3420 N N . GLU A 1 421 ? -8.619 3.863 15.404 1.00 69.31 421 GLU A N 1
ATOM 3421 C CA . GLU A 1 421 ? -8.964 2.427 15.448 1.00 69.31 421 GLU A CA 1
ATOM 3422 C C . GLU A 1 421 ? -7.998 1.561 14.614 1.00 69.31 421 GLU A C 1
ATOM 3424 O O . GLU A 1 421 ? -7.675 0.435 14.985 1.00 69.31 421 GLU A O 1
ATOM 3429 N N . MET A 1 422 ? -7.444 2.110 13.527 1.00 65.81 422 MET A N 1
ATOM 3430 C CA . MET A 1 422 ? -6.404 1.453 12.721 1.00 65.81 422 MET A CA 1
ATOM 3431 C C . MET A 1 422 ? -4.995 1.505 13.334 1.00 65.81 422 MET A C 1
ATOM 3433 O O . MET A 1 422 ? -4.039 1.074 12.693 1.00 65.81 422 MET A O 1
ATOM 3437 N N . SER A 1 423 ? -4.839 2.023 14.558 1.00 68.00 423 SER A N 1
ATOM 3438 C CA . SER A 1 423 ? -3.542 2.282 15.209 1.00 68.00 423 SER A CA 1
ATOM 3439 C C . SER A 1 423 ? -2.645 3.297 14.476 1.00 68.00 423 SER A C 1
ATOM 3441 O O . SER A 1 423 ? -1.466 3.438 14.798 1.00 68.00 423 SER A O 1
ATOM 3443 N N . GLU A 1 424 ? -3.193 4.087 13.544 1.00 71.50 424 GLU A N 1
ATOM 3444 C CA . GLU A 1 424 ? -2.487 5.171 12.843 1.00 71.50 424 GLU A CA 1
ATOM 3445 C C . GLU A 1 424 ? -2.452 6.448 13.709 1.00 71.50 424 GLU A C 1
ATOM 3447 O O . GLU A 1 424 ? -2.849 7.543 13.292 1.00 71.50 424 GLU A O 1
ATOM 3452 N N . PHE A 1 425 ? -1.983 6.311 14.958 1.00 77.38 425 PHE A N 1
ATOM 3453 C CA . PHE A 1 425 ? -2.061 7.337 16.009 1.00 77.38 425 PHE A CA 1
ATOM 3454 C C . PHE A 1 425 ? -1.485 8.692 15.575 1.00 77.38 425 PHE A C 1
ATOM 3456 O O . PHE A 1 425 ? -2.031 9.739 15.915 1.00 77.38 425 PHE A O 1
ATOM 3463 N N . ASN A 1 426 ? -0.401 8.693 14.792 1.00 80.62 426 ASN A N 1
ATOM 3464 C CA . ASN A 1 426 ? 0.234 9.919 14.305 1.00 80.62 426 ASN A CA 1
ATOM 3465 C C . ASN A 1 426 ? -0.646 10.682 13.303 1.00 80.62 426 ASN A C 1
ATOM 3467 O O . ASN A 1 426 ? -0.726 11.911 13.369 1.00 80.62 426 ASN A O 1
ATOM 3471 N N . LEU A 1 427 ? -1.336 9.969 12.406 1.00 82.69 427 LEU A N 1
ATOM 3472 C CA . LEU A 1 427 ? -2.265 10.568 11.448 1.00 82.69 427 LEU A CA 1
ATOM 3473 C C . LEU A 1 427 ? -3.547 11.023 12.146 1.00 82.69 427 LEU A C 1
ATOM 3475 O O . LEU A 1 427 ? -3.966 12.163 11.955 1.00 82.69 427 LEU A O 1
ATOM 3479 N N . ALA A 1 428 ? -4.119 10.188 13.015 1.00 86.19 428 ALA A N 1
ATOM 3480 C CA . ALA A 1 428 ? -5.273 10.556 13.831 1.00 86.19 428 ALA A CA 1
ATOM 3481 C C . ALA A 1 428 ? -4.997 11.815 14.681 1.00 86.19 428 ALA A C 1
ATOM 3483 O O . ALA A 1 428 ? -5.788 12.761 14.648 1.00 86.19 428 ALA A O 1
ATOM 3484 N N . ARG A 1 429 ? -3.821 11.908 15.325 1.00 86.56 429 ARG A N 1
ATOM 3485 C CA . ARG A 1 429 ? -3.353 13.126 16.012 1.00 86.56 429 ARG A CA 1
ATOM 3486 C C . ARG A 1 429 ? -3.270 14.325 15.058 1.00 86.56 429 ARG A C 1
ATOM 3488 O O . ARG A 1 429 ? -3.780 15.388 15.406 1.00 86.56 429 ARG A O 1
ATOM 3495 N N . LYS A 1 430 ? -2.685 14.177 13.854 1.00 89.62 430 LYS A N 1
ATOM 3496 C CA . LYS A 1 430 ? -2.620 15.262 12.845 1.00 89.62 430 LYS A CA 1
ATOM 3497 C C . LYS A 1 430 ? -4.020 15.785 12.497 1.00 89.62 430 LYS A C 1
ATOM 3499 O O . LYS A 1 430 ? -4.206 16.997 12.426 1.00 89.62 430 LYS A O 1
ATOM 3504 N N . TYR A 1 431 ? -5.005 14.905 12.309 1.00 89.44 431 TYR A N 1
ATOM 3505 C CA . TYR A 1 431 ? -6.367 15.310 11.945 1.00 89.44 431 TYR A CA 1
ATOM 3506 C C . TYR A 1 431 ? -7.163 15.917 13.101 1.00 89.44 431 TYR A C 1
ATOM 3508 O O . TYR A 1 431 ? -7.826 16.933 12.888 1.00 89.44 431 TYR A O 1
ATOM 3516 N N . PHE A 1 432 ? -7.047 15.385 14.322 1.00 88.62 432 PHE A N 1
ATOM 3517 C CA . PHE A 1 432 ? -7.627 16.034 15.500 1.00 88.62 432 PHE A CA 1
ATOM 3518 C C . PHE A 1 432 ? -7.027 17.432 15.729 1.00 88.62 432 PHE A C 1
ATOM 3520 O O . PHE A 1 432 ? -7.769 18.374 15.997 1.00 88.62 432 PHE A O 1
ATOM 3527 N N . MET A 1 433 ? -5.713 17.609 15.549 1.00 87.62 433 MET A N 1
ATOM 3528 C CA . MET A 1 433 ? -5.069 18.927 15.642 1.00 87.62 433 MET A CA 1
ATOM 3529 C C . MET A 1 433 ? -5.522 19.885 14.525 1.00 87.62 433 MET A C 1
ATOM 3531 O O . MET A 1 433 ? -5.859 21.029 14.817 1.00 87.62 433 MET A O 1
ATOM 3535 N N . ARG A 1 434 ? -5.635 19.421 13.271 1.00 88.62 434 ARG A N 1
ATOM 3536 C CA . ARG A 1 434 ? -6.148 20.243 12.153 1.00 88.62 434 ARG A CA 1
ATOM 3537 C C . ARG A 1 434 ? -7.597 20.691 12.383 1.00 88.62 434 ARG A C 1
ATOM 3539 O O . ARG A 1 434 ? -7.946 21.819 12.059 1.00 88.62 434 ARG A O 1
ATOM 3546 N N . LEU A 1 435 ? -8.438 19.835 12.970 1.00 86.69 435 LEU A N 1
ATOM 3547 C CA . LEU A 1 435 ? -9.797 20.209 13.377 1.00 86.69 435 LEU A CA 1
ATOM 3548 C C . LEU A 1 435 ? -9.780 21.230 14.528 1.00 86.69 435 LEU A C 1
ATOM 3550 O O . LEU A 1 435 ? -10.532 22.201 14.508 1.00 86.69 435 LEU A O 1
ATOM 3554 N N . LEU A 1 436 ? -8.890 21.052 15.507 1.00 86.44 436 LEU A N 1
ATOM 3555 C CA . LEU A 1 436 ? -8.735 21.958 16.646 1.00 86.44 436 LEU A CA 1
ATOM 3556 C C . LEU A 1 436 ? -8.336 23.381 16.209 1.00 86.44 436 LEU A C 1
ATOM 3558 O O . LEU A 1 436 ? -8.764 24.356 16.828 1.00 86.44 436 LEU A O 1
ATOM 3562 N N . GLU A 1 437 ? -7.541 23.510 15.150 1.00 85.50 437 GLU A N 1
ATOM 3563 C CA . GLU A 1 437 ? -7.161 24.794 14.542 1.00 85.50 437 GLU A CA 1
ATOM 3564 C C . GLU A 1 437 ? -8.329 25.484 13.812 1.00 85.50 437 GLU A C 1
ATOM 3566 O O . GLU A 1 437 ? -8.378 26.711 13.774 1.00 85.50 437 GLU A O 1
ATOM 3571 N N . GLN A 1 438 ? -9.287 24.718 13.277 1.00 82.50 438 GLN A N 1
ATOM 3572 C CA . GLN A 1 438 ? -10.461 25.242 12.561 1.00 82.50 438 GLN A CA 1
ATOM 3573 C C . GLN A 1 438 ? -11.597 25.695 13.492 1.00 82.50 438 GLN A C 1
ATOM 3575 O O . GLN A 1 438 ? -12.371 26.583 13.134 1.00 82.50 438 GLN A O 1
ATOM 3580 N N . LEU A 1 439 ? -11.719 25.094 14.679 1.00 82.00 439 LEU A N 1
ATOM 3581 C CA . LEU A 1 439 ? -12.743 25.456 15.663 1.00 82.00 439 LEU A CA 1
ATOM 3582 C C . LEU A 1 439 ? -12.436 26.804 16.338 1.00 82.00 439 LEU A C 1
ATOM 3584 O O . LEU A 1 439 ? -11.277 27.159 16.565 1.00 82.00 439 LEU A O 1
ATOM 3588 N N . SER A 1 440 ? -13.477 27.525 16.771 1.00 78.62 440 SER A N 1
ATOM 3589 C CA . SER A 1 440 ? -13.303 28.719 17.616 1.00 78.62 440 SER A CA 1
ATOM 3590 C C . SER A 1 440 ? -12.809 28.343 19.024 1.00 78.62 440 SER A C 1
ATOM 3592 O O . SER A 1 440 ? -12.988 27.206 19.464 1.00 78.62 440 SER A O 1
ATOM 3594 N N . ILE A 1 441 ? -12.183 29.274 19.756 1.00 74.69 441 ILE A N 1
ATOM 3595 C CA . ILE A 1 441 ? -11.578 29.004 21.082 1.00 74.69 441 ILE A CA 1
ATOM 3596 C C . ILE A 1 441 ? -12.613 28.519 22.115 1.00 74.69 441 ILE A C 1
ATOM 3598 O O . ILE A 1 441 ? -12.292 27.669 22.944 1.00 74.69 441 ILE A O 1
ATOM 3602 N N . ASN A 1 442 ? -13.853 29.007 22.023 1.00 70.50 442 ASN A N 1
ATOM 3603 C CA . ASN A 1 442 ? -14.948 28.688 22.947 1.00 70.50 442 ASN A CA 1
ATOM 3604 C C . ASN A 1 442 ? -15.927 27.640 22.387 1.00 70.50 442 ASN A C 1
ATOM 3606 O O . ASN A 1 442 ? -17.017 27.475 22.933 1.00 70.50 442 ASN A O 1
ATOM 3610 N N . ASP A 1 443 ? -15.576 26.963 21.292 1.00 75.19 443 ASP A N 1
ATOM 3611 C CA . ASP A 1 443 ? -16.442 25.956 20.684 1.00 75.19 443 ASP A CA 1
ATOM 3612 C C . ASP A 1 443 ? -16.608 24.737 21.617 1.00 75.19 443 ASP A C 1
ATOM 3614 O O . ASP A 1 443 ? -15.593 24.156 22.025 1.00 75.19 443 ASP A O 1
ATOM 3618 N N . PRO A 1 444 ? -17.844 24.317 21.960 1.00 74.81 444 PRO A N 1
ATOM 3619 C CA . PRO A 1 444 ? -18.080 23.137 22.789 1.00 74.81 444 PRO A CA 1
ATOM 3620 C C . PRO A 1 444 ? -17.397 21.869 22.261 1.00 74.81 444 PRO A C 1
ATOM 3622 O O . PRO A 1 444 ? -16.889 21.089 23.067 1.00 74.81 444 PRO A O 1
ATOM 3625 N N . LEU A 1 445 ? -17.281 21.705 20.935 1.00 80.19 445 LEU A N 1
ATOM 3626 C CA . LEU A 1 445 ? -16.639 20.541 20.311 1.00 80.19 445 LEU A CA 1
ATOM 3627 C C . LEU A 1 445 ? -15.146 20.427 20.658 1.00 80.19 445 LEU A C 1
ATOM 3629 O O . LEU A 1 445 ? -14.588 19.330 20.615 1.00 80.19 445 LEU A O 1
ATOM 3633 N N . ARG A 1 446 ? -14.482 21.518 21.081 1.00 82.44 446 ARG A N 1
ATOM 3634 C CA . ARG A 1 446 ? -13.106 21.438 21.607 1.00 82.44 446 ARG A CA 1
ATOM 3635 C C . ARG A 1 446 ? -13.012 20.574 22.860 1.00 82.44 446 ARG A C 1
ATOM 3637 O O . ARG A 1 446 ? -11.968 19.971 23.081 1.00 82.44 446 ARG A O 1
ATOM 3644 N N . ILE A 1 447 ? -14.049 20.535 23.702 1.00 81.88 447 ILE A N 1
ATOM 3645 C CA . ILE A 1 447 ? -14.031 19.740 24.939 1.00 81.88 447 ILE A CA 1
ATOM 3646 C C . ILE A 1 447 ? -13.951 18.252 24.595 1.00 81.88 447 ILE A C 1
ATOM 3648 O O . ILE A 1 447 ? -13.150 17.531 25.192 1.00 81.88 447 ILE A O 1
ATOM 3652 N N . ASP A 1 448 ? -14.742 17.810 23.621 1.00 81.75 448 ASP A N 1
ATOM 3653 C CA . ASP A 1 448 ? -14.764 16.419 23.170 1.00 81.75 448 ASP A CA 1
ATOM 3654 C C . ASP A 1 448 ? -13.488 16.085 22.392 1.00 81.75 448 ASP A C 1
ATOM 3656 O O . ASP A 1 448 ? -12.859 15.062 22.646 1.00 81.75 448 ASP A O 1
ATOM 3660 N N . LEU A 1 449 ? -13.003 17.012 21.563 1.00 85.44 449 LEU A N 1
ATOM 3661 C CA . LEU A 1 449 ? -11.739 16.878 20.840 1.00 85.44 449 LEU A CA 1
ATOM 3662 C C . LEU A 1 449 ? -10.512 16.791 21.767 1.00 85.44 449 LEU A C 1
ATOM 3664 O O . LEU A 1 449 ? -9.604 16.002 21.517 1.00 85.44 449 LEU A O 1
ATOM 3668 N N . TYR A 1 450 ? -10.483 17.548 22.869 1.00 85.38 450 TYR A N 1
ATOM 3669 C CA . TYR A 1 450 ? -9.454 17.414 23.907 1.00 85.38 450 TYR A CA 1
ATOM 3670 C C . TYR A 1 450 ? -9.583 16.100 24.692 1.00 85.38 450 TYR A C 1
ATOM 3672 O O . TYR A 1 450 ? -8.572 15.557 25.137 1.00 85.38 450 TYR A O 1
ATOM 3680 N N . GLN A 1 451 ? -10.794 15.562 24.871 1.00 83.12 451 GLN A N 1
ATOM 3681 C CA . GLN A 1 451 ? -10.972 14.230 25.456 1.00 83.12 451 GLN A CA 1
ATOM 3682 C C . GLN A 1 451 ? -10.496 13.133 24.501 1.00 83.12 451 GLN A C 1
ATOM 3684 O O . GLN A 1 451 ? -9.795 12.229 24.944 1.00 83.12 451 GLN A O 1
ATOM 3689 N N . ASP A 1 452 ? -10.822 13.220 23.212 1.00 83.00 452 ASP A N 1
ATOM 3690 C CA . ASP A 1 452 ? -10.396 12.258 22.193 1.00 83.00 452 ASP A CA 1
ATOM 3691 C C . ASP A 1 452 ? -8.873 12.296 21.992 1.00 83.00 452 ASP A C 1
ATOM 3693 O O . ASP A 1 452 ? -8.240 11.245 22.038 1.00 83.00 452 ASP A O 1
ATOM 3697 N N . LEU A 1 453 ? -8.247 13.481 21.937 1.00 84.06 453 LEU A N 1
ATOM 3698 C CA . LEU A 1 453 ? -6.784 13.621 22.016 1.00 84.06 453 LEU A CA 1
ATOM 3699 C C . LEU A 1 453 ? -6.223 13.023 23.319 1.00 84.06 453 LEU A C 1
ATOM 3701 O O . LEU A 1 453 ? -5.247 12.281 23.291 1.00 84.06 453 LEU A O 1
ATOM 3705 N N . GLY A 1 454 ? -6.858 13.278 24.466 1.00 77.06 454 GLY A N 1
ATOM 3706 C CA . GLY A 1 454 ? -6.446 12.729 25.762 1.00 77.06 454 GLY A CA 1
ATOM 3707 C C . GLY A 1 454 ? -6.606 11.206 25.908 1.00 77.06 454 GLY A C 1
ATOM 3708 O O . GLY A 1 454 ? -5.974 10.607 26.783 1.00 77.06 454 GLY A O 1
ATOM 3709 N N . LYS A 1 455 ? -7.442 10.566 25.084 1.00 75.38 455 LYS A N 1
ATOM 3710 C CA . LYS A 1 455 ? -7.522 9.103 24.950 1.00 75.38 455 LYS A CA 1
ATOM 3711 C C . LYS A 1 455 ? -6.495 8.601 23.931 1.00 75.38 455 LYS A C 1
ATOM 3713 O O . LYS A 1 455 ? -5.787 7.648 24.225 1.00 75.38 455 LYS A O 1
ATOM 3718 N N . LEU A 1 456 ? -6.358 9.270 22.784 1.00 75.81 456 LEU A N 1
ATOM 3719 C CA . LEU A 1 456 ? -5.397 8.912 21.741 1.00 75.81 456 LEU A CA 1
ATOM 3720 C C . LEU A 1 456 ? -3.960 8.924 22.261 1.00 75.81 456 LEU A C 1
ATOM 3722 O O . LEU A 1 456 ? -3.243 7.957 22.034 1.00 75.81 456 LEU A O 1
ATOM 3726 N N . GLU A 1 457 ? -3.541 9.969 22.981 1.00 71.62 457 GLU A N 1
ATOM 3727 C CA . GLU A 1 457 ? -2.183 10.023 23.541 1.00 71.62 457 GLU A CA 1
ATOM 3728 C C . GLU A 1 457 ? -1.970 8.921 24.589 1.00 71.62 457 GLU A C 1
ATOM 3730 O O . GLU A 1 457 ? -0.906 8.315 24.627 1.00 71.62 457 GLU A O 1
ATOM 3735 N N . ALA A 1 458 ? -2.999 8.582 25.378 1.00 61.62 458 ALA A N 1
ATOM 3736 C CA . ALA A 1 458 ? -2.927 7.475 26.331 1.00 61.62 458 ALA A CA 1
ATOM 3737 C C . ALA A 1 458 ? -2.783 6.112 25.627 1.00 61.62 458 ALA A C 1
ATOM 3739 O O . ALA A 1 458 ? -1.966 5.299 26.055 1.00 61.62 458 ALA A O 1
ATOM 3740 N N . ASN A 1 459 ? -3.519 5.883 24.533 1.00 61.53 459 ASN A N 1
ATOM 3741 C CA . ASN A 1 459 ? -3.396 4.679 23.703 1.00 61.53 459 ASN A CA 1
ATOM 3742 C C . ASN A 1 459 ? -2.059 4.633 22.939 1.00 61.53 459 ASN A C 1
ATOM 3744 O O . ASN A 1 459 ? -1.535 3.553 22.699 1.00 61.53 459 ASN A O 1
ATOM 3748 N N . ALA A 1 460 ? -1.487 5.791 22.597 1.00 54.41 460 ALA A N 1
ATOM 3749 C CA . ALA A 1 460 ? -0.161 5.925 21.992 1.00 54.41 460 ALA A CA 1
ATOM 3750 C C . ALA A 1 460 ? 0.997 5.896 23.018 1.00 54.41 460 ALA A C 1
ATOM 3752 O O . ALA A 1 460 ? 2.149 6.093 22.637 1.00 54.41 460 ALA A O 1
ATOM 3753 N N . GLY A 1 461 ? 0.708 5.682 24.309 1.00 56.88 461 GLY A N 1
ATOM 3754 C CA . GLY A 1 461 ? 1.695 5.568 25.392 1.00 56.88 461 GLY A CA 1
ATOM 3755 C C . GLY A 1 461 ? 2.141 6.884 26.050 1.00 56.88 461 GLY A C 1
ATOM 3756 O O . GLY A 1 461 ? 2.809 6.846 27.083 1.00 56.88 461 GLY A O 1
ATOM 3757 N N . ASP A 1 462 ? 1.744 8.046 25.527 1.00 64.31 462 ASP A N 1
ATOM 3758 C CA . ASP A 1 462 ? 2.138 9.366 26.035 1.00 64.31 462 ASP A CA 1
ATOM 3759 C C . ASP A 1 462 ? 1.153 9.892 27.095 1.00 64.31 462 ASP A C 1
ATOM 3761 O O . ASP A 1 462 ? 0.188 10.624 26.837 1.00 64.31 462 ASP A O 1
ATOM 3765 N N . LEU A 1 463 ? 1.396 9.479 28.338 1.00 58.75 463 LEU A N 1
ATOM 3766 C CA . LEU A 1 463 ? 0.542 9.811 29.478 1.00 58.75 463 LEU A CA 1
ATOM 3767 C C . LEU A 1 463 ? 0.583 11.295 29.847 1.00 58.75 463 LEU A C 1
ATOM 3769 O O . LEU A 1 463 ? -0.447 11.833 30.259 1.00 58.75 463 LEU A O 1
ATOM 3773 N N . ASP A 1 464 ? 1.730 11.953 29.676 1.00 63.69 464 ASP A N 1
ATOM 3774 C CA . ASP A 1 464 ? 1.907 13.360 30.033 1.00 63.69 464 ASP A CA 1
ATOM 3775 C C . ASP A 1 464 ? 1.110 14.260 29.081 1.00 63.69 464 ASP A C 1
ATOM 3777 O O . ASP A 1 464 ? 0.325 15.096 29.546 1.00 63.69 464 ASP A O 1
ATOM 3781 N N . LYS A 1 465 ? 1.182 14.022 27.760 1.00 71.81 465 LYS A N 1
ATOM 3782 C CA . LYS A 1 465 ? 0.307 14.705 26.791 1.00 71.81 465 LYS A CA 1
ATOM 3783 C C . LYS A 1 465 ? -1.165 14.361 27.015 1.00 71.81 465 LYS A C 1
ATOM 3785 O O . LYS A 1 465 ? -2.012 15.253 26.958 1.00 71.81 465 LYS A O 1
ATOM 3790 N N . SER A 1 466 ? -1.493 13.104 27.334 1.00 72.69 466 SER A N 1
ATOM 3791 C CA . SER A 1 466 ? -2.866 12.706 27.696 1.00 72.69 466 SER A CA 1
ATOM 3792 C C . SER A 1 466 ? -3.410 13.535 28.868 1.00 72.69 466 SER A C 1
ATOM 3794 O O . SER A 1 466 ? -4.519 14.074 28.794 1.00 72.69 466 SER A O 1
ATOM 3796 N N . MET A 1 467 ? -2.624 13.690 29.937 1.00 69.81 467 MET A N 1
ATOM 3797 C CA . MET A 1 467 ? -3.003 14.485 31.105 1.00 69.81 467 MET A CA 1
ATOM 3798 C C . MET A 1 467 ? -3.081 15.982 30.783 1.00 69.81 467 MET A C 1
ATOM 3800 O O . MET A 1 467 ? -3.991 16.660 31.268 1.00 69.81 467 MET A O 1
ATOM 3804 N N . GLU A 1 468 ? -2.203 16.500 29.920 1.00 83.31 468 GLU A N 1
ATOM 3805 C CA . GLU A 1 468 ? -2.269 17.883 29.440 1.00 83.31 468 GLU A CA 1
ATOM 3806 C C . GLU A 1 468 ? -3.582 18.165 28.687 1.00 83.31 468 GLU A C 1
ATOM 3808 O O . GLU A 1 468 ? -4.269 19.149 28.986 1.00 83.31 468 GLU A O 1
ATOM 3813 N N . TRP A 1 469 ? -3.982 17.287 27.760 1.00 84.38 469 TRP A N 1
ATOM 3814 C CA . TRP A 1 469 ? -5.240 17.417 27.017 1.00 84.38 469 TRP A CA 1
ATOM 3815 C C . TRP A 1 469 ? -6.471 17.290 27.921 1.00 84.38 469 TRP A C 1
ATOM 3817 O O . TRP A 1 469 ? -7.367 18.134 27.856 1.00 84.38 469 TRP A O 1
ATOM 3827 N N . ARG A 1 470 ? -6.488 16.328 28.855 1.00 83.19 470 ARG A N 1
ATOM 3828 C CA . ARG A 1 470 ? -7.562 16.199 29.863 1.00 83.19 470 ARG A CA 1
ATOM 3829 C C . ARG A 1 470 ? -7.673 17.446 30.750 1.00 83.19 470 ARG A C 1
ATOM 3831 O O . ARG A 1 470 ? -8.784 17.869 31.090 1.00 83.19 470 ARG A O 1
ATOM 3838 N N . ARG A 1 471 ? -6.545 18.089 31.083 1.00 83.50 471 ARG A N 1
ATOM 3839 C CA . ARG A 1 471 ? -6.534 19.370 31.807 1.00 83.50 471 ARG A CA 1
ATOM 3840 C C . ARG A 1 471 ? -7.143 20.495 30.966 1.00 83.50 471 ARG A C 1
ATOM 3842 O O . ARG A 1 471 ? -7.986 21.223 31.484 1.00 83.50 471 ARG A O 1
ATOM 3849 N N . LYS A 1 472 ? -6.783 20.605 29.679 1.00 87.50 472 LYS A N 1
ATOM 3850 C CA . LYS A 1 472 ? -7.369 21.584 28.737 1.00 87.50 472 LYS A CA 1
ATOM 3851 C C . LYS A 1 472 ? -8.886 21.398 28.581 1.00 87.50 472 LYS A C 1
ATOM 3853 O O . LYS A 1 472 ? -9.617 22.383 28.657 1.00 87.50 472 LYS A O 1
ATOM 3858 N N . ALA A 1 473 ? -9.368 20.156 28.464 1.00 86.44 473 ALA A N 1
ATOM 3859 C CA . ALA A 1 473 ? -10.801 19.833 28.445 1.00 86.44 473 ALA A CA 1
ATOM 3860 C C . ALA A 1 473 ? -11.525 20.317 29.712 1.00 86.44 473 ALA A C 1
ATOM 3862 O O . ALA A 1 473 ? -12.572 20.960 29.639 1.00 86.44 473 ALA A O 1
ATOM 3863 N N . THR A 1 474 ? -10.941 20.036 30.881 1.00 84.81 474 THR A N 1
ATOM 3864 C CA . THR A 1 474 ? -11.517 20.399 32.183 1.00 84.81 474 THR A CA 1
ATOM 3865 C C . THR A 1 474 ? -11.564 21.914 32.388 1.00 84.81 474 THR A C 1
ATOM 3867 O O . THR A 1 474 ? -12.550 22.435 32.906 1.00 84.81 474 THR A O 1
ATOM 3870 N N . GLU A 1 475 ? -10.516 22.626 31.977 1.00 87.38 475 GLU A N 1
ATOM 3871 C CA . GLU A 1 475 ? -10.423 24.080 32.110 1.00 87.38 475 GLU A CA 1
ATOM 3872 C C . GLU A 1 475 ? -11.421 24.801 31.193 1.00 87.38 475 GLU A C 1
ATOM 3874 O O . GLU A 1 475 ? -12.193 25.636 31.663 1.00 87.38 475 GLU A O 1
ATOM 3879 N N . LEU A 1 476 ? -11.512 24.406 29.918 1.00 84.38 476 LEU A N 1
ATOM 3880 C CA . LEU A 1 476 ? -12.496 24.976 28.993 1.00 84.38 476 LEU A CA 1
ATOM 3881 C C . LEU A 1 476 ? -13.940 24.709 29.456 1.00 84.38 476 LEU A C 1
ATOM 3883 O O . LEU A 1 476 ? -14.787 25.602 29.406 1.00 84.38 476 LEU A O 1
ATOM 3887 N N . LYS A 1 477 ? -14.215 23.511 29.993 1.00 85.38 477 LYS A N 1
ATOM 3888 C CA . LYS A 1 477 ? -15.524 23.171 30.573 1.00 85.38 477 LYS A CA 1
ATOM 3889 C C . LYS A 1 477 ? -15.897 24.100 31.732 1.00 85.38 477 LYS A C 1
ATOM 3891 O O . LYS A 1 477 ? -17.039 24.554 31.788 1.00 85.38 477 LYS A O 1
ATOM 3896 N N . LYS A 1 478 ? -14.947 24.442 32.613 1.00 84.38 478 LYS A N 1
ATOM 3897 C CA . LYS A 1 478 ? -15.160 25.422 33.694 1.00 84.38 478 LYS A CA 1
ATOM 3898 C C . LYS A 1 478 ? -15.424 26.828 33.159 1.00 84.38 478 LYS A C 1
ATOM 3900 O O . LYS A 1 478 ? -16.313 27.491 33.677 1.00 84.38 478 LYS A O 1
ATOM 3905 N N . GLN A 1 479 ? -14.704 27.267 32.126 1.00 80.81 479 GLN A N 1
ATOM 3906 C CA . GLN A 1 479 ? -14.868 28.605 31.542 1.00 80.81 479 GLN A CA 1
ATOM 3907 C C . GLN A 1 479 ? -16.230 28.775 30.845 1.00 80.81 479 GLN A C 1
ATOM 3909 O O . GLN A 1 479 ? -16.904 29.793 31.021 1.00 80.81 479 GLN A O 1
ATOM 3914 N N . ILE A 1 480 ? -16.702 27.754 30.124 1.00 79.38 480 ILE A N 1
ATOM 3915 C CA . ILE A 1 480 ? -18.053 27.753 29.534 1.00 79.38 480 ILE A CA 1
ATOM 3916 C C . ILE A 1 480 ? -19.124 27.701 30.643 1.00 79.38 480 ILE A C 1
ATOM 3918 O O . ILE A 1 480 ? -20.110 28.443 30.600 1.00 79.38 480 ILE A O 1
ATOM 3922 N N . GLN A 1 481 ? -18.912 26.906 31.697 1.00 75.44 481 GLN A N 1
ATOM 3923 C CA . GLN A 1 481 ? -19.807 26.871 32.861 1.00 75.44 481 GLN A CA 1
ATOM 3924 C C . GLN A 1 481 ? -19.850 28.201 33.630 1.00 75.44 481 GLN A C 1
ATOM 3926 O O . GLN A 1 481 ? -20.937 28.656 33.970 1.00 75.44 481 GLN A O 1
ATOM 3931 N N . SER A 1 482 ? -18.725 28.889 33.849 1.00 66.81 482 SER A N 1
ATOM 3932 C CA . SER A 1 482 ? -18.733 30.200 34.509 1.00 66.81 482 SER A CA 1
ATOM 3933 C C . SER A 1 482 ? -19.456 31.256 33.667 1.00 66.81 482 SER A C 1
ATOM 3935 O O . SER A 1 482 ? -20.251 32.025 34.204 1.00 66.81 482 SER A O 1
ATOM 3937 N N . THR A 1 483 ? -19.255 31.238 32.345 1.00 59.19 483 THR A N 1
ATOM 3938 C CA . THR A 1 483 ? -19.882 32.183 31.402 1.00 59.19 483 THR A CA 1
ATOM 3939 C C . THR A 1 483 ? -21.385 31.936 31.215 1.00 59.19 483 THR A C 1
ATOM 3941 O O . THR A 1 483 ? -22.126 32.866 30.920 1.00 59.19 483 THR A O 1
ATOM 3944 N N . SER A 1 484 ? -21.864 30.708 31.432 1.00 55.25 484 SER A N 1
ATOM 3945 C CA . SER A 1 484 ? -23.304 30.404 31.503 1.00 55.25 484 SER A CA 1
ATOM 3946 C C . SER A 1 484 ? -23.895 30.623 32.907 1.00 55.25 484 SER A C 1
ATOM 3948 O O . SER A 1 484 ? -25.057 30.992 33.042 1.00 55.25 484 SER A O 1
ATOM 3950 N N . SER A 1 485 ? -23.100 30.500 33.976 1.00 44.38 485 SER A N 1
ATOM 3951 C CA . SER A 1 485 ? -23.556 30.778 35.349 1.00 44.38 485 SER A CA 1
ATOM 3952 C C . SER A 1 485 ? -23.798 32.267 35.637 1.00 44.38 485 SER A C 1
ATOM 3954 O O . SER A 1 485 ? -24.554 32.599 36.548 1.00 44.38 485 SER A O 1
ATOM 3956 N N . SER A 1 486 ? -23.224 33.177 34.840 1.00 46.38 486 SER A N 1
ATOM 3957 C CA . SER A 1 486 ? -23.535 34.611 34.914 1.00 46.38 486 SER A CA 1
ATOM 3958 C C . SER A 1 486 ? -24.915 34.970 34.340 1.00 46.38 486 SER A C 1
ATOM 3960 O O . SER A 1 486 ? -25.372 36.090 34.562 1.00 46.38 486 SER A O 1
ATOM 3962 N N . SER A 1 487 ? -25.605 34.040 33.660 1.00 46.34 487 SER A N 1
ATOM 3963 C CA . SER A 1 487 ? -26.968 34.234 33.143 1.00 46.34 487 SER A CA 1
ATOM 3964 C C . SER A 1 487 ? -28.062 33.453 33.888 1.00 46.34 487 SER A C 1
ATOM 3966 O O . SER A 1 487 ? -29.241 33.710 33.646 1.00 46.34 487 SER A O 1
ATOM 3968 N N . VAL A 1 488 ? -27.725 32.564 34.838 1.00 34.62 488 VAL A N 1
ATOM 3969 C CA . VAL A 1 488 ? -28.715 31.849 35.673 1.00 34.62 488 VAL A CA 1
ATOM 3970 C C . VAL A 1 488 ? -28.302 31.829 37.147 1.00 34.62 488 VAL A C 1
ATOM 3972 O O . VAL A 1 488 ? -27.399 31.108 37.564 1.00 34.62 488 VAL A O 1
ATOM 3975 N N . SER A 1 489 ? -29.014 32.603 37.969 1.00 32.06 489 SER A N 1
ATOM 3976 C CA . SER A 1 489 ? -28.757 32.708 39.409 1.00 32.06 489 SER A CA 1
ATOM 3977 C C . SER A 1 489 ? -29.574 31.717 40.255 1.00 32.06 489 SER A C 1
ATOM 3979 O O . SER A 1 489 ? -30.782 31.613 40.057 1.00 32.06 489 SER A O 1
ATOM 3981 N N . LYS A 1 490 ? -28.945 31.193 41.321 1.00 33.91 490 LYS A N 1
ATOM 3982 C CA . LYS A 1 490 ? -29.531 30.562 42.534 1.00 33.91 490 LYS A CA 1
ATOM 3983 C C . LYS A 1 490 ? -30.140 29.148 42.410 1.00 33.91 490 LYS A C 1
ATOM 3985 O O . LYS A 1 490 ? -31.306 29.004 42.067 1.00 33.91 490 LYS A O 1
ATOM 3990 N N . SER A 1 491 ? -29.474 28.175 43.040 1.00 26.98 491 SER A N 1
ATOM 3991 C CA . SER A 1 491 ? -29.895 27.651 44.362 1.00 26.98 491 SER A CA 1
ATOM 3992 C C . SER A 1 491 ? -28.757 26.871 45.061 1.00 26.98 491 SER A C 1
ATOM 3994 O O . SER A 1 491 ? -27.850 26.364 44.409 1.00 26.98 491 SER A O 1
ATOM 3996 N N . LYS A 1 492 ? -28.758 26.849 46.405 1.00 27.45 492 LYS A N 1
ATOM 3997 C CA . LYS A 1 492 ? -27.835 26.069 47.272 1.00 27.45 492 LYS A CA 1
ATOM 3998 C C . LYS A 1 492 ? -28.487 24.699 47.606 1.00 27.45 492 LYS A C 1
ATOM 4000 O O . LYS A 1 492 ? -29.693 24.587 47.425 1.00 27.45 492 LYS A O 1
ATOM 4005 N N . ASN A 1 493 ? -27.825 23.634 48.087 1.00 26.12 493 ASN A N 1
ATOM 4006 C CA . ASN A 1 493 ? -27.030 23.479 49.330 1.00 26.12 493 ASN A CA 1
ATOM 4007 C C . ASN A 1 493 ? -26.195 22.157 49.334 1.00 26.12 493 ASN A C 1
ATOM 4009 O O . ASN A 1 493 ? -26.498 21.276 48.532 1.00 26.12 493 ASN A O 1
ATOM 4013 N N . PRO A 1 494 ? -25.212 21.979 50.253 1.00 37.34 494 PRO A N 1
ATOM 4014 C CA . PRO A 1 494 ? -24.367 20.770 50.372 1.00 37.34 494 PRO A CA 1
ATOM 4015 C C . PRO A 1 494 ? -24.536 19.935 51.675 1.00 37.34 494 PRO A C 1
ATOM 4017 O O . PRO A 1 494 ? -24.824 20.513 52.721 1.00 37.34 494 PRO A O 1
ATOM 4020 N N . VAL A 1 495 ? -24.243 18.616 51.615 1.00 25.78 495 VAL A N 1
ATOM 4021 C CA . VAL A 1 495 ? -23.937 17.655 52.726 1.00 25.78 495 VAL A CA 1
ATOM 4022 C C . VAL A 1 495 ? -23.168 16.431 52.142 1.00 25.78 495 VAL A C 1
ATOM 4024 O O . VAL A 1 495 ? -23.489 16.046 51.022 1.00 25.78 495 VAL A O 1
ATOM 4027 N N . GLY A 1 496 ? -22.197 15.744 52.779 1.00 22.75 496 GLY A N 1
ATOM 4028 C CA . GLY A 1 496 ? -21.240 16.210 53.801 1.00 22.75 496 GLY A CA 1
ATOM 4029 C C . GLY A 1 496 ? -20.960 15.331 55.048 1.00 22.75 496 GLY A C 1
ATOM 4030 O O . GLY A 1 496 ? -21.187 15.851 56.133 1.00 22.75 496 GLY A O 1
ATOM 4031 N N . GLU A 1 497 ? -20.419 14.094 54.961 1.00 23.38 497 GLU A N 1
ATOM 4032 C CA . GLU A 1 497 ? -19.999 13.312 56.164 1.00 23.38 497 GLU A CA 1
ATOM 4033 C C . GLU A 1 497 ? -18.788 12.347 55.984 1.00 23.38 497 GLU A C 1
ATOM 4035 O O . GLU A 1 497 ? -18.467 11.928 54.873 1.00 23.38 497 GLU A O 1
ATOM 4040 N N . ASN A 1 498 ? -18.113 12.037 57.105 1.00 23.83 498 ASN A N 1
ATOM 4041 C CA . ASN A 1 498 ? -16.945 11.142 57.301 1.00 23.83 498 ASN A CA 1
ATOM 4042 C C . ASN A 1 498 ? -17.383 9.805 57.948 1.00 23.83 498 ASN A C 1
ATOM 4044 O O . ASN A 1 498 ? -18.448 9.795 58.553 1.00 23.83 498 ASN A O 1
ATOM 4048 N N . ILE A 1 499 ? -16.527 8.759 57.963 1.00 24.23 499 ILE A N 1
ATOM 4049 C CA . ILE A 1 499 ? -16.221 7.898 59.148 1.00 24.23 499 ILE A CA 1
ATOM 4050 C C . ILE A 1 499 ? -15.110 6.854 58.851 1.00 24.23 499 ILE A C 1
ATOM 4052 O O . ILE A 1 499 ? -14.738 6.635 57.700 1.00 24.23 499 ILE A O 1
ATOM 4056 N N . ASP A 1 500 ? -14.529 6.315 59.929 1.00 23.17 500 ASP A N 1
ATOM 4057 C CA . ASP A 1 500 ? -13.205 5.680 60.083 1.00 23.17 500 ASP A CA 1
ATOM 4058 C C . ASP A 1 500 ? -13.197 4.119 60.058 1.00 23.17 500 ASP A C 1
ATOM 4060 O O . ASP A 1 500 ? -14.232 3.464 59.934 1.00 23.17 500 ASP A O 1
ATOM 4064 N N . LEU A 1 501 ? -12.003 3.525 60.181 1.00 25.75 501 LEU A N 1
ATOM 4065 C CA . LEU A 1 501 ? -11.654 2.091 60.159 1.00 25.75 501 LEU A CA 1
ATOM 4066 C C . LEU A 1 501 ? -11.798 1.377 61.528 1.00 25.75 501 LEU A C 1
ATOM 4068 O O . LEU A 1 501 ? -11.448 1.976 62.539 1.00 25.75 501 LEU A O 1
ATOM 4072 N N . GLN A 1 502 ? -12.122 0.062 61.550 1.00 23.75 502 GLN A N 1
ATOM 4073 C CA . GLN A 1 502 ? -11.338 -1.025 62.222 1.00 23.75 502 GLN A CA 1
ATOM 4074 C C . GLN A 1 502 ? -12.043 -2.414 62.329 1.00 23.75 502 GLN A C 1
ATOM 4076 O O . GLN A 1 502 ? -13.160 -2.488 62.820 1.00 23.75 502 GLN A O 1
ATOM 4081 N N . GLN A 1 503 ? -11.283 -3.490 62.012 1.00 24.34 503 GLN A N 1
ATOM 4082 C CA . GLN A 1 503 ? -11.260 -4.869 62.605 1.00 24.34 503 GLN A CA 1
ATOM 4083 C C . GLN A 1 503 ? -12.547 -5.766 62.574 1.00 24.34 503 GLN A C 1
ATOM 4085 O O . GLN A 1 503 ? -13.656 -5.268 62.478 1.00 24.34 503 GLN A O 1
ATOM 4090 N N . ASP A 1 504 ? -12.520 -7.119 62.613 1.00 23.98 504 ASP A N 1
ATOM 4091 C CA . ASP A 1 504 ? -11.438 -8.111 62.833 1.00 23.98 504 ASP A CA 1
ATOM 4092 C C . ASP A 1 504 ? -11.702 -9.513 62.179 1.00 23.98 504 ASP A C 1
ATOM 4094 O O . ASP A 1 504 ? -12.843 -9.901 61.946 1.00 23.98 504 ASP A O 1
ATOM 4098 N N . ARG A 1 505 ? -10.621 -10.290 61.965 1.00 23.52 505 ARG A N 1
ATOM 4099 C CA . ARG A 1 505 ? -10.451 -11.778 61.828 1.00 23.52 505 ARG A CA 1
ATOM 4100 C C . ARG A 1 505 ? -11.619 -12.739 61.460 1.00 23.52 505 ARG A C 1
ATOM 4102 O O . ARG A 1 505 ? -12.525 -12.945 62.262 1.00 23.52 505 ARG A O 1
ATOM 4109 N N . ARG A 1 506 ? -11.331 -13.683 60.534 1.00 23.84 506 ARG A N 1
ATOM 4110 C CA . ARG A 1 506 ? -10.807 -15.051 60.858 1.00 23.84 506 ARG A CA 1
ATOM 4111 C C . ARG A 1 506 ? -10.377 -15.873 59.624 1.00 23.84 506 ARG A C 1
ATOM 4113 O O . ARG A 1 506 ? -11.053 -15.892 58.607 1.00 23.84 506 ARG A O 1
ATOM 4120 N N . VAL A 1 507 ? -9.274 -16.610 59.779 1.00 23.97 507 VAL A N 1
ATOM 4121 C CA . VAL A 1 507 ? -8.758 -17.660 58.872 1.00 23.97 507 VAL A CA 1
ATOM 4122 C C . VAL A 1 507 ? -9.172 -19.036 59.409 1.00 23.97 507 VAL A C 1
ATOM 4124 O O . VAL A 1 507 ? -9.160 -19.188 60.628 1.00 23.97 507 VAL A O 1
ATOM 4127 N N . TRP A 1 508 ? -9.498 -20.008 58.540 1.00 20.80 508 TRP A N 1
ATOM 4128 C CA . TRP A 1 508 ? -9.017 -21.416 58.551 1.00 20.80 508 TRP A CA 1
ATOM 4129 C C . TRP A 1 508 ? -9.729 -22.277 57.480 1.00 20.80 508 TRP A C 1
ATOM 4131 O O . TRP A 1 508 ? -10.908 -22.083 57.212 1.00 20.80 508 TRP A O 1
ATOM 4141 N N . ASN A 1 509 ? -9.004 -23.273 56.948 1.00 22.55 509 ASN A N 1
ATOM 4142 C CA . ASN A 1 509 ? -9.459 -24.406 56.113 1.00 22.55 509 ASN A CA 1
ATOM 4143 C C . ASN A 1 509 ? -9.928 -24.136 54.664 1.00 2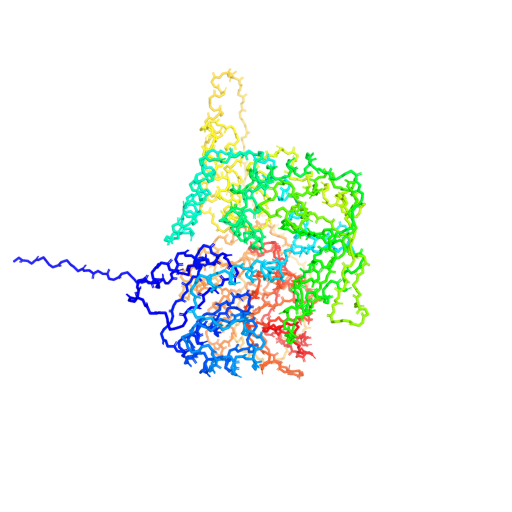2.55 509 ASN A C 1
ATOM 4145 O O . ASN A 1 509 ? -11.121 -24.175 54.395 1.00 22.55 509 ASN A O 1
ATOM 4149 N N . ILE A 1 510 ? -8.980 -24.088 53.715 1.00 23.73 510 ILE A N 1
ATOM 4150 C CA . ILE A 1 510 ? -8.730 -25.230 52.802 1.00 23.73 510 ILE A CA 1
ATOM 4151 C C . ILE A 1 510 ? -7.204 -25.378 52.649 1.00 23.73 510 ILE A C 1
ATOM 4153 O O . ILE A 1 510 ? -6.560 -24.611 51.940 1.00 23.73 510 ILE A O 1
ATOM 4157 N N . LEU A 1 511 ? -6.616 -26.348 53.352 1.00 22.58 511 LEU A N 1
ATOM 4158 C CA . LEU A 1 511 ? -5.206 -26.736 53.226 1.00 22.58 511 LEU A CA 1
ATOM 4159 C C . LEU A 1 511 ? -5.121 -28.264 53.210 1.00 22.58 511 LEU A C 1
ATOM 4161 O O . LEU A 1 511 ? -4.819 -28.897 54.218 1.00 22.58 511 LEU A O 1
ATOM 4165 N N . GLN A 1 512 ? -5.424 -28.853 52.057 1.00 25.66 512 GLN A N 1
ATOM 4166 C CA . GLN A 1 512 ? -5.174 -30.266 51.798 1.00 25.66 512 GLN A CA 1
ATOM 4167 C C . GLN A 1 512 ? -4.990 -30.451 50.289 1.00 25.66 512 GLN A C 1
ATOM 4169 O O . GLN A 1 512 ? -5.968 -30.600 49.576 1.00 25.66 512 GLN A O 1
ATOM 4174 N N . ASP A 1 513 ? -3.740 -30.253 49.847 1.00 23.94 513 ASP A N 1
ATOM 4175 C CA . ASP A 1 513 ? -3.107 -30.721 48.589 1.00 23.94 513 ASP A CA 1
ATOM 4176 C C . ASP A 1 513 ? -1.672 -30.132 48.492 1.00 23.94 513 ASP A C 1
ATOM 4178 O O . ASP A 1 513 ? -1.219 -29.612 47.473 1.00 23.94 513 ASP A O 1
ATOM 4182 N N . LEU A 1 514 ? -0.940 -30.151 49.618 1.00 25.98 514 LEU A N 1
ATOM 4183 C CA . LEU A 1 514 ? 0.467 -29.728 49.721 1.00 25.98 514 LEU A CA 1
ATOM 4184 C C . LEU A 1 514 ? 1.337 -30.850 50.308 1.00 25.98 514 LEU A C 1
ATOM 4186 O O . LEU A 1 514 ? 2.098 -30.643 51.252 1.00 25.98 514 LEU A O 1
ATOM 4190 N N . GLN A 1 515 ? 1.224 -32.040 49.726 1.00 27.06 515 GLN A N 1
ATOM 4191 C CA . GLN A 1 515 ? 2.196 -33.124 49.856 1.00 27.06 515 GLN A CA 1
ATOM 4192 C C . GLN A 1 515 ? 2.393 -33.726 48.464 1.00 27.06 515 GLN A C 1
ATOM 4194 O O . GLN A 1 515 ? 1.499 -34.409 47.989 1.00 27.06 515 GLN A O 1
ATOM 4199 N N . ASP A 1 516 ? 3.497 -33.331 47.811 1.00 26.25 516 ASP A N 1
ATOM 4200 C CA . ASP A 1 516 ? 4.232 -34.040 46.736 1.00 26.25 516 ASP A CA 1
ATOM 4201 C C . ASP A 1 516 ? 5.180 -33.069 45.995 1.00 26.25 516 ASP A C 1
ATOM 4203 O O . ASP A 1 516 ? 5.122 -32.902 44.782 1.00 26.25 516 ASP A O 1
ATOM 4207 N N . PHE A 1 517 ? 6.063 -32.380 46.734 1.00 28.11 517 PHE A N 1
ATOM 4208 C CA . PHE A 1 517 ? 7.171 -31.591 46.159 1.00 28.11 517 PHE A CA 1
ATOM 4209 C C . PHE A 1 517 ? 8.419 -31.589 47.066 1.00 28.11 517 PHE A C 1
ATOM 4211 O O . PHE A 1 517 ? 9.083 -30.570 47.261 1.00 28.11 517 PHE A O 1
ATOM 4218 N N . GLU A 1 518 ? 8.772 -32.760 47.597 1.00 29.61 518 GLU A N 1
ATOM 4219 C CA . GLU A 1 518 ? 10.127 -33.043 48.079 1.00 29.61 518 GLU A CA 1
ATOM 4220 C C . GLU A 1 518 ? 10.697 -34.238 47.309 1.00 29.61 518 GLU A C 1
ATOM 4222 O O . GLU A 1 518 ? 10.475 -35.372 47.701 1.00 29.61 518 GLU A O 1
ATOM 4227 N N . GLU A 1 519 ? 11.423 -33.973 46.213 1.00 26.52 519 GLU A N 1
ATOM 4228 C CA . GLU A 1 519 ? 12.736 -34.584 45.932 1.00 26.52 519 GLU A CA 1
ATOM 4229 C C . GLU A 1 519 ? 13.402 -33.985 44.668 1.00 26.52 519 GLU A C 1
ATOM 4231 O O . GLU A 1 519 ? 12.978 -34.230 43.548 1.00 26.52 519 GLU A O 1
ATOM 4236 N N . ILE A 1 520 ? 14.487 -33.220 44.893 1.00 32.19 520 ILE A N 1
ATOM 4237 C CA . ILE A 1 520 ? 15.754 -33.194 44.113 1.00 32.19 520 ILE A CA 1
ATOM 4238 C C . ILE A 1 520 ? 15.643 -32.869 42.592 1.00 32.19 520 ILE A C 1
ATOM 4240 O O . ILE A 1 520 ? 15.084 -33.618 41.810 1.00 32.19 520 ILE A O 1
ATOM 4244 N N . SER A 1 521 ? 16.257 -31.821 42.024 1.00 26.94 521 SER A N 1
ATOM 4245 C CA . SER A 1 521 ? 17.514 -31.116 42.341 1.00 26.94 521 SER A CA 1
ATOM 4246 C C . SER A 1 521 ? 17.428 -29.637 41.905 1.00 26.94 521 SER A C 1
ATOM 4248 O O . SER A 1 521 ? 16.859 -29.319 40.865 1.00 26.94 521 SER A O 1
ATOM 4250 N N . VAL A 1 522 ? 17.991 -28.715 42.698 1.00 38.53 522 VAL A N 1
ATOM 4251 C CA . VAL A 1 522 ? 17.683 -27.267 42.640 1.00 38.53 522 VAL A CA 1
ATOM 4252 C C . VAL A 1 522 ? 18.907 -26.396 42.326 1.00 38.53 522 VAL A C 1
ATOM 4254 O O . VAL A 1 522 ? 20.001 -26.702 42.795 1.00 38.53 522 VAL A O 1
ATOM 4257 N N . PRO A 1 523 ? 18.708 -25.197 41.741 1.00 38.75 523 PRO A N 1
ATOM 4258 C CA . PRO A 1 523 ? 19.628 -24.071 41.919 1.00 38.75 523 PRO A CA 1
ATOM 4259 C C . PRO A 1 523 ? 19.046 -22.911 42.764 1.00 38.75 523 PRO A C 1
ATOM 4261 O O . PRO A 1 523 ? 19.673 -21.863 42.891 1.00 38.75 523 PRO A O 1
ATOM 4264 N N . PHE A 1 524 ? 17.870 -23.079 43.381 1.00 51.34 524 PHE A N 1
ATOM 4265 C CA . PHE A 1 524 ? 17.146 -22.045 44.143 1.00 51.34 524 PHE A CA 1
ATOM 4266 C C . PHE A 1 524 ? 17.350 -22.127 45.671 1.00 51.34 524 PHE A C 1
ATOM 4268 O O . PHE A 1 524 ? 16.406 -21.999 46.458 1.00 51.34 524 PHE A O 1
ATOM 4275 N N . ARG A 1 525 ? 18.589 -22.347 46.131 1.00 44.88 525 ARG A N 1
ATOM 4276 C CA . ARG A 1 525 ? 18.903 -22.458 47.570 1.00 44.88 525 ARG A CA 1
ATOM 4277 C C . ARG A 1 525 ? 18.592 -21.129 48.288 1.00 44.88 525 ARG A C 1
ATOM 4279 O O . ARG A 1 525 ? 19.332 -20.160 48.155 1.00 44.88 525 ARG A O 1
ATOM 4286 N N . GLY A 1 526 ? 17.484 -21.092 49.033 1.00 54.91 526 GLY A N 1
ATOM 4287 C CA . GLY A 1 526 ? 17.000 -19.923 49.786 1.00 54.91 526 GLY A CA 1
ATOM 4288 C C . GLY A 1 526 ? 15.689 -19.308 49.274 1.00 54.91 526 GLY A C 1
ATOM 4289 O O . GLY A 1 526 ? 14.933 -18.783 50.083 1.00 54.91 526 GLY A O 1
ATOM 4290 N N . TYR A 1 527 ? 15.355 -19.446 47.985 1.00 67.12 527 TYR A N 1
ATOM 4291 C CA . TYR A 1 527 ? 14.137 -18.866 47.389 1.00 67.12 527 TYR A CA 1
ATOM 4292 C C . TYR A 1 527 ? 12.843 -19.373 48.044 1.00 67.12 527 TYR A C 1
ATOM 4294 O O . TYR A 1 527 ? 11.965 -18.586 48.383 1.00 67.12 527 TYR A O 1
ATOM 4302 N N . ALA A 1 528 ? 12.741 -20.685 48.290 1.00 61.03 528 ALA A N 1
ATOM 4303 C CA . ALA A 1 528 ? 11.558 -21.289 48.908 1.00 61.03 528 ALA A CA 1
ATOM 4304 C C . ALA A 1 528 ? 11.246 -20.713 50.306 1.00 61.03 528 ALA A C 1
ATOM 4306 O O . ALA A 1 528 ? 10.087 -20.694 50.712 1.00 61.03 528 ALA A O 1
ATOM 4307 N N . LYS A 1 529 ? 12.271 -20.203 51.007 1.00 69.62 529 LYS A N 1
ATOM 4308 C CA . LYS A 1 529 ? 12.174 -19.584 52.338 1.00 69.62 529 LYS A CA 1
ATOM 4309 C C . LYS A 1 529 ? 11.973 -18.063 52.297 1.00 69.62 529 LYS A C 1
ATOM 4311 O O . LYS A 1 529 ? 11.894 -17.454 53.360 1.00 69.62 529 LYS A O 1
ATOM 4316 N N . MET A 1 530 ? 11.909 -17.441 51.115 1.00 76.88 530 MET A N 1
ATOM 4317 C CA . MET A 1 530 ? 11.630 -16.007 51.016 1.00 76.88 530 MET A CA 1
ATOM 4318 C C . MET A 1 530 ? 10.181 -15.713 51.428 1.00 76.88 530 MET A C 1
ATOM 4320 O O . MET A 1 530 ? 9.270 -16.393 50.936 1.00 76.88 530 MET A O 1
ATOM 4324 N N . PRO A 1 531 ? 9.949 -14.710 52.297 1.00 86.12 531 PRO A N 1
ATOM 4325 C CA . PRO A 1 531 ? 8.603 -14.254 52.610 1.00 86.12 531 PRO A CA 1
ATOM 4326 C C . PRO A 1 531 ? 7.941 -13.657 51.364 1.00 86.12 531 PRO A C 1
ATOM 4328 O O . PRO A 1 531 ? 8.612 -13.112 50.486 1.00 86.12 531 PRO A O 1
ATOM 4331 N N . LEU A 1 532 ? 6.613 -13.747 51.299 1.00 90.31 532 LEU A N 1
ATOM 4332 C CA . LEU A 1 532 ? 5.834 -12.917 50.386 1.00 90.31 532 LEU A CA 1
ATOM 4333 C C . LEU A 1 532 ? 5.812 -11.492 50.962 1.00 90.31 532 LEU A C 1
ATOM 4335 O O . LEU A 1 532 ? 5.540 -11.321 52.149 1.00 90.31 532 LEU A O 1
ATOM 4339 N N . VAL A 1 533 ? 6.143 -10.499 50.141 1.00 93.81 533 VAL A N 1
ATOM 4340 C CA . VAL A 1 533 ? 6.298 -9.086 50.533 1.00 93.81 533 VAL A CA 1
ATOM 4341 C C . VAL A 1 533 ? 5.560 -8.184 49.543 1.00 93.81 533 VAL A C 1
ATOM 4343 O O . VAL A 1 533 ? 5.197 -8.637 48.456 1.00 93.81 533 VAL A O 1
ATOM 4346 N N . SER A 1 534 ? 5.339 -6.915 49.894 1.00 96.44 534 SER A N 1
ATOM 4347 C CA . SER A 1 534 ? 4.710 -5.948 48.983 1.00 96.44 534 SER A CA 1
ATOM 4348 C C . SER A 1 534 ? 5.576 -5.680 47.747 1.00 96.44 534 SER A C 1
ATOM 4350 O O . SER A 1 534 ? 6.788 -5.902 47.764 1.00 96.44 534 SER A O 1
ATOM 4352 N N . LEU A 1 535 ? 4.996 -5.137 46.672 1.00 96.75 535 LEU A N 1
ATOM 4353 C CA . LEU A 1 535 ? 5.726 -4.852 45.434 1.00 96.75 535 LEU A CA 1
ATOM 4354 C C . LEU A 1 535 ? 6.898 -3.886 45.661 1.00 96.75 535 LEU A C 1
ATOM 4356 O O . LEU A 1 535 ? 7.972 -4.073 45.094 1.00 96.75 535 LEU A O 1
ATOM 4360 N N . MET A 1 536 ? 6.720 -2.881 46.525 1.00 96.75 536 MET A N 1
ATOM 4361 C CA . MET A 1 536 ? 7.764 -1.895 46.829 1.00 96.75 536 MET A CA 1
ATOM 4362 C C . MET A 1 536 ? 8.953 -2.517 47.577 1.00 96.75 536 MET A C 1
ATOM 4364 O O . MET A 1 536 ? 10.106 -2.196 47.284 1.00 96.75 536 MET A O 1
ATOM 4368 N N . GLU A 1 537 ? 8.695 -3.443 48.501 1.00 95.00 537 GLU A N 1
ATOM 4369 C CA . GLU A 1 537 ? 9.740 -4.230 49.166 1.00 95.00 537 GLU A CA 1
ATOM 4370 C C . GLU A 1 537 ? 10.389 -5.213 48.181 1.00 95.00 537 GLU A C 1
ATOM 4372 O O . GLU A 1 537 ? 11.613 -5.333 48.137 1.00 95.00 537 GLU A O 1
ATOM 4377 N N . ALA A 1 538 ? 9.584 -5.859 47.332 1.00 95.19 538 ALA A N 1
ATOM 4378 C CA . ALA A 1 538 ? 10.029 -6.847 46.356 1.00 95.19 538 ALA A CA 1
ATOM 4379 C C . ALA A 1 538 ? 11.027 -6.283 45.331 1.00 95.19 538 ALA A C 1
ATOM 4381 O O . ALA A 1 538 ? 11.960 -6.989 44.947 1.00 95.19 538 ALA A O 1
ATOM 4382 N N . VAL A 1 539 ? 10.862 -5.019 44.917 1.00 96.62 539 VAL A N 1
ATOM 4383 C CA . VAL A 1 539 ? 11.786 -4.335 43.992 1.00 96.62 539 VAL A CA 1
ATOM 4384 C C . VAL A 1 539 ? 12.943 -3.609 44.682 1.00 96.62 539 VAL A C 1
ATOM 4386 O O . VAL A 1 539 ? 13.852 -3.138 44.003 1.00 96.62 539 VAL A O 1
ATOM 4389 N N . THR A 1 540 ? 12.963 -3.512 46.014 1.00 95.62 540 THR A N 1
ATOM 4390 C CA . THR A 1 540 ? 14.023 -2.778 46.731 1.00 95.62 540 THR A CA 1
ATOM 4391 C C . THR A 1 540 ? 15.437 -3.343 46.484 1.00 95.62 540 THR A C 1
ATOM 4393 O O . THR A 1 540 ? 16.344 -2.549 46.234 1.00 95.62 540 THR A O 1
ATOM 4396 N N . PRO A 1 541 ? 15.668 -4.673 46.434 1.00 95.31 541 PRO A N 1
ATOM 4397 C CA . PRO A 1 541 ? 16.974 -5.227 46.060 1.00 95.31 541 PRO A CA 1
ATOM 4398 C C . PRO A 1 541 ? 17.381 -4.972 44.598 1.00 95.31 541 PRO A C 1
ATOM 4400 O O . PRO A 1 541 ? 18.536 -5.201 44.247 1.00 95.31 541 PRO A O 1
ATOM 4403 N N . LEU A 1 542 ? 16.453 -4.525 43.743 1.00 95.44 542 LEU A N 1
ATOM 4404 C CA . LEU A 1 542 ? 16.676 -4.301 42.312 1.00 95.44 542 LEU A CA 1
ATOM 4405 C C . LEU A 1 542 ? 17.111 -2.870 41.978 1.00 95.44 542 LEU A C 1
ATOM 4407 O O . LEU A 1 542 ? 17.511 -2.634 40.846 1.00 95.44 542 LEU A O 1
ATOM 4411 N N . ILE A 1 543 ? 17.076 -1.922 42.923 1.00 93.94 543 ILE A N 1
ATOM 4412 C CA . ILE A 1 543 ? 17.368 -0.495 42.665 1.00 93.94 543 ILE A CA 1
ATOM 4413 C C . ILE A 1 543 ? 18.769 -0.283 42.067 1.00 93.94 543 ILE A C 1
ATOM 4415 O O . ILE A 1 543 ? 18.951 0.570 41.205 1.00 93.94 543 ILE A O 1
ATOM 4419 N N . SER A 1 544 ? 19.761 -1.070 42.493 1.00 89.50 544 SER A N 1
ATOM 4420 C CA . SER A 1 544 ? 21.134 -1.004 41.968 1.00 89.50 544 SER A CA 1
ATOM 4421 C C . SER A 1 544 ? 21.298 -1.600 40.565 1.00 89.50 544 SER A C 1
ATOM 4423 O O . SER A 1 544 ? 22.314 -1.352 39.924 1.00 89.50 544 SER A O 1
ATOM 4425 N N . ILE A 1 545 ? 20.322 -2.386 40.103 1.00 91.00 545 ILE A N 1
ATOM 4426 C CA . ILE A 1 545 ? 20.269 -2.977 38.758 1.00 91.00 545 ILE A CA 1
ATOM 4427 C C . ILE A 1 545 ? 19.409 -2.095 37.842 1.00 91.00 545 ILE A C 1
ATOM 4429 O O . ILE A 1 545 ? 19.768 -1.856 36.697 1.00 91.00 545 ILE A O 1
ATOM 4433 N N . LEU A 1 546 ? 18.285 -1.600 38.368 1.00 92.06 546 LEU A N 1
ATOM 4434 C CA . LEU A 1 546 ? 17.250 -0.844 37.672 1.00 92.06 546 LEU A CA 1
ATOM 4435 C C . LEU A 1 546 ? 16.934 0.450 38.451 1.00 92.06 546 LEU A C 1
ATOM 4437 O O . LEU A 1 546 ? 16.004 0.462 39.264 1.00 92.06 546 LEU A O 1
ATOM 4441 N N . PRO A 1 547 ? 17.654 1.563 38.215 1.00 87.88 547 PRO A N 1
ATOM 4442 C CA . PRO A 1 547 ? 17.530 2.779 39.029 1.00 87.88 547 PRO A CA 1
ATOM 4443 C C . PRO A 1 547 ? 16.110 3.361 39.103 1.00 87.88 547 PRO A C 1
ATOM 4445 O O . PRO A 1 547 ? 15.710 3.910 40.129 1.00 87.88 547 PRO A O 1
ATOM 4448 N N . LYS A 1 548 ? 15.315 3.209 38.034 1.00 89.69 548 LYS A N 1
ATOM 4449 C CA . LYS A 1 548 ? 13.935 3.719 37.945 1.00 89.69 548 LYS A CA 1
ATOM 4450 C C . LYS A 1 548 ? 12.874 2.777 38.541 1.00 89.69 548 LYS A C 1
ATOM 4452 O O . LYS A 1 548 ? 11.700 3.150 38.581 1.00 89.69 548 LYS A O 1
ATOM 4457 N N . ILE A 1 549 ? 13.232 1.574 39.012 1.00 94.31 549 ILE A N 1
ATOM 4458 C CA . ILE A 1 549 ? 12.251 0.503 39.279 1.00 94.31 549 ILE A CA 1
ATOM 4459 C C . ILE A 1 549 ? 11.184 0.869 40.315 1.00 94.31 549 ILE A C 1
ATOM 4461 O O . ILE A 1 549 ? 10.023 0.507 40.154 1.00 94.31 549 ILE A O 1
ATOM 4465 N N . GLN A 1 550 ? 11.535 1.641 41.347 1.00 93.06 550 GLN A N 1
ATOM 4466 C CA . GLN A 1 550 ? 10.573 2.095 42.358 1.00 93.06 550 GLN A CA 1
ATOM 4467 C C . GLN A 1 550 ? 9.507 3.045 41.792 1.00 93.06 550 GLN A C 1
ATOM 4469 O O . GLN A 1 550 ? 8.393 3.095 42.314 1.00 93.06 550 GLN A O 1
ATOM 4474 N N . THR A 1 551 ? 9.825 3.803 40.740 1.00 91.31 551 THR A N 1
ATOM 4475 C CA . THR A 1 551 ? 8.865 4.690 40.072 1.00 91.31 551 THR A CA 1
ATOM 4476 C C . THR A 1 551 ? 7.853 3.870 39.285 1.00 91.31 551 THR A C 1
ATOM 4478 O O . THR A 1 551 ? 6.653 4.024 39.506 1.00 91.31 551 THR A O 1
ATOM 4481 N N . TYR A 1 552 ? 8.321 2.928 38.464 1.00 92.44 552 TYR A N 1
ATOM 4482 C CA . TYR A 1 552 ? 7.444 2.056 37.682 1.00 92.44 552 TYR A CA 1
ATOM 4483 C C . TYR A 1 552 ? 6.643 1.080 38.555 1.00 92.44 552 TYR A C 1
ATOM 4485 O O . TYR A 1 552 ? 5.455 0.887 38.312 1.00 92.44 552 TYR A O 1
ATOM 4493 N N . ALA A 1 553 ? 7.219 0.558 39.643 1.00 94.38 553 ALA A N 1
ATOM 4494 C CA . ALA A 1 553 ? 6.492 -0.236 40.636 1.00 94.38 553 ALA A CA 1
ATOM 4495 C C . ALA A 1 553 ? 5.342 0.553 41.289 1.00 94.38 553 ALA A C 1
ATOM 4497 O O . ALA A 1 553 ? 4.240 0.028 41.456 1.00 94.38 553 ALA A O 1
ATOM 4498 N N . ARG A 1 554 ? 5.564 1.838 41.603 1.00 92.88 554 ARG A N 1
ATOM 4499 C CA . ARG A 1 554 ? 4.510 2.728 42.110 1.00 92.88 554 ARG A CA 1
ATOM 4500 C C . ARG A 1 554 ? 3.427 2.976 41.058 1.00 92.88 554 ARG A C 1
ATOM 4502 O O . ARG A 1 554 ? 2.253 2.919 41.406 1.00 92.88 554 ARG A O 1
ATOM 4509 N N . MET A 1 555 ? 3.802 3.201 39.797 1.00 90.19 555 MET A N 1
ATOM 4510 C CA . MET A 1 555 ? 2.854 3.381 38.687 1.00 90.19 555 MET A CA 1
ATOM 4511 C C . MET A 1 555 ? 1.991 2.133 38.460 1.00 90.19 555 MET A C 1
ATOM 4513 O O . MET A 1 555 ? 0.774 2.253 38.348 1.00 90.19 555 MET A O 1
ATOM 4517 N N . ALA A 1 556 ? 2.599 0.942 38.450 1.00 92.12 556 ALA A N 1
ATOM 4518 C CA . ALA A 1 556 ? 1.886 -0.329 38.341 1.00 92.12 556 ALA A CA 1
ATOM 4519 C C . ALA A 1 556 ? 0.893 -0.510 39.502 1.00 92.12 556 ALA A C 1
ATOM 4521 O O . ALA A 1 556 ? -0.282 -0.787 39.276 1.00 92.12 556 ALA A O 1
ATOM 4522 N N . LYS A 1 557 ? 1.321 -0.240 40.745 1.00 92.56 557 LYS A N 1
ATOM 4523 C CA . LYS A 1 557 ? 0.438 -0.325 41.919 1.00 92.56 557 LYS A CA 1
ATOM 4524 C C . LYS A 1 557 ? -0.705 0.694 41.901 1.00 92.56 557 LYS A C 1
ATOM 4526 O O . LYS A 1 557 ? -1.807 0.359 42.307 1.00 92.56 557 LYS A O 1
ATOM 4531 N N . GLN A 1 558 ? -0.465 1.912 41.412 1.00 91.31 558 GLN A N 1
ATOM 4532 C CA . GLN A 1 558 ? -1.492 2.957 41.280 1.00 91.31 558 GLN A CA 1
ATOM 4533 C C . GLN A 1 558 ? -2.532 2.670 40.188 1.00 91.31 558 GLN A C 1
ATOM 4535 O O . GLN A 1 558 ? -3.621 3.234 40.240 1.00 91.31 558 GLN A O 1
ATOM 4540 N N . ARG A 1 559 ? -2.195 1.837 39.196 1.00 87.19 559 ARG A N 1
ATOM 4541 C CA . ARG A 1 559 ? -3.101 1.429 38.113 1.00 87.19 559 ARG A CA 1
ATOM 4542 C C . ARG A 1 559 ? -3.905 0.171 38.418 1.00 87.19 559 ARG A C 1
ATOM 4544 O O . ARG A 1 559 ? -4.948 -0.018 37.805 1.00 87.19 559 ARG A O 1
ATOM 4551 N N . CYS A 1 560 ? -3.429 -0.689 39.314 1.00 87.75 560 CYS A N 1
ATOM 4552 C CA . CYS A 1 560 ? -4.207 -1.835 39.765 1.00 87.75 560 CYS A CA 1
ATOM 4553 C C . CYS A 1 560 ? -5.296 -1.403 40.748 1.00 87.75 560 CYS A C 1
ATOM 4555 O O . CYS A 1 560 ? -5.027 -0.666 41.702 1.00 87.75 560 CYS A O 1
ATOM 4557 N N . ASP A 1 561 ? -6.501 -1.936 40.550 1.00 83.88 561 ASP A N 1
ATOM 4558 C CA . ASP A 1 561 ? -7.604 -1.800 41.496 1.00 83.88 561 ASP A CA 1
ATOM 4559 C C . ASP A 1 561 ? -7.178 -2.223 42.908 1.00 83.88 561 ASP A C 1
ATOM 4561 O O . ASP A 1 561 ? -6.319 -3.090 43.093 1.00 83.88 561 ASP A O 1
ATOM 4565 N N . SER A 1 562 ? -7.793 -1.624 43.929 1.00 82.31 562 SER A N 1
ATOM 4566 C CA . SER A 1 562 ? -7.561 -2.005 45.330 1.00 82.31 562 SER A CA 1
ATOM 4567 C C . SER A 1 562 ? -7.973 -3.453 45.620 1.00 82.31 562 SER A C 1
ATOM 4569 O O . SER A 1 562 ? -7.400 -4.088 46.505 1.00 82.31 562 SER A O 1
ATOM 4571 N N . ILE A 1 563 ? -8.936 -3.969 44.852 1.00 87.69 563 ILE A N 1
ATOM 4572 C CA . ILE A 1 563 ? -9.373 -5.365 44.817 1.00 87.69 563 ILE A CA 1
ATOM 4573 C C . ILE A 1 563 ? -9.361 -5.791 43.338 1.00 87.69 563 ILE A C 1
ATOM 4575 O O . ILE A 1 563 ? -10.375 -5.632 42.655 1.00 87.69 563 ILE A O 1
ATOM 4579 N N . PRO A 1 564 ? -8.214 -6.245 42.801 1.00 88.38 564 PRO A N 1
ATOM 4580 C CA . PRO A 1 564 ? -8.131 -6.704 41.420 1.00 88.38 564 PRO A CA 1
ATOM 4581 C C . PRO A 1 564 ? -8.836 -8.066 41.257 1.00 88.38 564 PRO A C 1
ATOM 4583 O O . PRO A 1 564 ? -9.144 -8.734 42.249 1.00 88.38 564 PRO A O 1
ATOM 4586 N N . PRO A 1 565 ? -9.124 -8.496 40.016 1.00 87.44 565 PRO A N 1
ATOM 4587 C CA . PRO A 1 565 ? -9.782 -9.775 39.776 1.00 87.44 565 PRO A CA 1
ATOM 4588 C C . PRO A 1 565 ? -8.894 -10.989 40.113 1.00 87.44 565 PRO A C 1
ATOM 4590 O O . PRO A 1 565 ? -7.729 -10.860 40.490 1.00 87.44 565 PRO A O 1
ATOM 4593 N N . ASP A 1 566 ? -9.476 -12.182 39.960 1.00 89.81 566 ASP A N 1
ATOM 4594 C CA . ASP A 1 566 ? -8.776 -13.476 39.991 1.00 89.81 566 ASP A CA 1
ATOM 4595 C C . ASP A 1 566 ? -8.050 -13.786 41.321 1.00 89.81 566 ASP A C 1
ATOM 4597 O O . ASP A 1 566 ? -7.007 -14.439 41.357 1.00 89.81 566 ASP A O 1
ATOM 4601 N N . ASP A 1 567 ? -8.649 -13.319 42.427 1.00 91.31 567 ASP A N 1
ATOM 4602 C CA . ASP A 1 567 ? -8.187 -13.464 43.822 1.00 91.31 567 ASP A CA 1
ATOM 4603 C C . ASP A 1 567 ? -6.753 -12.950 44.066 1.00 91.31 567 ASP A C 1
ATOM 4605 O O . ASP A 1 567 ? -6.053 -13.354 45.002 1.00 91.31 567 ASP A O 1
ATOM 4609 N N . LEU A 1 568 ? -6.283 -12.031 43.218 1.00 93.25 568 LEU A N 1
ATOM 4610 C CA . LEU A 1 568 ? -5.013 -11.352 43.430 1.00 93.25 568 LEU 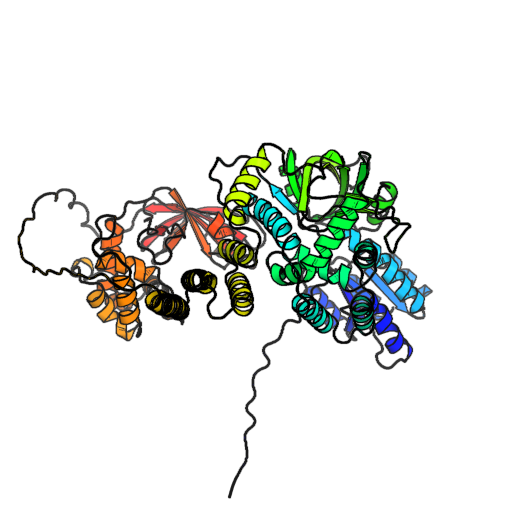A CA 1
ATOM 4611 C C . LEU A 1 568 ? -5.160 -10.245 44.481 1.00 93.25 568 LEU A C 1
ATOM 4613 O O . LEU A 1 568 ? -6.164 -9.545 44.576 1.00 93.25 568 LEU A O 1
ATOM 4617 N N . THR A 1 569 ? -4.103 -10.027 45.252 1.00 95.62 569 THR A N 1
ATOM 4618 C CA . THR A 1 569 ? -3.900 -8.768 45.973 1.00 95.62 569 THR A CA 1
ATOM 4619 C C . THR A 1 569 ? -3.444 -7.674 45.003 1.00 95.62 569 THR A C 1
ATOM 4621 O O . THR A 1 569 ? -2.903 -7.960 43.930 1.00 95.62 569 THR A O 1
ATOM 4624 N N . GLN A 1 570 ? -3.592 -6.402 45.389 1.00 95.38 570 GLN A N 1
ATOM 4625 C CA . GLN A 1 570 ? -3.101 -5.282 44.576 1.00 95.38 570 GLN A CA 1
ATOM 4626 C C . GLN A 1 570 ? -1.596 -5.405 44.264 1.00 95.38 570 GLN A C 1
ATOM 4628 O O . GLN A 1 570 ? -1.191 -5.131 43.140 1.00 95.38 570 GLN A O 1
ATOM 4633 N N . ASP A 1 571 ? -0.766 -5.854 45.216 1.00 96.94 571 ASP A N 1
ATOM 4634 C CA . ASP A 1 571 ? 0.675 -6.064 44.995 1.00 96.94 571 ASP A CA 1
ATOM 4635 C C . ASP A 1 571 ? 0.974 -7.230 44.036 1.00 96.94 571 ASP A C 1
ATOM 4637 O O . ASP A 1 571 ? 1.878 -7.120 43.208 1.00 96.94 571 ASP A O 1
ATOM 4641 N N . GLU A 1 572 ? 0.204 -8.322 44.092 1.00 96.94 572 GLU A N 1
ATOM 4642 C CA . GLU A 1 572 ? 0.312 -9.445 43.150 1.00 96.94 572 GLU A CA 1
ATOM 4643 C C . GLU A 1 572 ? -0.064 -9.015 41.724 1.00 96.94 572 GLU A C 1
ATOM 4645 O O . GLU A 1 572 ? 0.735 -9.201 40.804 1.00 96.94 572 GLU A O 1
ATOM 4650 N N . SER A 1 573 ? -1.219 -8.364 41.539 1.00 96.31 573 SER A N 1
ATOM 4651 C CA . SER A 1 573 ? -1.644 -7.831 40.235 1.00 96.31 573 SER A CA 1
ATOM 4652 C C . SER A 1 573 ? -0.649 -6.798 39.696 1.00 96.31 573 SER A C 1
ATOM 4654 O O . SER A 1 573 ? -0.262 -6.849 38.530 1.00 96.31 573 SER A O 1
ATOM 4656 N N . ALA A 1 574 ? -0.170 -5.891 40.550 1.00 96.44 574 ALA A N 1
ATOM 4657 C CA . ALA A 1 574 ? 0.801 -4.873 40.164 1.00 96.44 574 ALA A CA 1
ATOM 4658 C C . ALA A 1 574 ? 2.178 -5.462 39.825 1.00 96.44 574 ALA A C 1
ATOM 4660 O O . ALA A 1 574 ? 2.906 -4.878 39.023 1.00 96.44 574 ALA A O 1
ATOM 4661 N N . SER A 1 575 ? 2.540 -6.628 40.374 1.00 97.31 575 SER A N 1
ATOM 4662 C CA . SER A 1 575 ? 3.764 -7.330 39.977 1.00 97.31 575 SER A CA 1
ATOM 4663 C C . SER A 1 575 ? 3.696 -7.851 38.539 1.00 97.31 575 SER A C 1
ATOM 4665 O O . SER A 1 575 ? 4.692 -7.743 37.825 1.00 97.31 575 SER A O 1
ATOM 4667 N N . ILE A 1 576 ? 2.524 -8.327 38.096 1.00 96.38 576 ILE A N 1
ATOM 4668 C CA . ILE A 1 576 ? 2.270 -8.746 36.710 1.00 96.38 576 ILE A CA 1
ATOM 4669 C C . ILE A 1 576 ? 2.255 -7.519 35.791 1.00 96.38 576 ILE A C 1
ATOM 4671 O O . ILE A 1 576 ? 2.964 -7.506 34.787 1.00 96.38 576 ILE A O 1
ATOM 4675 N N . MET A 1 577 ? 1.553 -6.449 36.179 1.00 94.62 577 MET A N 1
ATOM 4676 C CA . MET A 1 577 ? 1.526 -5.206 35.402 1.00 94.62 577 MET A CA 1
ATOM 4677 C C . MET A 1 577 ? 2.931 -4.616 35.212 1.00 94.62 577 MET A C 1
ATOM 4679 O O . MET A 1 577 ? 3.283 -4.206 34.108 1.00 94.62 577 MET A O 1
ATOM 4683 N N . LEU A 1 578 ? 3.763 -4.621 36.262 1.00 95.06 578 LEU A N 1
ATOM 4684 C CA . LEU A 1 578 ? 5.158 -4.173 36.198 1.00 95.06 578 LEU A CA 1
ATOM 4685 C C . LEU A 1 578 ? 6.033 -5.059 35.297 1.00 95.06 578 LEU A C 1
ATOM 4687 O O . LEU A 1 578 ? 7.006 -4.565 34.735 1.00 95.06 578 LEU A O 1
ATOM 4691 N N . TYR A 1 579 ? 5.707 -6.347 35.160 1.00 93.56 579 TYR A N 1
ATOM 4692 C CA . TYR A 1 579 ? 6.402 -7.236 34.232 1.00 93.56 579 TYR A CA 1
ATOM 4693 C C . TYR A 1 579 ? 6.091 -6.872 32.778 1.00 93.56 579 TYR A C 1
ATOM 4695 O O . TYR A 1 579 ? 7.008 -6.727 31.980 1.00 93.56 579 TYR A O 1
ATOM 4703 N N . SER A 1 580 ? 4.814 -6.679 32.447 1.00 88.38 580 SER A N 1
ATOM 4704 C CA . SER A 1 580 ? 4.369 -6.297 31.097 1.00 88.38 580 SER A CA 1
ATOM 4705 C C . SER A 1 580 ? 4.701 -4.854 30.695 1.00 88.38 580 SER A C 1
ATOM 4707 O O . SER A 1 580 ? 4.544 -4.497 29.536 1.00 88.38 580 SER A O 1
ATOM 4709 N N . LEU A 1 581 ? 5.098 -3.996 31.638 1.00 85.88 581 LEU A N 1
ATOM 4710 C CA . LEU A 1 581 ? 5.317 -2.572 31.394 1.00 85.88 581 LEU A CA 1
ATOM 4711 C C . LEU A 1 581 ? 6.655 -2.324 30.679 1.00 85.88 581 LEU A C 1
ATOM 4713 O O . LEU A 1 581 ? 7.716 -2.655 31.208 1.00 85.88 581 LEU A O 1
ATOM 4717 N N . GLU A 1 582 ? 6.599 -1.677 29.516 1.00 82.25 582 GLU A N 1
ATOM 4718 C CA . GLU A 1 582 ? 7.769 -1.179 28.787 1.00 82.25 582 GLU A CA 1
ATOM 4719 C C . GLU A 1 582 ? 8.067 0.294 29.128 1.00 82.25 582 GLU A C 1
ATOM 4721 O O . GLU A 1 582 ? 7.162 1.085 29.414 1.00 82.25 582 GLU A O 1
ATOM 4726 N N . TRP A 1 583 ? 9.349 0.668 29.126 1.00 82.50 583 TRP A N 1
ATOM 4727 C CA . TRP A 1 583 ? 9.825 2.037 29.322 1.00 82.50 583 TRP A CA 1
ATOM 4728 C C . TRP A 1 583 ? 11.200 2.272 28.691 1.00 82.50 583 TRP A C 1
ATOM 4730 O O . TRP A 1 583 ? 11.954 1.334 28.446 1.00 82.50 583 TRP A O 1
ATOM 4740 N N . GLU A 1 584 ? 11.555 3.544 28.491 1.00 73.81 584 GLU A N 1
ATOM 4741 C CA . GLU A 1 584 ? 12.833 3.930 27.885 1.00 73.81 584 GLU A CA 1
ATOM 4742 C C . GLU A 1 584 ? 13.952 4.217 28.924 1.00 73.81 584 GLU A C 1
ATOM 4744 O O . GLU A 1 584 ? 13.717 4.866 29.961 1.00 73.81 584 GLU A O 1
ATOM 4749 N N . PRO A 1 585 ? 15.203 3.795 28.653 1.00 76.81 585 PRO A N 1
ATOM 4750 C CA . PRO A 1 585 ? 15.609 2.960 27.524 1.00 76.81 585 PRO A CA 1
ATOM 4751 C C . PRO A 1 585 ? 15.148 1.500 27.698 1.00 76.81 585 PRO A C 1
ATOM 4753 O O . PRO A 1 585 ? 15.079 0.997 28.820 1.00 76.81 585 PRO A O 1
ATOM 4756 N N . HIS A 1 586 ? 14.838 0.814 26.595 1.00 66.75 586 HIS A N 1
ATOM 4757 C CA . HIS A 1 586 ? 14.331 -0.571 26.600 1.00 66.75 586 HIS A CA 1
ATOM 4758 C C . HIS A 1 586 ? 15.220 -1.561 27.386 1.00 66.75 586 HIS A C 1
ATOM 4760 O O . HIS A 1 586 ? 14.721 -2.487 28.029 1.00 66.75 586 HIS A O 1
ATOM 4766 N N . ASP A 1 587 ? 16.540 -1.364 27.395 1.00 75.81 587 ASP A N 1
ATOM 4767 C CA . ASP A 1 587 ? 17.488 -2.191 28.150 1.00 75.81 587 ASP A CA 1
ATOM 4768 C C . ASP A 1 587 ? 17.484 -1.926 29.670 1.00 75.81 587 ASP A C 1
ATOM 4770 O O . ASP A 1 587 ? 18.081 -2.699 30.416 1.00 75.81 587 ASP A O 1
ATOM 4774 N N . GLU A 1 588 ? 16.743 -0.925 30.158 1.00 85.12 588 GLU A N 1
ATOM 4775 C CA . GLU A 1 588 ? 16.381 -0.743 31.572 1.00 85.12 588 GLU A CA 1
ATOM 4776 C C . GLU A 1 588 ? 15.029 -1.395 31.944 1.00 85.12 588 GLU A C 1
ATOM 4778 O O . GLU A 1 588 ? 14.630 -1.335 33.110 1.00 85.12 588 GLU A O 1
ATOM 4783 N N . CYS A 1 589 ? 14.301 -2.031 31.015 1.00 80.50 589 CYS A N 1
ATOM 4784 C CA . CYS A 1 589 ? 13.022 -2.683 31.329 1.00 80.50 589 CYS A CA 1
ATOM 4785 C C . CYS A 1 589 ? 13.184 -3.862 32.302 1.00 80.50 589 CYS A C 1
ATOM 4787 O O . CYS A 1 589 ? 14.145 -4.643 32.223 1.00 80.50 589 CYS A O 1
ATOM 4789 N N . LEU A 1 590 ? 12.202 -4.055 33.196 1.00 92.12 590 LEU A N 1
ATOM 4790 C CA . LEU A 1 590 ? 12.237 -5.159 34.162 1.00 92.12 590 LEU A CA 1
ATOM 4791 C C . LEU A 1 590 ? 12.185 -6.525 33.474 1.00 92.12 590 LEU A C 1
ATOM 4793 O O . LEU A 1 590 ? 13.013 -7.377 33.795 1.00 92.12 590 LEU A O 1
ATOM 4797 N N . TYR A 1 591 ? 11.272 -6.752 32.524 1.00 85.69 591 TYR A N 1
ATOM 4798 C CA . TYR A 1 591 ? 11.186 -8.058 31.860 1.00 85.69 591 TYR A CA 1
ATOM 4799 C C . TYR A 1 591 ? 12.444 -8.363 31.041 1.00 85.69 591 TYR A C 1
ATOM 4801 O O . TYR A 1 591 ? 12.865 -9.520 30.980 1.00 85.69 591 TYR A O 1
ATOM 4809 N N . PHE A 1 592 ? 13.069 -7.342 30.446 1.00 80.75 592 PHE A N 1
ATOM 4810 C CA . PHE A 1 592 ? 14.307 -7.476 29.684 1.00 80.75 592 PHE A CA 1
ATOM 4811 C C . PHE A 1 592 ? 15.435 -7.989 30.592 1.00 80.75 592 PHE A C 1
ATOM 4813 O O . PHE A 1 592 ? 15.991 -9.066 30.357 1.00 80.75 592 PHE A O 1
ATOM 4820 N N . ASN A 1 593 ? 15.689 -7.287 31.700 1.00 87.31 593 ASN A N 1
ATOM 4821 C CA . ASN A 1 593 ? 16.747 -7.624 32.656 1.00 87.31 593 ASN A CA 1
ATOM 4822 C C . ASN A 1 593 ? 16.475 -8.908 33.448 1.00 87.31 593 ASN A C 1
ATOM 4824 O O . ASN A 1 593 ? 17.395 -9.701 33.673 1.00 87.31 593 ASN A O 1
ATOM 4828 N N . LEU A 1 594 ? 15.223 -9.161 33.835 1.00 87.00 594 LEU A N 1
ATOM 4829 C CA . LEU A 1 594 ? 14.835 -10.392 34.518 1.00 87.00 594 LEU A CA 1
ATOM 4830 C C . LEU A 1 594 ? 15.043 -11.603 33.605 1.00 87.00 594 LEU A C 1
ATOM 4832 O O . LEU A 1 594 ? 15.676 -12.577 34.009 1.00 87.00 594 LEU A O 1
ATOM 4836 N N . ASN A 1 595 ? 14.581 -11.538 32.353 1.00 82.31 595 ASN A N 1
ATOM 4837 C CA . ASN A 1 595 ? 14.758 -12.635 31.403 1.00 82.31 595 ASN A CA 1
ATOM 4838 C C . ASN A 1 595 ? 16.212 -12.812 30.960 1.00 82.31 595 ASN A C 1
ATOM 4840 O O . ASN A 1 595 ? 16.633 -13.945 30.729 1.00 82.31 595 ASN A O 1
ATOM 4844 N N . ALA A 1 596 ? 16.997 -11.735 30.863 1.00 76.31 596 ALA A N 1
ATOM 4845 C CA . ALA A 1 596 ? 18.441 -11.839 30.682 1.00 76.31 596 ALA A CA 1
ATOM 4846 C C . ALA A 1 596 ? 19.079 -12.584 31.867 1.00 76.31 596 ALA A C 1
ATOM 4848 O O . ALA A 1 596 ? 19.756 -13.590 31.661 1.00 76.31 596 ALA A O 1
ATOM 4849 N N . THR A 1 597 ? 18.780 -12.169 33.105 1.00 80.81 597 THR A N 1
ATOM 4850 C CA . THR A 1 597 ? 19.317 -12.788 34.330 1.00 80.81 597 THR A CA 1
ATOM 4851 C C . THR A 1 597 ? 18.935 -14.266 34.442 1.00 80.81 597 THR A C 1
ATOM 4853 O O . THR A 1 597 ? 19.802 -15.100 34.700 1.00 80.81 597 THR A O 1
ATOM 4856 N N . LEU A 1 598 ? 17.671 -14.615 34.181 1.00 77.31 598 LEU A N 1
ATOM 4857 C CA . LEU A 1 598 ? 17.173 -15.996 34.192 1.00 77.31 598 LEU A CA 1
ATOM 4858 C C . LEU A 1 598 ? 17.888 -16.906 33.177 1.00 77.31 598 LEU A C 1
ATOM 4860 O O . LEU A 1 598 ? 18.053 -18.095 33.442 1.00 77.31 598 LEU A O 1
ATOM 4864 N N . ARG A 1 599 ? 18.334 -16.363 32.034 1.00 77.12 599 ARG A N 1
ATOM 4865 C CA . ARG A 1 599 ? 19.093 -17.105 31.010 1.00 77.12 599 ARG A CA 1
ATOM 4866 C C . ARG A 1 599 ? 20.588 -17.233 31.315 1.00 77.12 599 ARG A C 1
ATOM 4868 O O . ARG A 1 599 ? 21.223 -18.109 30.737 1.00 77.12 599 ARG A O 1
ATOM 4875 N N . THR A 1 600 ? 21.165 -16.394 32.182 1.00 73.69 600 THR A N 1
ATOM 4876 C CA . THR A 1 600 ? 22.582 -16.539 32.572 1.00 73.69 600 THR A CA 1
ATOM 4877 C C . THR A 1 600 ? 22.821 -17.866 33.289 1.00 73.69 600 THR A C 1
ATOM 4879 O O . THR A 1 600 ? 21.919 -18.377 33.942 1.00 73.69 600 THR A O 1
ATOM 4882 N N . GLU A 1 601 ? 24.031 -18.424 33.226 1.00 70.12 601 GLU A N 1
ATOM 4883 C CA . GLU A 1 601 ? 24.398 -19.604 34.031 1.00 70.12 601 GLU A CA 1
ATOM 4884 C C . GLU A 1 601 ? 24.713 -19.236 35.493 1.00 70.12 601 GLU A C 1
ATOM 4886 O O . GLU A 1 601 ? 24.493 -20.035 36.404 1.00 70.12 601 GLU A O 1
ATOM 4891 N N . ASP A 1 602 ? 25.159 -17.999 35.741 1.00 77.00 602 ASP A N 1
ATOM 4892 C CA . ASP A 1 602 ? 25.509 -17.502 37.073 1.00 77.00 602 ASP A CA 1
ATOM 4893 C C . ASP A 1 602 ? 24.268 -17.254 37.948 1.00 77.00 602 ASP A C 1
ATOM 4895 O O . ASP A 1 602 ? 23.698 -16.162 38.021 1.00 77.00 602 ASP A O 1
ATOM 4899 N N . ARG A 1 603 ? 23.885 -18.296 38.689 1.00 73.62 603 ARG A N 1
ATOM 4900 C CA . ARG A 1 603 ? 22.767 -18.284 39.642 1.00 73.62 603 ARG A CA 1
ATOM 4901 C C . ARG A 1 603 ? 22.936 -17.267 40.785 1.00 73.62 603 ARG A C 1
ATOM 4903 O O . ARG A 1 603 ? 21.939 -16.966 41.441 1.00 73.62 603 ARG A O 1
ATOM 4910 N N . GLN A 1 604 ? 24.127 -16.705 41.040 1.00 80.31 604 GLN A N 1
ATOM 4911 C CA . GLN A 1 604 ? 24.289 -15.660 42.066 1.00 80.31 604 GLN A CA 1
ATOM 4912 C C . GLN A 1 604 ? 23.600 -14.355 41.653 1.00 80.31 604 GLN A C 1
ATOM 4914 O O . GLN A 1 604 ? 22.984 -13.705 42.501 1.00 80.31 604 GLN A O 1
ATOM 4919 N N . LYS A 1 605 ? 23.620 -14.014 40.356 1.00 82.44 605 LYS A N 1
ATOM 4920 C CA . LYS A 1 605 ? 22.968 -12.812 39.803 1.00 82.44 605 LYS A CA 1
ATOM 4921 C C . LYS A 1 605 ? 21.450 -12.819 39.964 1.00 82.44 605 LYS A C 1
ATOM 4923 O O . LYS A 1 605 ? 20.834 -11.761 39.935 1.00 82.44 605 LYS A O 1
ATOM 4928 N N . LEU A 1 606 ? 20.845 -13.989 40.181 1.00 83.88 606 LEU A N 1
ATOM 4929 C CA . LEU A 1 606 ? 19.405 -14.119 40.390 1.00 83.88 606 LEU A CA 1
ATOM 4930 C C . LEU A 1 606 ? 18.965 -13.770 41.826 1.00 83.88 606 LEU A C 1
ATOM 4932 O O . LEU A 1 606 ? 17.791 -13.489 42.042 1.00 83.88 606 LEU A O 1
ATOM 4936 N N . LYS A 1 607 ? 19.880 -13.735 42.808 1.00 87.94 607 LYS A N 1
ATOM 4937 C CA . LYS A 1 607 ? 19.544 -13.480 44.224 1.00 87.94 607 LYS A CA 1
ATOM 4938 C C . LYS A 1 607 ? 18.768 -12.174 44.481 1.00 87.94 607 LYS A C 1
ATOM 4940 O O . LYS A 1 607 ? 17.790 -12.250 45.222 1.00 87.94 607 LYS A O 1
ATOM 4945 N N . PRO A 1 608 ? 19.124 -11.010 43.894 1.00 91.88 608 PRO A N 1
ATOM 4946 C CA . PRO A 1 608 ? 18.353 -9.772 44.071 1.00 91.88 608 PRO A CA 1
ATOM 4947 C C . PRO A 1 608 ? 16.907 -9.890 43.569 1.00 91.88 608 PRO A C 1
ATOM 4949 O O . PRO A 1 608 ? 16.003 -9.263 44.110 1.00 91.88 608 PRO A O 1
ATOM 4952 N N . TRP A 1 609 ? 16.667 -10.749 42.578 1.00 90.19 609 TRP A N 1
ATOM 4953 C CA . TRP A 1 609 ? 15.350 -10.968 41.985 1.00 90.19 609 TRP A CA 1
ATOM 4954 C C . TRP A 1 609 ? 14.447 -11.889 42.801 1.00 90.19 609 TRP A C 1
ATOM 4956 O O . TRP A 1 609 ? 13.269 -11.990 42.477 1.00 90.19 609 TRP A O 1
ATOM 4966 N N . PHE A 1 610 ? 14.943 -12.561 43.846 1.00 89.38 610 PHE A N 1
ATOM 4967 C CA . PHE A 1 610 ? 14.165 -13.576 44.567 1.00 89.38 610 PHE A CA 1
ATOM 4968 C C . PHE A 1 610 ? 12.870 -13.029 45.182 1.00 89.38 610 PHE A C 1
ATOM 4970 O O . PHE A 1 610 ? 11.853 -13.713 45.101 1.00 89.38 610 PHE A O 1
ATOM 4977 N N . SER A 1 611 ? 12.868 -11.815 45.744 1.00 91.19 611 SER A N 1
ATOM 4978 C CA . SER A 1 611 ? 11.658 -11.216 46.331 1.00 91.19 611 SER A CA 1
ATOM 4979 C C . SER A 1 611 ? 10.608 -10.875 45.268 1.00 91.19 611 SER A C 1
ATOM 4981 O O . SER A 1 611 ? 9.430 -11.179 45.441 1.00 91.19 611 SER A O 1
ATOM 4983 N N . TYR A 1 612 ? 11.033 -10.314 44.132 1.00 95.25 612 TYR A N 1
ATOM 4984 C CA . TYR A 1 612 ? 10.144 -10.029 43.003 1.00 95.25 612 TYR A CA 1
ATOM 4985 C C . TYR A 1 612 ? 9.628 -11.309 42.327 1.00 95.25 612 TYR A C 1
ATOM 4987 O O . TYR A 1 612 ? 8.427 -11.444 42.106 1.00 95.25 612 TYR A O 1
ATOM 4995 N N . LEU A 1 613 ? 10.506 -12.290 42.087 1.00 90.12 613 LEU A N 1
ATOM 4996 C CA . LEU A 1 613 ? 10.135 -13.614 41.580 1.00 90.12 613 LEU A CA 1
ATOM 4997 C C . LEU A 1 613 ? 9.141 -14.322 42.503 1.00 90.12 613 LEU A C 1
ATOM 4999 O O . LEU A 1 613 ? 8.211 -14.951 42.009 1.00 90.12 613 LEU A O 1
ATOM 5003 N N . LYS A 1 614 ? 9.302 -14.191 43.826 1.00 89.44 614 LYS A N 1
ATOM 5004 C CA . LYS A 1 614 ? 8.375 -14.758 44.809 1.00 89.44 614 LYS A CA 1
ATOM 5005 C C . LYS A 1 614 ? 6.983 -14.150 44.658 1.00 89.44 614 LYS A C 1
ATOM 5007 O O . LYS A 1 614 ? 6.017 -14.901 44.613 1.00 89.44 614 LYS A O 1
ATOM 5012 N N . LEU A 1 615 ? 6.891 -12.826 44.529 1.00 93.44 615 LEU A N 1
ATOM 5013 C CA . LEU A 1 615 ? 5.622 -12.120 44.359 1.00 93.44 615 LEU A CA 1
ATOM 5014 C C . LEU A 1 615 ? 4.930 -12.485 43.034 1.00 93.44 615 LEU A C 1
ATOM 5016 O O . LEU A 1 615 ? 3.800 -12.973 43.057 1.00 93.44 615 LEU A O 1
ATOM 5020 N N . ILE A 1 616 ? 5.615 -12.336 41.894 1.00 94.56 616 ILE A N 1
ATOM 5021 C CA . ILE A 1 616 ? 5.003 -12.580 40.578 1.00 94.56 616 ILE A CA 1
ATOM 5022 C C . ILE A 1 616 ? 4.655 -14.059 40.355 1.00 94.56 616 ILE A C 1
ATOM 5024 O O . ILE A 1 616 ? 3.598 -14.361 39.810 1.00 94.56 616 ILE A O 1
ATOM 5028 N N . LEU A 1 617 ? 5.479 -15.011 40.813 1.00 90.31 617 LEU A N 1
ATOM 5029 C CA . LEU A 1 617 ? 5.157 -16.437 40.676 1.00 90.31 617 LEU A CA 1
ATOM 5030 C C . LEU A 1 617 ? 4.028 -16.871 41.622 1.00 90.31 617 LEU A C 1
ATOM 5032 O O . LEU A 1 617 ? 3.279 -17.781 41.272 1.00 90.31 617 LEU A O 1
ATOM 5036 N N . THR A 1 618 ? 3.857 -16.223 42.781 1.00 90.12 618 THR A N 1
ATOM 5037 C CA . THR A 1 618 ? 2.669 -16.433 43.622 1.00 90.12 618 THR A CA 1
ATOM 5038 C C . THR A 1 618 ? 1.412 -15.886 42.939 1.00 90.12 618 THR A C 1
ATOM 5040 O O . THR A 1 618 ? 0.428 -16.619 42.855 1.00 90.12 618 THR A O 1
ATOM 5043 N N . ALA A 1 619 ? 1.468 -14.682 42.356 1.00 93.62 619 ALA A N 1
ATOM 5044 C CA . ALA A 1 619 ? 0.369 -14.104 41.579 1.00 93.62 619 ALA A CA 1
ATOM 5045 C C . ALA A 1 619 ? -0.046 -15.014 40.405 1.00 93.62 619 ALA A C 1
ATOM 5047 O O . ALA A 1 619 ? -1.187 -15.461 40.312 1.00 93.62 619 ALA A O 1
ATOM 5048 N N . LEU A 1 620 ? 0.912 -15.390 39.553 1.00 92.50 620 LEU A N 1
ATOM 5049 C CA . LEU A 1 620 ? 0.677 -16.239 38.382 1.00 92.50 620 LEU A CA 1
ATOM 5050 C C . LEU A 1 620 ? 0.219 -17.664 38.741 1.00 92.50 620 LEU A C 1
ATOM 5052 O O . LEU A 1 620 ? -0.402 -18.327 37.911 1.00 92.50 620 LEU A O 1
ATOM 5056 N N . LYS A 1 621 ? 0.496 -18.158 39.959 1.00 90.06 621 LYS A N 1
ATOM 5057 C CA . LYS A 1 621 ? -0.008 -19.461 40.426 1.00 90.06 621 LYS A CA 1
ATOM 5058 C C . LYS A 1 621 ? -1.517 -19.438 40.704 1.00 90.06 621 LYS A C 1
ATOM 5060 O O . LYS A 1 621 ? -2.151 -20.471 40.501 1.00 90.06 621 LYS A O 1
ATOM 5065 N N . LYS A 1 622 ? -2.075 -18.302 41.142 1.00 92.62 622 LYS A N 1
ATOM 5066 C CA . LYS A 1 622 ? -3.520 -18.133 41.391 1.00 92.62 622 LYS A CA 1
ATOM 5067 C C . LYS A 1 622 ? -4.335 -18.113 40.095 1.00 92.62 622 LYS A C 1
ATOM 5069 O O . LYS A 1 622 ? -5.443 -18.638 40.063 1.00 92.62 622 LYS A O 1
ATOM 5074 N N . LEU A 1 623 ? -3.767 -17.561 39.020 1.00 92.31 623 LEU A N 1
ATOM 5075 C CA . LEU A 1 623 ? -4.418 -17.510 37.710 1.00 92.31 623 LEU A CA 1
ATOM 5076 C C . LEU A 1 623 ? -4.625 -18.922 37.125 1.00 92.31 623 LEU A C 1
ATOM 5078 O O . LEU A 1 623 ? -3.743 -19.780 37.270 1.00 92.31 623 LEU A O 1
ATOM 5082 N N . PRO A 1 624 ? -5.741 -19.187 36.420 1.00 91.56 624 PRO A N 1
ATOM 5083 C CA . PRO A 1 624 ? -5.977 -20.474 35.768 1.00 91.56 624 PRO A CA 1
ATOM 5084 C C . PRO A 1 624 ? -4.912 -20.769 34.700 1.00 91.56 624 PRO A C 1
ATOM 5086 O O . PRO A 1 624 ? -4.364 -19.864 34.072 1.00 91.56 624 PRO A O 1
ATOM 5089 N N . SER A 1 625 ? -4.599 -22.052 34.494 1.00 90.81 625 SER A N 1
ATOM 5090 C CA . SER A 1 625 ? -3.722 -22.477 33.394 1.00 90.81 625 SER A CA 1
ATOM 5091 C C . SER A 1 625 ? -4.527 -22.694 32.113 1.00 90.81 625 SER A C 1
ATOM 5093 O O . SER A 1 625 ? -5.453 -23.504 32.098 1.00 90.81 625 SER A O 1
ATOM 5095 N N . ILE A 1 626 ? -4.125 -22.027 31.036 1.00 88.19 626 ILE A N 1
ATOM 5096 C CA . ILE A 1 626 ? -4.565 -22.304 29.669 1.00 88.19 626 ILE A CA 1
ATOM 5097 C C . ILE A 1 626 ? -3.848 -23.558 29.159 1.00 88.19 626 ILE A C 1
ATOM 5099 O O . ILE A 1 626 ? -2.636 -23.708 29.344 1.00 88.19 626 ILE A O 1
ATOM 5103 N N . ARG A 1 627 ? -4.607 -24.432 28.490 1.00 90.38 627 ARG A N 1
ATOM 5104 C CA . ARG A 1 627 ? -4.105 -25.587 27.736 1.00 90.38 627 ARG A CA 1
ATOM 5105 C C . ARG A 1 627 ? -4.511 -25.449 26.274 1.00 90.38 627 ARG A C 1
ATOM 5107 O O . ARG A 1 627 ? -5.563 -25.943 25.879 1.00 90.38 627 ARG A O 1
ATOM 5114 N N . ASP A 1 628 ? -3.730 -24.696 25.510 1.00 88.50 628 ASP A N 1
ATOM 5115 C CA . ASP A 1 628 ? -4.068 -24.323 24.135 1.00 88.50 628 ASP A CA 1
ATOM 5116 C C . ASP A 1 628 ? -2.797 -24.059 23.306 1.00 88.50 628 ASP A C 1
ATOM 5118 O O . ASP A 1 628 ? -1.668 -24.126 23.802 1.00 88.50 628 ASP A O 1
ATOM 5122 N N . LEU A 1 629 ? -2.979 -23.779 22.019 1.00 91.12 629 LEU A N 1
ATOM 5123 C CA . LEU A 1 629 ? -1.927 -23.363 21.105 1.00 91.12 629 LEU A CA 1
ATOM 5124 C C . LEU A 1 629 ? -1.667 -21.855 21.249 1.00 91.12 629 LEU A C 1
ATOM 5126 O O . LEU A 1 629 ? -2.515 -21.031 20.910 1.00 91.12 629 LEU A O 1
ATOM 5130 N N . VAL A 1 630 ? -0.469 -21.490 21.706 1.00 89.88 630 VAL A N 1
ATOM 5131 C CA . VAL A 1 630 ? -0.021 -20.092 21.811 1.00 89.88 630 VAL A CA 1
ATOM 5132 C C . VAL A 1 630 ? 1.127 -19.799 20.852 1.00 89.88 630 VAL A C 1
ATOM 5134 O O . VAL A 1 630 ? 1.921 -20.674 20.510 1.00 89.88 630 VAL A O 1
ATOM 5137 N N . PHE A 1 631 ? 1.231 -18.549 20.415 1.00 88.06 631 PHE A N 1
ATOM 5138 C CA . PHE A 1 631 ? 2.186 -18.100 19.409 1.00 88.06 631 PHE A CA 1
ATOM 5139 C C . PHE A 1 631 ? 3.153 -17.064 19.978 1.00 88.06 631 PHE A C 1
ATOM 5141 O O . PHE A 1 631 ? 2.767 -16.203 20.770 1.00 88.06 631 PHE A O 1
ATOM 5148 N N . ARG A 1 632 ? 4.415 -17.123 19.542 1.00 83.81 632 ARG A N 1
ATOM 5149 C CA . ARG A 1 632 ? 5.461 -16.156 19.903 1.00 83.81 632 ARG A CA 1
ATOM 5150 C C . ARG A 1 632 ? 6.338 -15.833 18.696 1.00 83.81 632 ARG A C 1
ATOM 5152 O O . ARG A 1 632 ? 6.896 -16.742 18.083 1.00 83.81 632 ARG A O 1
ATOM 5159 N N . GLY A 1 633 ? 6.479 -14.547 18.385 1.00 82.56 633 GLY A N 1
ATOM 5160 C CA . GLY A 1 633 ? 7.362 -14.050 17.330 1.00 82.56 633 GLY A CA 1
ATOM 5161 C C . GLY A 1 633 ? 8.779 -13.729 17.819 1.00 82.56 633 GLY A C 1
ATOM 5162 O O . GLY A 1 633 ? 8.967 -13.327 18.967 1.00 82.56 633 GLY A O 1
ATOM 5163 N N . VAL A 1 634 ? 9.781 -13.914 16.951 1.00 76.00 634 VAL A N 1
ATOM 5164 C CA . VAL A 1 634 ? 11.164 -13.435 17.124 1.00 76.00 634 VAL A CA 1
ATOM 5165 C C . VAL A 1 634 ? 11.749 -12.997 15.774 1.00 76.00 634 VAL A C 1
ATOM 5167 O O . VAL A 1 634 ? 11.722 -13.759 14.812 1.00 76.00 634 VAL A O 1
ATOM 5170 N N . ASN A 1 635 ? 12.355 -11.810 15.710 1.00 75.44 635 ASN A N 1
ATOM 5171 C CA . ASN A 1 635 ? 12.950 -11.226 14.493 1.00 75.44 635 ASN A CA 1
ATOM 5172 C C . ASN A 1 635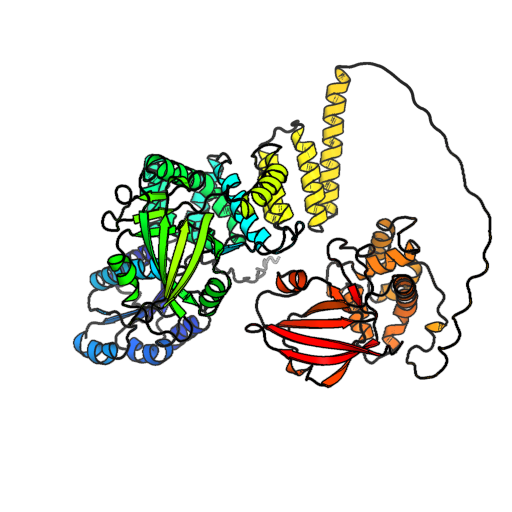 ? 14.355 -11.773 14.162 1.00 75.44 635 ASN A C 1
ATOM 5174 O O . ASN A 1 635 ? 15.289 -11.004 13.948 1.00 75.44 635 ASN A O 1
ATOM 5178 N N . LEU A 1 636 ? 14.513 -13.098 14.202 1.00 73.19 636 LEU A N 1
ATOM 5179 C CA . LEU A 1 636 ? 15.728 -13.829 13.829 1.00 73.19 636 LEU A CA 1
ATOM 5180 C C . LEU A 1 636 ? 15.355 -15.180 13.203 1.00 73.19 636 LEU A C 1
ATOM 5182 O O . LEU A 1 636 ? 14.341 -15.771 13.585 1.00 73.19 636 LEU A O 1
ATOM 5186 N N . ASP A 1 637 ? 16.205 -15.722 12.326 1.00 81.06 637 ASP A N 1
ATOM 5187 C CA . ASP A 1 637 ? 16.190 -17.157 12.007 1.00 81.06 637 ASP A CA 1
ATOM 5188 C C . ASP A 1 637 ? 16.743 -17.955 13.197 1.00 81.06 637 ASP A C 1
ATOM 5190 O O . ASP A 1 637 ? 17.891 -17.784 13.614 1.00 81.06 637 ASP A O 1
ATOM 5194 N N . LEU A 1 638 ? 15.912 -18.839 13.746 1.00 80.38 638 LEU A N 1
ATOM 5195 C CA . LEU A 1 638 ? 16.286 -19.784 14.795 1.00 80.38 638 LEU A CA 1
ATOM 5196 C C . LEU A 1 638 ? 16.126 -21.247 14.344 1.00 80.38 638 LEU A C 1
ATOM 5198 O O . LEU A 1 638 ? 16.361 -22.149 15.146 1.00 80.38 638 LEU A O 1
ATOM 5202 N N . SER A 1 639 ? 15.768 -21.510 13.083 1.00 82.88 639 SER A N 1
ATOM 5203 C CA . SER A 1 639 ? 15.510 -22.856 12.543 1.00 82.88 639 SER A CA 1
ATOM 5204 C C . SER A 1 639 ? 16.668 -23.828 12.814 1.00 82.88 639 SER A C 1
ATOM 5206 O O . SER A 1 639 ? 16.461 -24.929 13.324 1.00 82.88 639 SER A O 1
ATOM 5208 N N . ASN A 1 640 ? 17.903 -23.368 12.601 1.00 80.31 640 ASN A N 1
ATOM 5209 C CA . ASN A 1 640 ? 19.138 -24.111 12.858 1.00 80.31 640 ASN A CA 1
ATOM 5210 C C . ASN A 1 640 ? 19.353 -24.475 14.344 1.00 80.31 640 ASN A C 1
ATOM 5212 O O . ASN A 1 640 ? 20.047 -25.442 14.656 1.00 80.31 640 ASN A O 1
ATOM 5216 N N . GLN A 1 641 ? 18.763 -23.723 15.280 1.00 73.88 641 GLN A N 1
ATOM 5217 C CA . GLN A 1 641 ? 18.877 -23.984 16.720 1.00 73.88 641 GLN A CA 1
ATOM 5218 C C . GLN A 1 641 ? 17.830 -24.988 17.225 1.00 73.88 641 GLN A C 1
ATOM 5220 O O . GLN A 1 641 ? 18.046 -25.623 18.262 1.00 73.88 641 GLN A O 1
ATOM 5225 N N . TYR A 1 642 ? 16.724 -25.160 16.499 1.00 84.00 642 TYR A N 1
ATOM 5226 C CA . TYR A 1 642 ? 15.566 -25.959 16.892 1.00 84.00 642 TYR A CA 1
ATOM 5227 C C . TYR A 1 642 ? 15.266 -27.021 15.830 1.00 84.00 642 TYR A C 1
ATOM 5229 O O . TYR A 1 642 ? 14.378 -26.874 14.995 1.00 84.00 642 TYR A O 1
ATOM 5237 N N . THR A 1 643 ? 16.014 -28.121 15.868 1.00 87.94 643 THR A N 1
ATOM 5238 C CA . THR A 1 643 ? 15.794 -29.282 14.999 1.00 87.94 643 THR A CA 1
ATOM 5239 C C . THR A 1 643 ? 14.692 -30.192 15.548 1.00 87.94 643 THR A C 1
ATOM 5241 O O . THR A 1 643 ? 14.548 -30.350 16.759 1.00 87.94 643 THR A O 1
ATOM 5244 N N . LYS A 1 644 ? 13.906 -30.819 14.662 1.00 91.50 644 LYS A N 1
ATOM 5245 C CA . LYS A 1 644 ? 12.822 -31.742 15.045 1.00 91.50 644 LYS A CA 1
ATOM 5246 C C . LYS A 1 644 ? 13.326 -32.857 15.973 1.00 91.50 644 LYS A C 1
ATOM 5248 O O . LYS A 1 644 ? 14.335 -33.493 15.687 1.00 91.50 644 LYS A O 1
ATOM 5253 N N . GLY A 1 645 ? 12.597 -33.102 17.061 1.00 89.50 645 GLY A N 1
ATOM 5254 C CA . GLY A 1 645 ? 12.942 -34.065 18.111 1.00 89.50 645 GLY A CA 1
ATOM 5255 C C . GLY A 1 645 ? 13.897 -33.533 19.186 1.00 89.50 645 GLY A C 1
ATOM 5256 O O . GLY A 1 645 ? 14.120 -34.225 20.174 1.00 89.50 645 GLY A O 1
ATOM 5257 N N . LYS A 1 646 ? 14.445 -32.319 19.043 1.00 87.50 646 LYS A N 1
ATOM 5258 C CA . LYS A 1 646 ? 15.300 -31.705 20.066 1.00 87.50 646 LYS A CA 1
ATOM 5259 C C . LYS A 1 646 ? 14.476 -31.284 21.282 1.00 87.50 646 LYS A C 1
ATOM 5261 O O . LYS A 1 646 ? 13.478 -30.576 21.138 1.00 87.50 646 LYS A O 1
ATOM 5266 N N . GLU A 1 647 ? 14.944 -31.659 22.468 1.00 85.44 647 GLU A N 1
ATOM 5267 C CA . GLU A 1 647 ? 14.446 -31.150 23.747 1.00 85.44 647 GLU A CA 1
ATOM 5268 C C . GLU A 1 647 ? 15.327 -30.013 24.277 1.00 85.44 647 GLU A C 1
ATOM 5270 O O . GLU A 1 647 ? 16.543 -29.996 24.065 1.00 85.44 647 GLU A O 1
ATOM 5275 N N . PHE A 1 648 ? 14.714 -29.045 24.957 1.00 81.81 648 PHE A N 1
ATOM 5276 C CA . PHE A 1 648 ? 15.401 -27.903 25.567 1.00 81.81 648 PHE A CA 1
ATOM 5277 C C . PHE A 1 648 ? 14.532 -27.249 26.653 1.00 81.81 648 PHE A C 1
ATOM 5279 O O . PHE A 1 648 ? 13.346 -27.550 26.789 1.00 81.81 648 PHE A O 1
ATOM 5286 N N . VAL A 1 649 ? 15.124 -26.316 27.406 1.00 78.12 649 VAL A N 1
ATOM 5287 C CA . VAL A 1 649 ? 14.450 -25.547 28.463 1.00 78.12 649 VAL A CA 1
ATOM 5288 C C . VAL A 1 649 ? 14.482 -24.056 28.134 1.00 78.12 649 VAL A C 1
ATOM 5290 O O . VAL A 1 649 ? 15.550 -23.504 27.859 1.00 78.12 649 VAL A O 1
ATOM 5293 N N . TRP A 1 650 ? 13.337 -23.377 28.210 1.00 82.44 650 TRP A N 1
ATOM 5294 C CA . TRP A 1 650 ? 13.295 -21.912 28.244 1.00 82.44 650 TRP A CA 1
ATOM 5295 C C . TRP A 1 650 ? 13.356 -21.430 29.693 1.00 82.44 650 TRP A C 1
ATOM 5297 O O . TRP A 1 650 ? 12.408 -21.567 30.462 1.00 82.44 650 TRP A O 1
ATOM 5307 N N . TRP A 1 651 ? 14.509 -20.879 30.074 1.00 77.81 651 TRP A N 1
ATOM 5308 C CA . TRP A 1 651 ? 14.786 -20.434 31.445 1.00 77.81 651 TRP A CA 1
ATOM 5309 C C . TRP A 1 651 ? 14.130 -19.102 31.822 1.00 77.81 651 TRP A C 1
ATOM 5311 O O . TRP A 1 651 ? 13.861 -18.881 32.997 1.00 77.81 651 TRP A O 1
ATOM 5321 N N . GLY A 1 652 ? 13.870 -18.227 30.847 1.00 77.25 652 GLY A N 1
ATOM 5322 C CA . GLY A 1 652 ? 13.128 -16.980 31.051 1.00 77.25 652 GLY A CA 1
ATOM 5323 C C . GLY A 1 652 ? 11.617 -17.175 30.915 1.00 77.25 652 GLY A C 1
ATOM 5324 O O . GLY A 1 652 ? 11.167 -18.142 30.301 1.00 77.25 652 GLY A O 1
ATOM 5325 N N . PHE A 1 653 ? 10.845 -16.220 31.427 1.00 84.00 653 PHE A N 1
ATOM 5326 C CA . PHE A 1 653 ? 9.437 -16.080 31.063 1.00 84.00 653 PHE A CA 1
ATOM 5327 C C . PHE A 1 653 ? 9.311 -15.856 29.549 1.00 84.00 653 PHE A C 1
ATOM 5329 O O . PHE A 1 653 ? 10.174 -15.230 28.923 1.00 84.00 653 PHE A O 1
ATOM 5336 N N . SER A 1 654 ? 8.227 -16.349 28.953 1.00 84.75 654 SER A N 1
ATOM 5337 C CA . SER A 1 654 ? 7.958 -16.169 27.522 1.00 84.75 654 SER A CA 1
ATOM 5338 C C . SER A 1 654 ? 6.542 -15.655 27.307 1.00 84.75 654 SER A C 1
ATOM 5340 O O . SER A 1 654 ? 5.579 -16.412 27.403 1.00 84.75 654 SER A O 1
ATOM 5342 N N . SER A 1 655 ? 6.432 -14.357 27.018 1.00 85.06 655 SER A N 1
ATOM 5343 C CA . SER A 1 655 ? 5.182 -13.733 26.572 1.00 85.06 655 SER A CA 1
ATOM 5344 C C . SER A 1 655 ? 4.780 -14.301 25.205 1.00 85.06 655 SER A C 1
ATOM 5346 O O . SER A 1 655 ? 5.627 -14.463 24.316 1.00 85.06 655 SER A O 1
ATOM 5348 N N . CYS A 1 656 ? 3.518 -14.688 25.084 1.00 85.88 656 CYS A N 1
ATOM 5349 C CA . CYS A 1 656 ? 2.903 -15.312 23.920 1.00 85.88 656 CYS A CA 1
ATOM 5350 C C . CYS A 1 656 ? 1.488 -14.738 23.744 1.00 85.88 656 CYS A C 1
ATOM 5352 O O . CYS A 1 656 ? 0.969 -14.041 24.611 1.00 85.88 656 CYS A O 1
ATOM 5354 N N . THR A 1 657 ? 0.823 -15.077 22.646 1.00 81.75 657 THR A N 1
ATOM 5355 C CA . THR A 1 657 ? -0.581 -14.715 22.400 1.00 81.75 657 THR A CA 1
ATOM 5356 C C . THR A 1 657 ? -1.342 -15.909 21.833 1.00 81.75 657 THR A C 1
ATOM 5358 O O . THR A 1 657 ? -0.767 -16.747 21.141 1.00 81.75 657 THR A O 1
ATOM 5361 N N . THR A 1 658 ? -2.644 -16.002 22.096 1.00 82.06 658 THR A N 1
ATOM 5362 C CA . THR A 1 658 ? -3.530 -16.984 21.437 1.00 82.06 658 THR A CA 1
ATOM 5363 C C . THR A 1 658 ? -3.832 -16.615 19.978 1.00 82.06 658 THR A C 1
ATOM 5365 O O . THR A 1 658 ? -4.325 -17.443 19.215 1.00 82.06 658 THR A O 1
ATOM 5368 N N . SER A 1 659 ? -3.514 -15.387 19.549 1.00 77.56 659 SER A N 1
ATOM 5369 C CA . SER A 1 659 ? -3.769 -14.907 18.189 1.00 77.56 659 SER A CA 1
ATOM 5370 C C . SER A 1 659 ? -2.539 -15.037 17.289 1.00 77.56 659 SER A C 1
ATOM 5372 O O . SER A 1 659 ? -1.620 -14.220 17.348 1.00 77.56 659 SER A O 1
ATOM 5374 N N . ILE A 1 660 ? -2.558 -15.996 16.356 1.00 69.94 660 ILE A N 1
ATOM 5375 C CA . ILE A 1 660 ? -1.554 -16.051 15.276 1.00 69.94 660 ILE A CA 1
ATOM 5376 C C . ILE A 1 660 ? -1.549 -14.764 14.428 1.00 69.94 660 ILE A C 1
ATOM 5378 O O . ILE A 1 660 ? -0.503 -14.371 13.918 1.00 69.94 660 ILE A O 1
ATOM 5382 N N . GLY A 1 661 ? -2.692 -14.068 14.334 1.00 60.91 661 GLY A N 1
ATOM 5383 C CA . GLY A 1 661 ? -2.815 -12.778 13.651 1.00 60.91 661 GLY A CA 1
ATOM 5384 C C . GLY A 1 661 ? -1.959 -11.688 14.297 1.00 60.91 661 GLY A C 1
ATOM 5385 O O . GLY A 1 661 ? -1.200 -11.030 13.600 1.00 60.91 661 GLY A O 1
ATOM 5386 N N . ALA A 1 662 ? -1.966 -11.566 15.629 1.00 57.78 662 ALA A N 1
ATOM 5387 C CA . ALA A 1 662 ? -1.137 -10.578 16.334 1.00 57.78 662 ALA A CA 1
ATOM 5388 C C . ALA A 1 662 ? 0.377 -10.807 16.118 1.00 57.78 662 ALA A C 1
ATOM 5390 O O . ALA A 1 662 ? 1.162 -9.858 16.067 1.00 57.78 662 ALA A O 1
ATOM 5391 N N . VAL A 1 663 ? 0.794 -12.061 15.903 1.00 55.22 663 VAL A N 1
ATOM 5392 C CA . VAL A 1 663 ? 2.174 -12.379 15.503 1.00 55.22 663 VAL A CA 1
ATOM 5393 C C . VAL A 1 663 ? 2.420 -12.104 14.013 1.00 55.22 663 VAL A C 1
ATOM 5395 O O . VAL A 1 663 ? 3.490 -11.622 13.662 1.00 55.22 663 VAL A O 1
ATOM 5398 N N . ALA A 1 664 ? 1.458 -12.363 13.126 1.00 51.94 664 ALA A N 1
ATOM 5399 C CA . ALA A 1 664 ? 1.624 -12.198 11.678 1.00 51.94 664 ALA A CA 1
ATOM 5400 C C . ALA A 1 664 ? 1.457 -10.748 11.163 1.00 51.94 664 ALA A C 1
ATOM 5402 O O . ALA A 1 664 ? 2.069 -10.383 10.158 1.00 51.94 664 ALA A O 1
ATOM 5403 N N . ASP A 1 665 ? 0.649 -9.910 11.822 1.00 52.66 665 ASP A N 1
ATOM 5404 C CA . ASP A 1 665 ? 0.260 -8.571 11.343 1.00 52.66 665 ASP A CA 1
ATOM 5405 C C . ASP A 1 665 ? 1.245 -7.442 11.701 1.00 52.66 665 ASP A C 1
ATOM 5407 O O . ASP A 1 665 ? 1.024 -6.287 11.319 1.00 52.66 665 ASP A O 1
ATOM 5411 N N . GLY A 1 666 ? 2.368 -7.748 12.357 1.00 48.22 666 GLY A N 1
ATOM 5412 C CA . GLY A 1 666 ? 3.453 -6.791 12.616 1.00 48.22 666 GLY A CA 1
ATOM 5413 C C . GLY A 1 666 ? 3.666 -6.381 14.073 1.00 48.22 666 GLY A C 1
ATOM 5414 O O . GLY A 1 666 ? 4.668 -5.736 14.355 1.00 48.22 666 GLY A O 1
ATOM 5415 N N . GLN A 1 667 ? 2.743 -6.714 14.983 1.00 51.97 667 GLN A N 1
ATOM 5416 C CA . GLN A 1 667 ? 2.788 -6.242 16.377 1.00 51.97 667 GLN A CA 1
ATOM 5417 C C . GLN A 1 667 ? 3.889 -6.937 17.191 1.00 51.97 667 GLN A C 1
ATOM 5419 O O . GLN A 1 667 ? 4.585 -6.287 17.961 1.00 51.97 667 GLN A O 1
ATOM 5424 N N . LEU A 1 668 ? 4.081 -8.246 16.985 1.00 52.44 668 LEU A N 1
ATOM 5425 C CA . LEU A 1 668 ? 5.066 -9.066 17.713 1.00 52.44 668 LEU A CA 1
ATOM 5426 C C . LEU A 1 668 ? 6.155 -9.679 16.806 1.00 52.44 668 LEU A C 1
ATOM 5428 O O . LEU A 1 668 ? 6.985 -10.463 17.270 1.00 52.44 668 LEU A O 1
ATOM 5432 N N . LEU A 1 669 ? 6.141 -9.361 15.507 1.00 49.03 669 LEU A N 1
ATOM 5433 C CA . LEU A 1 669 ? 7.095 -9.851 14.510 1.00 49.03 669 LEU A CA 1
ATOM 5434 C C . LEU A 1 669 ? 7.224 -8.851 13.356 1.00 49.03 669 LEU A C 1
ATOM 5436 O O . LEU A 1 669 ? 6.220 -8.413 12.801 1.00 49.03 669 LEU A O 1
ATOM 5440 N N . SER A 1 670 ? 8.445 -8.536 12.937 1.00 57.31 670 SER A N 1
ATOM 5441 C CA . SER A 1 670 ? 8.714 -7.711 11.758 1.00 57.31 670 SER A CA 1
ATOM 5442 C C . SER A 1 670 ? 8.141 -8.343 10.490 1.00 57.31 670 SER A C 1
ATOM 5444 O O . SER A 1 670 ? 8.184 -9.557 10.298 1.00 57.31 670 SER A O 1
ATOM 5446 N N . LYS A 1 671 ? 7.639 -7.508 9.575 1.00 64.12 671 LYS A N 1
ATOM 5447 C CA . LYS A 1 671 ? 7.051 -7.962 8.300 1.00 64.12 671 LYS A CA 1
ATOM 5448 C C . LYS A 1 671 ? 8.094 -8.425 7.276 1.00 64.12 671 LYS A C 1
ATOM 5450 O O . LYS A 1 671 ? 7.761 -9.192 6.376 1.00 64.12 671 LYS A O 1
ATOM 5455 N N . GLU A 1 672 ? 9.342 -7.991 7.434 1.00 60.50 672 GLU A N 1
ATOM 5456 C CA . GLU A 1 672 ? 10.471 -8.278 6.545 1.00 60.50 672 GLU A CA 1
ATOM 5457 C C . GLU A 1 672 ? 11.701 -8.728 7.360 1.00 60.50 672 GLU A C 1
ATOM 5459 O O . GLU A 1 672 ? 11.777 -8.479 8.565 1.00 60.50 672 GLU A O 1
ATOM 5464 N N . GLY A 1 673 ? 12.652 -9.402 6.703 1.00 72.50 673 GLY A N 1
ATOM 5465 C CA . GLY A 1 673 ? 13.838 -10.000 7.333 1.00 72.50 673 GLY A CA 1
ATOM 5466 C C . GLY A 1 673 ? 13.650 -11.449 7.806 1.00 72.50 673 GLY A C 1
ATOM 5467 O O . GLY A 1 673 ? 12.550 -12.007 7.749 1.00 72.50 673 GLY A O 1
ATOM 5468 N N . GLU A 1 674 ? 14.750 -12.063 8.253 1.00 78.50 674 GLU A N 1
ATOM 5469 C CA . GLU A 1 674 ? 14.755 -13.407 8.846 1.00 78.50 674 GLU A CA 1
ATOM 5470 C C . GLU A 1 674 ? 14.039 -13.402 10.198 1.00 78.50 674 GLU A C 1
ATOM 5472 O O . GLU A 1 674 ? 14.363 -12.613 11.087 1.00 78.50 674 GLU A O 1
ATOM 5477 N N . ARG A 1 675 ? 13.039 -14.270 10.347 1.00 87.00 675 ARG A N 1
ATOM 5478 C CA . ARG A 1 675 ? 12.090 -14.227 11.460 1.00 87.00 675 ARG A CA 1
ATOM 5479 C C . ARG A 1 675 ? 11.496 -15.601 11.751 1.00 87.00 675 ARG A C 1
ATOM 5481 O O . ARG A 1 675 ? 11.300 -16.415 10.853 1.00 87.00 675 ARG A O 1
ATOM 5488 N N . THR A 1 676 ? 11.182 -15.843 13.017 1.00 81.94 676 THR A N 1
ATOM 5489 C CA . THR A 1 676 ? 10.722 -17.131 13.539 1.00 81.94 676 THR A CA 1
ATOM 5490 C C . THR A 1 676 ? 9.404 -16.968 14.291 1.00 81.94 676 THR A C 1
ATOM 5492 O O . THR A 1 676 ? 9.302 -16.141 15.195 1.00 81.94 676 THR A O 1
ATOM 5495 N N . ILE A 1 677 ? 8.418 -17.808 13.972 1.00 88.50 677 ILE A N 1
ATOM 5496 C CA . ILE A 1 677 ? 7.208 -18.013 14.776 1.00 88.50 677 ILE A CA 1
ATOM 5497 C C . ILE A 1 677 ? 7.334 -19.340 15.518 1.00 88.50 677 ILE A C 1
ATOM 5499 O O . ILE A 1 677 ? 7.450 -20.401 14.903 1.00 88.50 677 ILE A O 1
ATOM 5503 N N . PHE A 1 678 ? 7.250 -19.291 16.843 1.00 87.06 678 PHE A N 1
ATOM 5504 C CA . PHE A 1 678 ? 6.995 -20.472 17.657 1.00 87.06 678 PHE A CA 1
ATOM 5505 C C . PHE A 1 678 ? 5.486 -20.674 17.776 1.00 87.06 678 PHE A C 1
ATOM 5507 O O . PHE A 1 678 ? 4.784 -19.776 18.238 1.00 87.06 678 PHE A O 1
ATOM 5514 N N . ALA A 1 679 ? 5.002 -21.846 17.373 1.00 93.19 679 ALA A N 1
ATOM 5515 C CA . ALA A 1 679 ? 3.640 -22.311 17.615 1.00 93.19 679 ALA A CA 1
ATOM 5516 C C . ALA A 1 679 ? 3.707 -23.382 18.711 1.00 93.19 679 ALA A C 1
ATOM 5518 O O . ALA A 1 679 ? 4.257 -24.460 18.494 1.00 93.19 679 ALA A O 1
ATOM 5519 N N . ILE A 1 680 ? 3.233 -23.054 19.908 1.00 92.88 680 ILE A N 1
ATOM 5520 C CA . ILE A 1 680 ? 3.533 -23.770 21.149 1.00 92.88 680 ILE A CA 1
ATOM 5521 C C . ILE A 1 680 ? 2.248 -24.381 21.693 1.00 92.88 680 ILE A C 1
ATOM 5523 O O . ILE A 1 680 ? 1.375 -23.662 22.169 1.00 92.88 680 ILE A O 1
ATOM 5527 N N . GLN A 1 681 ? 2.139 -25.706 21.663 1.00 93.94 681 GLN A N 1
ATOM 5528 C CA . GLN A 1 681 ? 1.129 -26.406 22.449 1.00 93.94 681 GLN A CA 1
ATOM 5529 C C . GLN A 1 681 ? 1.582 -26.384 23.915 1.00 93.94 681 GLN A C 1
ATOM 5531 O O . GLN A 1 681 ? 2.516 -27.110 24.271 1.00 93.94 681 GLN A O 1
ATOM 5536 N N . CYS A 1 682 ? 0.976 -25.522 24.737 1.00 89.81 682 CYS A N 1
ATOM 5537 C CA . CYS A 1 682 ? 1.285 -25.405 26.163 1.00 89.81 682 CYS A CA 1
ATOM 5538 C C . CYS A 1 682 ? 0.175 -25.996 27.039 1.00 89.81 682 CYS A C 1
ATOM 5540 O O . CYS A 1 682 ? -0.992 -26.014 26.654 1.00 89.81 682 CYS A O 1
ATOM 5542 N N . ASP A 1 683 ? 0.554 -26.444 28.236 1.00 87.31 683 ASP A N 1
ATOM 5543 C CA . ASP A 1 683 ? -0.359 -26.961 29.266 1.00 87.31 683 ASP A CA 1
ATOM 5544 C C . ASP A 1 683 ? -0.388 -26.071 30.531 1.00 87.31 683 ASP A C 1
ATOM 5546 O O . ASP A 1 683 ? -1.163 -26.316 31.464 1.00 87.31 683 ASP A O 1
ATOM 5550 N N . SER A 1 684 ? 0.481 -25.051 30.591 1.00 87.31 684 SER A N 1
ATOM 5551 C CA . SER A 1 684 ? 0.729 -24.227 31.785 1.00 87.31 684 SER A CA 1
ATOM 5552 C C . SER A 1 684 ? 0.672 -22.706 31.574 1.00 87.31 684 SER A C 1
ATOM 5554 O O . SER A 1 684 ? 1.013 -21.956 32.495 1.00 87.31 684 SER A O 1
ATOM 5556 N N . GLY A 1 685 ? 0.248 -22.232 30.396 1.00 89.94 685 GLY A N 1
ATOM 5557 C CA . GLY A 1 685 ? 0.197 -20.797 30.087 1.00 89.94 685 GLY A CA 1
ATOM 5558 C C . GLY A 1 685 ? -0.766 -20.032 30.994 1.00 89.94 685 GLY A C 1
ATOM 5559 O O . GLY A 1 685 ? -1.799 -20.564 31.389 1.00 89.94 685 GLY A O 1
ATOM 5560 N N . LYS A 1 686 ? -0.439 -18.786 31.341 1.00 92.69 686 LYS A N 1
ATOM 5561 C CA . LYS A 1 686 ? -1.272 -17.932 32.202 1.00 92.69 686 LYS A CA 1
ATOM 5562 C C . LYS A 1 686 ? -1.823 -16.763 31.405 1.00 92.69 686 LYS A C 1
ATOM 5564 O O . LYS A 1 686 ? -1.031 -15.981 30.888 1.00 92.69 686 LYS A O 1
ATOM 5569 N N . ASP A 1 687 ? -3.148 -16.642 31.311 1.00 92.12 687 ASP A N 1
ATOM 5570 C CA . ASP A 1 687 ? -3.769 -15.425 30.777 1.00 92.12 687 ASP A CA 1
ATOM 5571 C C . ASP A 1 687 ? -3.456 -14.278 31.736 1.00 92.12 687 ASP A C 1
ATOM 5573 O O . ASP A 1 687 ? -3.877 -14.313 32.892 1.00 92.12 687 ASP A O 1
ATOM 5577 N N . ILE A 1 688 ? -2.687 -13.294 31.280 1.00 91.75 688 ILE A N 1
ATOM 5578 C CA . ILE A 1 688 ? -2.395 -12.098 32.068 1.00 91.75 688 ILE A CA 1
ATOM 5579 C C . ILE A 1 688 ? -3.083 -10.858 31.510 1.00 91.75 688 ILE A C 1
ATOM 5581 O O . ILE A 1 688 ? -2.877 -9.784 32.054 1.00 91.75 688 ILE A O 1
ATOM 5585 N N . SER A 1 689 ? -3.949 -10.967 30.499 1.00 88.69 689 SER A N 1
ATOM 5586 C CA . SER A 1 689 ? -4.605 -9.814 29.857 1.00 88.69 689 SER A CA 1
ATOM 5587 C C . SER A 1 689 ? -5.329 -8.881 30.838 1.00 88.69 689 SER A C 1
ATOM 5589 O O . SER A 1 689 ? -5.289 -7.666 30.679 1.00 88.69 689 SER A O 1
ATOM 5591 N N . ARG A 1 690 ? -5.920 -9.419 31.911 1.00 89.06 690 ARG A N 1
ATOM 5592 C CA . ARG A 1 690 ? -6.618 -8.640 32.955 1.00 89.06 690 ARG A CA 1
ATOM 5593 C C . ARG A 1 690 ? -5.683 -7.897 33.919 1.00 89.06 690 ARG A C 1
ATOM 5595 O O . ARG A 1 690 ? -6.126 -6.982 34.607 1.00 89.06 690 ARG A O 1
ATOM 5602 N N . HIS A 1 691 ? -4.408 -8.282 33.965 1.00 91.38 691 HIS A N 1
ATOM 5603 C CA . HIS A 1 691 ? -3.393 -7.769 34.895 1.00 91.38 691 HIS A CA 1
ATOM 5604 C C . HIS A 1 691 ? -2.174 -7.153 34.190 1.00 91.38 691 HIS A C 1
ATOM 5606 O O . HIS A 1 691 ? -1.361 -6.498 34.838 1.00 91.38 691 HIS A O 1
ATOM 5612 N N . SER A 1 692 ? -2.046 -7.352 32.879 1.00 87.12 692 SER A N 1
ATOM 5613 C CA . SER A 1 692 ? -1.037 -6.754 32.013 1.00 87.12 692 SER A CA 1
ATOM 5614 C C . SER A 1 692 ? -1.319 -5.263 31.832 1.00 87.12 692 SER A C 1
ATOM 5616 O O . SER A 1 692 ? -2.452 -4.786 31.941 1.00 87.12 692 SER A O 1
ATOM 5618 N N . TYR A 1 693 ? -0.265 -4.509 31.548 1.00 81.50 693 TYR A N 1
ATOM 5619 C CA . TYR A 1 693 ? -0.348 -3.101 31.185 1.00 81.50 693 TYR A CA 1
ATOM 5620 C C . TYR A 1 693 ? -1.064 -2.907 29.835 1.00 81.50 693 TYR A C 1
ATOM 5622 O O . TYR A 1 693 ? -1.761 -1.908 29.650 1.00 81.50 693 TYR A O 1
ATOM 5630 N N . TYR A 1 694 ? -0.955 -3.890 28.934 1.00 77.31 694 TYR A N 1
ATOM 5631 C CA . TYR A 1 694 ? -1.538 -3.890 27.591 1.00 77.31 694 TYR A CA 1
ATOM 5632 C C . TYR A 1 694 ? -2.752 -4.832 27.514 1.00 77.31 694 TYR A C 1
ATOM 5634 O O . TYR A 1 694 ? -2.733 -5.882 26.873 1.00 77.31 694 TYR A O 1
ATOM 5642 N N . GLN A 1 695 ? -3.845 -4.451 28.185 1.00 68.75 695 GLN A N 1
ATOM 5643 C CA . GLN A 1 695 ? -5.034 -5.304 28.371 1.00 68.75 695 GLN A CA 1
ATOM 5644 C C . GLN A 1 695 ? -5.675 -5.825 27.064 1.00 68.75 695 GLN A C 1
ATOM 5646 O O . GLN A 1 695 ? -6.362 -6.846 27.065 1.00 68.75 695 GLN A O 1
ATOM 5651 N N . SER A 1 696 ? -5.438 -5.150 25.937 1.00 61.53 696 SER A N 1
ATOM 5652 C CA . SER A 1 696 ? -5.937 -5.514 24.605 1.00 61.53 696 SER A CA 1
ATOM 5653 C C . SER A 1 696 ? -5.216 -6.693 23.937 1.00 61.53 696 SER A C 1
ATOM 5655 O O . SER A 1 696 ? -5.760 -7.266 22.994 1.00 61.53 696 SER A O 1
ATOM 5657 N N . GLU A 1 697 ? -4.013 -7.070 24.377 1.00 63.88 697 GLU A N 1
ATOM 5658 C CA . GLU A 1 697 ? -3.132 -7.977 23.615 1.00 63.88 697 GLU A CA 1
ATOM 5659 C C . GLU A 1 697 ? -3.445 -9.474 23.780 1.00 63.88 697 GLU A C 1
ATOM 5661 O O . GLU A 1 697 ? -2.885 -10.313 23.067 1.00 63.88 697 GLU A O 1
ATOM 5666 N N . LYS A 1 698 ? -4.362 -9.826 24.697 1.00 75.31 698 LYS A N 1
ATOM 5667 C CA . LYS A 1 698 ? -4.651 -11.221 25.096 1.00 75.31 698 LYS A CA 1
ATOM 5668 C C . LYS A 1 698 ? -3.367 -11.992 25.430 1.00 75.31 698 LYS A C 1
ATOM 5670 O O . LYS A 1 698 ? -3.143 -13.111 24.963 1.00 75.31 698 LYS A O 1
ATOM 5675 N N . GLU A 1 699 ? -2.501 -11.330 26.194 1.00 83.81 699 GLU A N 1
ATOM 5676 C CA . GLU A 1 699 ? -1.171 -11.816 26.534 1.00 83.81 699 GLU A CA 1
ATOM 5677 C C . GLU A 1 699 ? -1.250 -13.078 27.407 1.00 83.81 699 GLU A C 1
ATOM 5679 O O . GLU A 1 699 ? -1.849 -13.081 28.486 1.00 83.81 699 GLU A O 1
ATOM 5684 N N . VAL A 1 700 ? -0.608 -14.151 26.943 1.00 90.12 700 VAL A N 1
ATOM 5685 C CA . VAL A 1 700 ? -0.442 -15.407 27.676 1.00 90.12 700 VAL A CA 1
ATOM 5686 C C . VAL A 1 700 ? 1.022 -15.575 28.046 1.00 90.12 700 VAL A C 1
ATOM 5688 O O . VAL A 1 700 ? 1.887 -15.732 27.184 1.00 90.12 700 VAL A O 1
ATOM 5691 N N . LEU A 1 701 ? 1.310 -15.587 29.343 1.00 91.44 701 LEU A N 1
ATOM 5692 C CA . LEU A 1 701 ? 2.664 -15.710 29.857 1.00 91.44 701 LEU A CA 1
ATOM 5693 C C . LEU A 1 701 ? 2.999 -17.174 30.168 1.00 91.44 701 LEU A C 1
ATOM 5695 O O . LEU A 1 701 ? 2.351 -17.816 30.998 1.00 91.44 701 LEU A O 1
ATOM 5699 N N . LEU A 1 702 ? 4.045 -17.702 29.531 1.00 87.75 702 LEU A N 1
ATOM 5700 C CA . LEU A 1 702 ? 4.672 -18.962 29.932 1.00 87.75 702 LEU A CA 1
ATOM 5701 C C . LEU A 1 702 ? 5.686 -18.689 31.050 1.00 87.75 702 LEU A C 1
ATOM 5703 O O . LEU A 1 702 ? 6.522 -17.785 30.944 1.00 87.75 702 LEU A O 1
ATOM 5707 N N . LEU A 1 703 ? 5.612 -19.487 32.116 1.00 87.19 703 LEU A N 1
ATOM 5708 C CA . LEU A 1 703 ? 6.510 -19.411 33.272 1.00 87.19 703 LEU A CA 1
ATOM 5709 C C . LEU A 1 703 ? 7.964 -19.785 32.899 1.00 87.19 703 LEU A C 1
ATOM 5711 O O . LEU A 1 703 ? 8.180 -20.467 31.898 1.00 87.19 703 LEU A O 1
ATOM 5715 N N . PRO A 1 704 ? 8.974 -19.384 33.693 1.00 82.81 704 PRO A N 1
ATOM 5716 C CA . PRO A 1 704 ? 10.358 -19.806 33.488 1.00 82.81 704 PRO A CA 1
ATOM 5717 C C . PRO A 1 704 ? 10.565 -21.310 33.731 1.00 82.81 704 PRO A C 1
ATOM 5719 O O . PRO A 1 704 ? 9.776 -21.967 34.411 1.00 82.81 704 PRO A O 1
ATOM 5722 N N . ALA A 1 705 ? 11.680 -21.826 33.206 1.00 79.25 705 ALA A N 1
ATOM 5723 C CA . ALA A 1 705 ? 12.138 -23.217 33.303 1.00 79.25 705 ALA A CA 1
ATOM 5724 C C . ALA A 1 705 ? 11.144 -24.264 32.754 1.00 79.25 705 ALA A C 1
ATOM 5726 O O . ALA A 1 705 ? 10.968 -25.344 33.319 1.00 79.25 705 ALA A O 1
ATOM 5727 N N . ARG A 1 706 ? 10.506 -23.950 31.621 1.00 79.50 706 ARG A N 1
ATOM 5728 C CA . ARG A 1 706 ? 9.597 -24.858 30.898 1.00 79.50 706 ARG A CA 1
ATOM 5729 C C . ARG A 1 706 ? 10.375 -25.708 29.895 1.00 79.50 706 ARG A C 1
ATOM 5731 O O . ARG A 1 706 ? 11.200 -25.164 29.157 1.00 79.50 706 ARG A O 1
ATOM 5738 N N . GLN A 1 707 ? 10.118 -27.017 29.870 1.00 83.81 707 GLN A N 1
ATOM 5739 C CA . GLN A 1 707 ? 10.738 -27.953 28.928 1.00 83.81 707 GLN A CA 1
ATOM 5740 C C . GLN A 1 707 ? 9.835 -28.170 27.710 1.00 83.81 707 GLN A C 1
ATOM 5742 O O . GLN A 1 707 ? 8.639 -28.442 27.842 1.00 83.81 707 GLN A O 1
ATOM 5747 N N . PHE A 1 708 ? 10.431 -28.073 26.525 1.00 87.62 708 PHE A N 1
ATOM 5748 C CA . PHE A 1 708 ? 9.747 -28.239 25.247 1.00 87.62 708 PHE A CA 1
ATOM 5749 C C . PHE A 1 708 ? 10.476 -29.249 24.368 1.00 87.62 708 PHE A C 1
ATOM 5751 O O . PHE A 1 708 ? 11.702 -29.371 24.431 1.00 87.62 708 PHE A O 1
ATOM 5758 N N . ILE A 1 709 ? 9.718 -29.913 23.496 1.00 93.44 709 ILE A N 1
ATOM 5759 C CA . ILE A 1 709 ? 10.240 -30.686 22.367 1.00 93.44 709 ILE A CA 1
ATOM 5760 C C . ILE A 1 709 ? 9.828 -30.033 21.044 1.00 93.44 709 ILE A C 1
ATOM 5762 O O . ILE A 1 709 ? 8.694 -29.569 20.894 1.00 93.44 709 ILE A O 1
ATOM 5766 N N . VAL A 1 710 ? 10.739 -30.009 20.069 1.00 93.56 710 VAL A N 1
ATOM 5767 C CA . VAL A 1 710 ? 10.434 -29.561 18.703 1.00 93.56 710 VAL A CA 1
ATOM 5768 C C . VAL A 1 710 ? 9.658 -30.649 17.956 1.00 93.56 710 VAL A C 1
ATOM 5770 O O . VAL A 1 710 ? 10.203 -31.703 17.625 1.00 93.56 710 VAL A O 1
ATOM 5773 N N . VAL A 1 711 ? 8.390 -30.389 17.646 1.00 94.56 711 VAL A N 1
ATOM 5774 C CA . VAL A 1 711 ? 7.485 -31.320 16.951 1.00 94.56 711 VAL A CA 1
ATOM 5775 C C . VAL A 1 711 ? 7.684 -31.269 15.433 1.00 94.56 711 VAL A C 1
ATOM 5777 O O . VAL A 1 711 ? 7.736 -32.310 14.770 1.00 94.56 711 VAL A O 1
ATOM 5780 N N . ALA A 1 712 ? 7.825 -30.067 14.873 1.00 91.88 712 ALA A N 1
ATOM 5781 C CA . ALA A 1 712 ? 8.040 -29.843 13.446 1.00 91.88 712 ALA A CA 1
ATOM 5782 C C . ALA A 1 712 ? 8.693 -28.481 13.183 1.00 91.88 712 ALA A C 1
ATOM 5784 O O . ALA A 1 712 ? 8.537 -27.551 13.971 1.00 91.88 712 ALA A O 1
ATOM 5785 N N . CYS A 1 713 ? 9.363 -28.359 12.038 1.00 91.88 713 CYS A N 1
ATOM 5786 C CA . CYS A 1 713 ? 9.881 -27.098 11.514 1.00 91.88 713 CYS A CA 1
ATOM 5787 C C . CYS A 1 713 ? 9.425 -26.958 10.060 1.00 91.88 713 CYS A C 1
ATOM 5789 O O . CYS A 1 713 ? 9.348 -27.953 9.338 1.00 91.88 713 CYS A O 1
ATOM 5791 N N . SER A 1 714 ? 9.105 -25.740 9.637 1.00 90.75 714 SER A N 1
ATOM 5792 C CA . SER A 1 714 ? 8.640 -25.430 8.280 1.00 90.75 714 SER A CA 1
ATOM 5793 C C . SER A 1 714 ? 8.984 -23.987 7.917 1.00 90.75 714 SER A C 1
ATOM 5795 O O . SER A 1 714 ? 9.212 -23.173 8.808 1.00 90.75 714 SER A O 1
ATOM 5797 N N . GLN A 1 715 ? 8.997 -23.662 6.625 1.00 89.50 715 GLN A N 1
ATOM 5798 C CA . GLN A 1 715 ? 9.248 -22.307 6.134 1.00 89.50 715 GLN A CA 1
ATOM 5799 C C . GLN A 1 715 ? 8.035 -21.828 5.312 1.00 89.50 715 GLN A C 1
ATOM 5801 O O . GLN A 1 715 ? 8.028 -21.981 4.092 1.00 89.50 715 GLN A O 1
ATOM 5806 N N . PRO A 1 716 ? 6.957 -21.332 5.955 1.00 80.19 716 PRO A N 1
ATOM 5807 C CA . PRO A 1 716 ? 5.715 -20.977 5.260 1.00 80.19 716 PRO A CA 1
ATOM 5808 C C . PRO A 1 716 ? 5.831 -19.771 4.311 1.00 80.19 716 PRO A C 1
ATOM 5810 O O . PRO A 1 716 ? 4.963 -19.599 3.460 1.00 80.19 716 PRO A O 1
ATOM 5813 N N . ALA A 1 717 ? 6.870 -18.937 4.434 1.00 82.12 717 ALA A N 1
ATOM 5814 C CA . ALA A 1 717 ? 7.161 -17.853 3.492 1.00 82.12 717 ALA A CA 1
ATOM 5815 C C . ALA A 1 717 ? 8.669 -17.518 3.480 1.00 82.12 717 ALA A C 1
ATOM 5817 O O . ALA A 1 717 ? 9.371 -17.861 4.433 1.00 82.12 717 ALA A O 1
ATOM 5818 N N . PRO A 1 718 ? 9.192 -16.813 2.457 1.00 82.00 718 PRO A N 1
ATOM 5819 C CA . PRO A 1 718 ? 10.585 -16.365 2.434 1.00 82.00 718 PRO A CA 1
ATOM 5820 C C . PRO A 1 718 ? 10.987 -15.578 3.695 1.00 82.00 718 PRO A C 1
ATOM 5822 O O . PRO A 1 718 ? 10.295 -14.649 4.134 1.00 82.00 718 PRO A O 1
ATOM 5825 N N . GLY A 1 719 ? 12.099 -16.000 4.301 1.00 83.56 719 GLY A N 1
ATOM 5826 C CA . GLY A 1 719 ? 12.615 -15.495 5.577 1.00 83.56 719 GLY A CA 1
ATOM 5827 C C . GLY A 1 719 ? 11.743 -15.781 6.808 1.00 83.56 719 GLY A C 1
ATOM 5828 O O . GLY A 1 719 ? 12.112 -15.368 7.899 1.00 83.56 719 GLY A O 1
ATOM 5829 N N . LEU A 1 720 ? 10.588 -16.447 6.671 1.00 87.44 720 LEU A N 1
ATOM 5830 C CA . LEU A 1 720 ? 9.703 -16.804 7.783 1.00 87.44 720 LEU A CA 1
ATOM 5831 C C . LEU A 1 720 ? 9.816 -18.293 8.097 1.00 87.44 720 LEU A C 1
ATOM 5833 O O . LEU A 1 720 ? 9.325 -19.138 7.348 1.00 87.44 720 LEU A O 1
ATOM 5837 N N . HIS A 1 721 ? 10.385 -18.595 9.255 1.00 87.31 721 HIS A N 1
ATOM 5838 C CA . HIS A 1 721 ? 10.484 -19.937 9.814 1.00 87.31 721 HIS A CA 1
ATOM 5839 C C . HIS A 1 721 ? 9.370 -20.151 10.839 1.00 87.31 721 HIS A C 1
ATOM 5841 O O . HIS A 1 721 ? 9.055 -19.263 11.628 1.00 87.31 721 HIS A O 1
ATOM 5847 N N . MET A 1 722 ? 8.769 -21.336 10.856 1.00 90.88 722 MET A N 1
ATOM 5848 C CA . MET A 1 722 ? 7.771 -21.735 11.845 1.00 90.88 722 MET A CA 1
ATOM 5849 C C . MET A 1 722 ? 8.220 -23.015 12.546 1.00 90.88 722 MET A C 1
ATOM 5851 O O . MET A 1 722 ? 8.399 -24.057 11.909 1.00 90.88 722 MET A O 1
ATOM 5855 N N . ILE A 1 723 ? 8.371 -22.924 13.866 1.00 89.62 723 ILE A N 1
ATOM 5856 C CA . ILE A 1 723 ? 8.811 -24.000 14.754 1.00 89.62 723 ILE A CA 1
ATOM 5857 C C . ILE A 1 723 ? 7.626 -24.392 15.633 1.00 89.62 723 ILE A C 1
ATOM 5859 O O . ILE A 1 723 ? 7.130 -23.591 16.425 1.00 89.62 723 ILE A O 1
ATOM 5863 N N . GLN A 1 724 ? 7.174 -25.633 15.506 1.00 95.00 724 GLN A N 1
ATOM 5864 C CA . GLN A 1 724 ? 6.131 -26.194 16.355 1.00 95.00 724 GLN A CA 1
ATOM 5865 C C . GLN A 1 724 ? 6.769 -26.814 17.596 1.00 95.00 724 GLN A C 1
ATOM 5867 O O . GLN A 1 724 ? 7.608 -27.711 17.489 1.00 95.00 724 GLN A O 1
ATOM 5872 N N . LEU A 1 725 ? 6.359 -26.340 18.767 1.00 92.19 725 LEU A N 1
ATOM 5873 C CA . LEU A 1 725 ? 6.800 -26.816 20.070 1.00 92.19 725 LEU A CA 1
ATOM 5874 C C . LEU A 1 725 ? 5.643 -27.489 20.802 1.00 92.19 725 LEU A C 1
ATOM 5876 O O . LEU A 1 725 ? 4.491 -27.071 20.686 1.00 92.19 725 LEU A O 1
ATOM 5880 N N . LYS A 1 726 ? 5.968 -28.487 21.618 1.00 94.44 726 LYS A N 1
ATOM 5881 C CA . LYS A 1 726 ? 5.051 -29.040 22.613 1.00 94.44 726 LYS A CA 1
ATOM 5882 C C . LYS A 1 726 ? 5.707 -28.990 23.988 1.00 94.44 726 LYS A C 1
ATOM 5884 O O . LYS A 1 726 ? 6.850 -29.426 24.127 1.00 94.44 726 LYS A O 1
ATOM 5889 N N . GLU A 1 727 ? 5.002 -28.446 24.977 1.00 91.31 727 GLU A N 1
ATOM 5890 C CA . GLU A 1 727 ? 5.390 -28.540 26.388 1.00 91.31 727 GLU A CA 1
ATOM 5891 C C . GLU A 1 727 ? 5.339 -30.017 26.818 1.00 91.31 727 GLU A C 1
ATOM 5893 O O . GLU A 1 727 ? 4.401 -30.736 26.469 1.00 91.31 727 GLU A O 1
ATOM 5898 N N . THR A 1 728 ? 6.375 -30.508 27.505 1.00 83.81 728 THR A N 1
ATOM 5899 C CA . THR A 1 728 ? 6.496 -31.944 27.832 1.00 83.81 728 THR A CA 1
ATOM 5900 C C . THR A 1 728 ? 6.322 -32.227 29.317 1.00 83.81 728 THR A C 1
ATOM 5902 O O . THR A 1 728 ? 5.436 -32.988 29.704 1.00 83.81 728 THR A O 1
ATOM 5905 N N . LYS A 1 729 ? 7.167 -31.628 30.158 1.00 63.34 729 LYS A N 1
ATOM 5906 C CA . LYS A 1 729 ? 7.089 -31.702 31.619 1.00 63.34 729 LYS A CA 1
ATOM 5907 C C . LYS A 1 729 ? 7.436 -30.354 32.239 1.00 63.34 729 LYS A C 1
ATOM 5909 O O . LYS A 1 729 ? 8.275 -29.607 31.738 1.00 63.34 729 LYS A O 1
ATOM 5914 N N . SER A 1 730 ? 6.810 -30.082 33.379 1.00 52.22 730 SER A N 1
ATOM 5915 C CA . SER A 1 730 ? 7.238 -29.017 34.280 1.00 52.22 730 SER A CA 1
ATOM 5916 C C . SER A 1 730 ? 8.507 -29.465 35.013 1.00 52.22 730 SER A C 1
ATOM 5918 O O . SER A 1 730 ? 8.521 -30.556 35.578 1.00 52.22 730 SER A O 1
ATOM 5920 N N . LEU A 1 731 ? 9.553 -28.634 35.024 1.00 47.25 731 LEU A N 1
ATOM 5921 C CA . LEU A 1 731 ? 10.729 -28.810 35.896 1.00 47.25 731 LEU A CA 1
ATOM 5922 C C . LEU A 1 731 ? 10.559 -28.096 37.258 1.00 47.25 731 LEU A C 1
ATOM 5924 O O . LEU A 1 731 ? 11.509 -28.018 38.036 1.00 47.25 731 LEU A O 1
ATOM 5928 N N . ILE A 1 732 ? 9.368 -27.533 37.506 1.00 44.47 732 ILE A N 1
ATOM 5929 C CA . ILE A 1 732 ? 8.950 -26.759 38.690 1.00 44.47 732 ILE A CA 1
ATOM 5930 C C . ILE A 1 732 ? 7.534 -27.172 39.090 1.00 44.47 732 ILE A C 1
ATOM 5932 O O . ILE A 1 732 ? 6.705 -27.307 38.160 1.00 44.47 732 ILE A O 1
#

Secondary structure (DSSP, 8-state):
--------PPP----------SEEEEEET--TTSHHHHHHHHHHHHH-S-EEEES-HHHHHHHHHTS-TTSEEEEEEETTHHHHHHHHHTT-TTEEEEEEE-S-HHHHHHHHTT-TTEEEEES-HHHHHHHHHHHHHHHHHHHSPP-EEEE-BTB-TT--TTSHHHHHHHHHHHHHHHHHS---HHHHHHHHHHHHHHTTT-HHHHHHHHHHHHH--GGGHHHHHHSTTHHHHHHHHHHHTTTTTHHHHHHHHHHHHHHHHHHHHTB-SS-EEEEEEEEEEHHHHHHHHHTTTSEEEESS-EEEES-HHHHHHTTTT----TTEEEEEEEEEE-GGG-SSS-EEE-TTTSS-GGG-EEEEPTT-EEEEEEEEEPTTSSEEEEEEEE--TTSHHHHHHHHHHHHHHHTT-SSHHHHHHHHHHTT-HHHHHHHHHHHHHHS-TT-THHHHHHHHHHHHHHHTT-HHHHHHHHHHHHHHHHHHHHHHHTTS----------------------------------S-TTGGGPPP--HHHHTGGGTTT-TTHHHHHHHHHHHS-SS-STT--HHHHHHHHHHH---SSGGG-HHHHHHHHHHSS-GGGGGGGHHHHHHHHHHHHHSPEEEEEEEEEESS--GGG--TT-EEEE-S-EEEES-HHHHHTTSSS-SSSSEEEEEEEEEEEEE-TTTSS-GGG-EEEEPSSEEEEEEEEEEEETTEEEEEEEEEEE--

Radius of gyration: 32.13 Å; chains: 1; bounding box: 73×72×100 Å